Protein AF-A0A2I0MQK1-F1 (afdb_monomer_lite)

Organism: Columba livia (NCBI:txid8932)

Sequence (415 aa):
FLYTGDSRELRRANCSGRYELASLAGKSRFTSHPSLHGALDTLTHATNFLNMILQSNKSREQNLQEDLEWYRALIRSLLEGDPNISRAAITFSTEPFSSTPQVFLQASRHESQVLLQDLSSSAHRLANASVETEWFHSLKRKWRPHLHRKALNTGPKSLDNSWKRREGLSADKNHIRWSSPYLECENGNYKPGWLVTLSAAFYGLRPNLLPEFRGVVKVDINLQKVDIDQCSSEGWFSGTHRCHLNNSECMPIKGLGFVLGAYKCICKAGFYHPSIFSVNSFQRKDAESRLSGGELSEEIYSCLPCREGCSSCTDDTPCYAQEDKYLRLAIISFQTLCMLLDFISMLVVYHFRKAKSIRASGLVLLETILFGSLLLYFPVVILYFEPSVFRCVLLRWVRLLGFATVYGTVTLKLH

Radius of gyration: 43.0 Å; chains: 1; bounding box: 79×65×128 Å

Structure (mmCIF, N/CA/C/O backbone):
data_AF-A0A2I0MQK1-F1
#
_entry.id   AF-A0A2I0MQK1-F1
#
loop_
_atom_site.group_PDB
_atom_site.id
_atom_site.type_symbol
_atom_site.label_atom_id
_atom_site.label_alt_id
_atom_site.label_comp_id
_atom_site.label_asym_id
_atom_site.label_entity_id
_atom_site.label_seq_id
_atom_site.pdbx_PDB_ins_code
_atom_site.Cartn_x
_atom_site.Cartn_y
_atom_site.Cartn_z
_atom_site.occupancy
_atom_site.B_iso_or_equiv
_atom_site.auth_seq_id
_atom_site.auth_comp_id
_atom_site.auth_asym_id
_atom_site.auth_atom_id
_atom_site.pdbx_PDB_model_num
ATOM 1 N N . PHE A 1 1 ? 0.739 -17.491 3.022 1.00 86.81 1 PHE A N 1
ATOM 2 C CA . PHE A 1 1 ? -0.409 -16.565 3.181 1.00 86.81 1 PHE A CA 1
ATOM 3 C C . PHE A 1 1 ? -0.061 -15.093 2.961 1.00 86.81 1 PHE A C 1
ATOM 5 O O . PHE A 1 1 ? -0.602 -14.530 2.027 1.00 86.81 1 PHE A O 1
ATOM 12 N N . LEU A 1 2 ? 0.820 -14.446 3.742 1.00 87.12 2 LEU A N 1
ATOM 13 C CA . LEU A 1 2 ? 1.074 -12.997 3.576 1.00 87.12 2 LEU A CA 1
ATOM 14 C C . LEU A 1 2 ? 1.657 -12.613 2.200 1.00 87.12 2 LEU A C 1
ATOM 16 O O . LEU A 1 2 ? 1.341 -11.547 1.703 1.00 87.12 2 LEU A O 1
ATOM 20 N N . TYR A 1 3 ? 2.456 -13.479 1.572 1.00 85.62 3 TYR A N 1
ATOM 21 C CA . TYR A 1 3 ? 2.976 -13.275 0.207 1.00 85.62 3 TYR A CA 1
ATOM 22 C C . TYR A 1 3 ? 2.107 -13.904 -0.891 1.00 85.62 3 TYR A C 1
ATOM 24 O O . TYR A 1 3 ? 2.161 -13.489 -2.039 1.00 85.62 3 TYR A O 1
ATOM 32 N N . THR A 1 4 ? 1.334 -14.939 -0.555 1.00 84.12 4 THR A N 1
ATOM 33 C CA . THR A 1 4 ? 0.621 -15.769 -1.542 1.00 84.12 4 THR A CA 1
ATOM 34 C C . THR A 1 4 ? -0.874 -15.476 -1.621 1.00 84.12 4 THR A C 1
ATOM 36 O O . THR A 1 4 ? -1.515 -15.810 -2.609 1.00 84.12 4 THR A O 1
ATOM 39 N N . GLY A 1 5 ? -1.467 -14.920 -0.562 1.00 84.00 5 GLY A N 1
ATOM 40 C CA . GLY A 1 5 ? -2.916 -14.790 -0.402 1.00 84.00 5 GLY A CA 1
ATOM 41 C C . GLY A 1 5 ? -3.676 -16.123 -0.312 1.00 84.00 5 GLY A C 1
ATOM 42 O O . GLY A 1 5 ? -4.903 -16.112 -0.207 1.00 84.00 5 GLY A O 1
ATOM 43 N N . ASP A 1 6 ? -2.996 -17.279 -0.338 1.00 87.19 6 ASP A N 1
ATOM 44 C CA . ASP A 1 6 ? -3.674 -18.574 -0.445 1.00 87.19 6 ASP A CA 1
ATOM 45 C C . ASP A 1 6 ? -4.277 -19.039 0.890 1.00 87.19 6 ASP A C 1
ATOM 47 O O . ASP A 1 6 ? -3.593 -19.493 1.813 1.00 87.19 6 ASP A O 1
ATOM 51 N N . SER A 1 7 ? -5.604 -18.947 0.972 1.00 87.94 7 SER A N 1
ATOM 52 C CA . SER A 1 7 ? -6.392 -19.430 2.109 1.00 87.94 7 SER A CA 1
ATOM 53 C C . SER A 1 7 ? -6.284 -20.942 2.348 1.00 87.94 7 SER A C 1
ATOM 55 O O . SER A 1 7 ? -6.498 -21.385 3.477 1.00 87.94 7 SER A O 1
ATOM 57 N N . ARG A 1 8 ? -5.961 -21.748 1.325 1.00 87.44 8 ARG A N 1
ATOM 58 C CA . ARG A 1 8 ? -5.868 -23.212 1.443 1.00 87.44 8 ARG A CA 1
ATOM 59 C C . ARG A 1 8 ? -4.624 -23.631 2.208 1.00 87.44 8 ARG A C 1
ATOM 61 O O . ARG A 1 8 ? -4.723 -24.492 3.077 1.00 87.44 8 ARG A O 1
ATOM 68 N N . GLU A 1 9 ? -3.486 -23.000 1.925 1.00 86.31 9 GLU A N 1
ATOM 69 C CA . GLU A 1 9 ? -2.253 -23.206 2.691 1.00 86.31 9 GLU A CA 1
ATOM 70 C C . GLU A 1 9 ? -2.437 -22.796 4.150 1.00 86.31 9 GLU A C 1
ATOM 72 O O . GLU A 1 9 ? -2.023 -23.521 5.051 1.00 86.31 9 GLU A O 1
ATOM 77 N N . LEU A 1 10 ? -3.120 -21.670 4.391 1.00 88.06 10 LEU A N 1
ATOM 78 C CA . LEU A 1 10 ? -3.355 -21.181 5.747 1.00 88.06 10 LEU A CA 1
ATOM 79 C C . LEU A 1 10 ? -4.194 -22.162 6.580 1.00 88.06 10 LEU A C 1
ATOM 81 O O . LEU A 1 10 ? -3.873 -22.404 7.738 1.00 88.06 10 LEU A O 1
ATOM 85 N N . ARG A 1 11 ? -5.231 -22.767 5.988 1.00 84.25 11 ARG A N 1
ATOM 86 C CA . ARG A 1 11 ? -6.093 -23.746 6.674 1.00 84.25 11 ARG A CA 1
ATOM 87 C C . ARG A 1 11 ? -5.383 -25.051 7.043 1.00 84.25 11 ARG A C 1
ATOM 89 O O . ARG A 1 11 ? -5.905 -25.786 7.868 1.00 84.25 11 ARG A O 1
ATOM 96 N N . ARG A 1 12 ? -4.236 -25.361 6.426 1.00 86.31 12 ARG A N 1
ATOM 97 C CA . ARG A 1 12 ? -3.415 -26.533 6.784 1.00 86.31 12 ARG A CA 1
ATOM 98 C C . ARG A 1 12 ? -2.534 -26.279 8.009 1.00 86.31 12 ARG A C 1
ATOM 100 O O . ARG A 1 12 ? -1.976 -27.227 8.551 1.00 86.31 12 ARG A O 1
ATOM 107 N N . ALA A 1 13 ? -2.366 -25.020 8.410 1.00 86.81 13 ALA A N 1
ATOM 108 C CA . ALA A 1 13 ? -1.540 -24.651 9.546 1.00 86.81 13 ALA A CA 1
ATOM 109 C C . ALA A 1 13 ? -2.359 -24.683 10.842 1.00 86.81 13 ALA A C 1
ATOM 111 O O . ALA A 1 13 ? -3.339 -23.948 10.989 1.00 86.81 13 ALA A O 1
ATOM 112 N N . ASN A 1 14 ? -1.906 -25.495 11.796 1.00 91.25 14 ASN A N 1
ATOM 113 C CA . ASN A 1 14 ? -2.492 -25.544 13.129 1.00 91.25 14 ASN A CA 1
ATOM 114 C C . ASN A 1 14 ? -2.040 -24.335 13.962 1.00 91.25 14 ASN A C 1
ATOM 116 O O . ASN A 1 14 ? -0.910 -23.856 13.837 1.00 91.25 14 ASN A O 1
ATOM 120 N N . CYS A 1 15 ? -2.907 -23.868 14.852 1.00 88.69 15 CYS A N 1
ATOM 121 C CA . CYS A 1 15 ? -2.661 -22.738 15.736 1.00 88.69 15 CYS A CA 1
ATOM 122 C C . CYS A 1 15 ? -3.143 -23.022 17.159 1.00 88.69 15 CYS A C 1
ATOM 124 O O . CYS A 1 15 ? -4.099 -23.759 17.375 1.00 88.69 15 CYS A O 1
ATOM 126 N N . SER A 1 16 ? -2.472 -22.432 18.147 1.00 85.81 16 SER A N 1
ATOM 127 C CA . SER A 1 16 ? -2.881 -22.478 19.558 1.00 85.81 16 SER A CA 1
ATOM 128 C C . SER A 1 16 ? -3.481 -21.158 20.049 1.00 85.81 16 SER A C 1
ATOM 130 O O . SER A 1 16 ? -4.164 -21.135 21.068 1.00 85.81 16 SER A O 1
ATOM 132 N N . GLY A 1 17 ? -3.249 -20.063 19.325 1.00 84.62 17 GLY A N 1
ATOM 133 C CA . GLY A 1 17 ? -3.744 -18.729 19.640 1.00 84.62 17 GLY A CA 1
ATOM 134 C C . GLY A 1 17 ? -3.590 -17.794 18.446 1.00 84.62 17 GLY A C 1
ATOM 135 O O . GLY A 1 17 ? -3.119 -18.204 17.382 1.00 84.62 17 GLY A O 1
ATOM 136 N N . ARG A 1 18 ? -4.007 -16.535 18.608 1.00 87.00 18 ARG A N 1
ATOM 137 C CA . ARG A 1 18 ? -3.889 -15.535 17.538 1.00 87.00 18 ARG A CA 1
ATOM 138 C C . ARG A 1 18 ? -2.434 -15.291 17.121 1.00 87.00 18 ARG A C 1
ATOM 140 O O . ARG A 1 18 ? -1.535 -15.264 17.960 1.00 87.00 18 ARG A O 1
ATOM 147 N N . TYR A 1 19 ? -2.227 -15.037 15.832 1.00 88.50 19 TYR A N 1
ATOM 148 C CA . TYR A 1 19 ? -0.925 -14.643 15.290 1.00 88.50 19 TYR A CA 1
ATOM 149 C C . TYR A 1 19 ? -0.922 -13.151 14.987 1.00 88.50 19 TYR A C 1
ATOM 151 O O . TYR A 1 19 ? -1.659 -12.711 14.109 1.00 88.50 19 TYR A O 1
ATOM 159 N N . GLU A 1 20 ? -0.103 -12.377 15.694 1.00 87.12 20 GLU A N 1
ATOM 160 C CA . GLU A 1 20 ? 0.078 -10.950 15.427 1.00 87.12 20 GLU A CA 1
ATOM 161 C C . GLU A 1 20 ? 1.332 -10.722 14.591 1.00 87.12 20 GLU A C 1
ATOM 163 O O . GLU A 1 20 ? 2.393 -11.285 14.868 1.00 87.12 20 GLU A O 1
ATOM 168 N N . LEU A 1 21 ? 1.230 -9.855 13.586 1.00 83.62 21 LEU A N 1
ATOM 169 C CA . LEU A 1 21 ? 2.405 -9.392 12.866 1.00 83.62 21 LEU A CA 1
ATOM 170 C C . LEU A 1 21 ? 3.291 -8.585 13.817 1.00 83.62 21 LEU A C 1
ATOM 172 O O . LEU A 1 21 ? 2.857 -7.596 14.419 1.00 83.62 21 LEU A O 1
ATOM 176 N N . ALA A 1 22 ? 4.548 -9.013 13.944 1.00 68.31 22 ALA A N 1
ATOM 177 C CA . ALA A 1 22 ? 5.564 -8.232 14.627 1.00 68.31 22 ALA A CA 1
ATOM 178 C C . ALA A 1 22 ? 5.663 -6.874 13.923 1.00 68.31 22 ALA A C 1
ATOM 180 O O . ALA A 1 22 ? 5.900 -6.815 12.718 1.00 68.31 22 ALA A O 1
ATOM 181 N N . SER A 1 23 ? 5.427 -5.796 14.673 1.00 54.88 23 SER A N 1
ATOM 182 C CA . SER A 1 23 ? 5.478 -4.419 14.182 1.00 54.88 23 SER A CA 1
ATOM 183 C C . SER A 1 23 ? 6.883 -4.105 13.659 1.00 54.88 23 SER A C 1
ATOM 185 O O . SER A 1 23 ? 7.742 -3.642 14.411 1.00 54.88 23 SER A O 1
ATOM 187 N N . LEU A 1 24 ? 7.128 -4.344 12.373 1.00 51.66 24 LEU A N 1
ATOM 188 C CA . LEU A 1 24 ? 8.307 -3.854 11.678 1.00 51.66 24 LEU A CA 1
ATOM 189 C C . LEU A 1 24 ? 8.105 -2.350 11.456 1.00 51.66 24 LEU A C 1
ATOM 191 O O . LEU A 1 24 ? 7.364 -1.937 10.579 1.00 51.66 24 LEU A O 1
ATOM 195 N N . ALA A 1 25 ? 8.776 -1.569 12.302 1.00 36.97 25 ALA A N 1
ATOM 196 C CA . ALA A 1 25 ? 8.929 -0.116 12.257 1.00 36.97 25 ALA A CA 1
ATOM 197 C C . ALA A 1 25 ? 7.756 0.755 12.759 1.00 36.97 25 ALA A C 1
ATOM 199 O O . ALA A 1 25 ? 6.729 0.928 12.122 1.00 36.97 25 ALA A O 1
ATOM 200 N N . GLY A 1 26 ? 8.031 1.423 13.888 1.00 39.09 26 GLY A N 1
ATOM 201 C CA . GLY A 1 26 ? 7.638 2.811 14.130 1.00 39.09 26 GLY A CA 1
ATOM 202 C C . GLY A 1 26 ? 6.203 3.057 14.591 1.00 39.09 26 GLY A C 1
ATOM 203 O O . GLY A 1 26 ? 5.233 2.694 13.948 1.00 39.09 26 GLY A O 1
ATOM 204 N N . LYS A 1 27 ? 6.055 3.826 15.674 1.00 44.75 27 LYS A N 1
ATOM 205 C CA . LYS A 1 27 ? 4.822 4.564 15.995 1.00 44.75 27 LYS A CA 1
ATOM 206 C C . LYS A 1 27 ? 4.568 5.664 14.942 1.00 44.75 27 LYS A C 1
ATOM 208 O O . LYS A 1 27 ? 4.472 6.837 15.301 1.00 44.75 27 LYS A O 1
ATOM 213 N N . SER A 1 28 ? 4.543 5.336 13.652 1.00 39.38 28 SER A N 1
ATOM 214 C CA . SER A 1 28 ? 4.115 6.273 12.621 1.00 39.38 28 SER A CA 1
ATOM 215 C C . SER A 1 28 ? 2.613 6.438 12.756 1.00 39.38 28 SER A C 1
ATOM 217 O O . SER A 1 28 ? 1.880 5.463 12.930 1.00 39.38 28 SER A O 1
ATOM 219 N N . ARG A 1 29 ? 2.163 7.691 12.731 1.00 50.38 29 ARG A N 1
ATOM 220 C CA . ARG A 1 29 ? 0.746 8.039 12.692 1.00 50.38 29 ARG A CA 1
ATOM 221 C C . ARG A 1 29 ? 0.136 7.236 11.551 1.00 50.38 29 ARG A C 1
ATOM 223 O O . ARG A 1 29 ? 0.538 7.417 10.412 1.00 50.38 29 ARG A O 1
ATOM 230 N N . PHE A 1 30 ? -0.766 6.314 11.877 1.00 56.31 30 PHE A N 1
ATOM 231 C CA . PHE A 1 30 ? -1.564 5.600 10.893 1.00 56.31 30 PHE A CA 1
ATOM 232 C C . PHE A 1 30 ? -2.467 6.647 10.243 1.00 56.31 30 PHE A C 1
ATOM 234 O O . PHE A 1 30 ? -3.588 6.878 10.696 1.00 56.31 30 PHE A O 1
ATOM 241 N N . THR A 1 31 ? -1.940 7.379 9.263 1.00 47.44 31 THR A N 1
ATOM 242 C CA . THR A 1 31 ? -2.758 8.229 8.417 1.00 47.44 31 THR A CA 1
ATOM 243 C C . THR A 1 31 ? -3.660 7.258 7.672 1.00 47.44 31 THR A C 1
ATOM 245 O O . THR A 1 31 ? -3.240 6.389 6.913 1.00 47.44 31 THR A O 1
ATOM 248 N N . SER A 1 32 ? -4.915 7.280 8.106 1.00 53.53 32 SER A N 1
ATOM 249 C CA . SER A 1 32 ? -5.961 6.330 7.775 1.00 53.53 32 SER A CA 1
ATOM 250 C C . SER A 1 32 ? -5.964 6.039 6.281 1.00 53.53 32 SER A C 1
ATOM 252 O O . SER A 1 32 ? -6.313 6.925 5.497 1.00 53.53 32 SER A O 1
ATOM 254 N N . HIS A 1 33 ? -5.625 4.806 5.889 1.00 64.75 33 HIS A N 1
ATOM 255 C CA . HIS A 1 33 ? -5.944 4.333 4.546 1.00 64.75 33 HIS A CA 1
ATOM 256 C C . HIS A 1 33 ? -7.427 4.668 4.287 1.00 64.75 33 HIS A C 1
ATOM 258 O O . HIS A 1 33 ? -8.237 4.458 5.197 1.00 64.75 33 HIS A O 1
ATOM 264 N N . PRO A 1 34 ? -7.819 5.204 3.116 1.00 70.94 34 PRO A N 1
ATOM 265 C CA . PRO A 1 34 ? -9.177 5.714 2.896 1.00 70.94 34 PRO A CA 1
ATOM 266 C C . PRO A 1 34 ? -10.281 4.710 3.257 1.00 70.94 34 PRO A C 1
ATOM 268 O O . PRO A 1 34 ? -11.318 5.083 3.797 1.00 70.94 34 PRO A O 1
ATOM 271 N N . SER A 1 35 ? -10.022 3.416 3.045 1.00 72.62 35 SER A N 1
ATOM 272 C CA . SER A 1 35 ? -10.934 2.315 3.392 1.00 72.62 35 SER A CA 1
ATOM 273 C C . SER A 1 35 ? -11.169 2.117 4.895 1.00 72.62 35 SER A C 1
ATO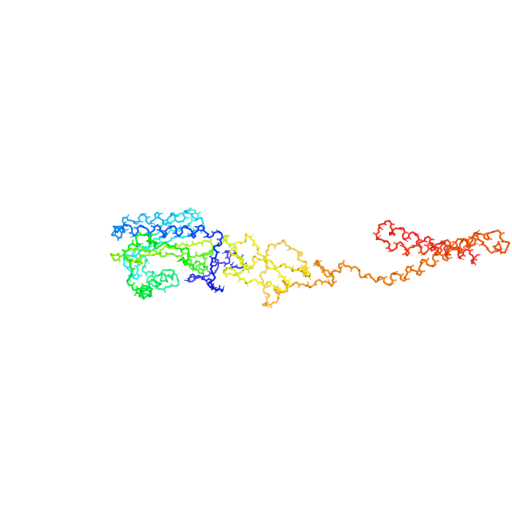M 275 O O . SER A 1 35 ? -12.123 1.448 5.274 1.00 72.62 35 SER A O 1
ATOM 277 N N . LEU A 1 36 ? -10.298 2.654 5.750 1.00 81.44 36 LEU A N 1
ATOM 278 C CA . LEU A 1 36 ? -10.373 2.542 7.208 1.00 81.44 36 LEU A CA 1
ATOM 279 C C . LEU A 1 36 ? -10.985 3.791 7.857 1.00 81.44 36 LEU A C 1
ATOM 281 O O . LEU A 1 36 ? -11.254 3.772 9.055 1.00 81.44 36 LEU A O 1
ATOM 285 N N . HIS A 1 37 ? -11.211 4.871 7.097 1.00 84.62 37 HIS A N 1
ATOM 286 C CA . HIS A 1 37 ? -11.751 6.119 7.645 1.00 84.62 37 HIS A CA 1
ATOM 287 C C . HIS A 1 37 ? -13.191 5.951 8.143 1.00 84.62 37 HIS A C 1
ATOM 289 O O . HIS A 1 37 ? -13.510 6.424 9.228 1.00 84.62 37 HIS A O 1
ATOM 295 N N . GLY A 1 38 ? -14.027 5.200 7.415 1.00 87.50 38 GLY A N 1
ATOM 296 C CA . GLY A 1 38 ? -15.402 4.904 7.838 1.00 87.50 38 GLY A CA 1
ATOM 297 C C . GLY A 1 38 ? -15.454 4.155 9.173 1.00 87.50 38 GLY A C 1
ATOM 298 O O . GLY A 1 38 ? -16.159 4.560 10.099 1.00 87.50 38 GLY A O 1
ATOM 299 N N . ALA A 1 39 ? -14.626 3.123 9.330 1.00 89.25 39 ALA A N 1
ATOM 300 C CA . ALA A 1 39 ? -14.541 2.352 10.565 1.00 89.25 39 ALA A CA 1
ATOM 301 C C . ALA A 1 39 ? -13.968 3.172 11.738 1.00 89.25 39 ALA A C 1
ATOM 303 O O . ALA A 1 39 ? -14.360 2.985 12.891 1.00 89.25 39 ALA A O 1
ATOM 304 N N . LEU A 1 40 ? -13.057 4.106 11.451 1.00 88.88 40 LEU A N 1
ATOM 305 C CA . LEU A 1 40 ? -12.534 5.039 12.444 1.00 88.88 40 LEU A CA 1
ATOM 306 C C . LEU A 1 40 ? -13.622 6.011 12.916 1.00 88.88 40 LEU A C 1
ATOM 308 O O . LEU A 1 40 ? -13.821 6.173 14.118 1.00 88.88 40 LEU A O 1
ATOM 312 N N . ASP A 1 41 ? -14.350 6.613 11.977 1.00 89.00 41 ASP A N 1
ATOM 313 C CA . ASP A 1 41 ? -15.400 7.590 12.258 1.00 89.00 41 ASP A CA 1
ATOM 314 C C . ASP A 1 41 ? -16.569 6.959 13.010 1.00 89.00 41 ASP A C 1
ATOM 316 O O . ASP A 1 41 ? -17.028 7.512 14.010 1.00 89.00 41 ASP A O 1
ATOM 320 N N . THR A 1 42 ? -17.014 5.769 12.598 1.00 91.44 42 THR A N 1
ATOM 321 C CA . THR A 1 42 ? -18.067 5.016 13.301 1.00 91.44 42 THR A CA 1
ATOM 322 C C . THR A 1 42 ? -17.677 4.729 14.751 1.00 91.44 42 THR A C 1
ATOM 324 O O . THR A 1 42 ? -18.475 4.980 15.657 1.00 91.44 42 THR A O 1
ATOM 327 N N . LEU A 1 43 ? -16.433 4.305 15.009 1.00 91.25 43 LEU A N 1
ATOM 328 C CA . LEU A 1 43 ? -15.929 4.109 16.370 1.00 91.25 43 LEU A CA 1
ATOM 329 C C . LEU A 1 43 ? -15.859 5.427 17.161 1.00 91.25 43 LEU A C 1
ATOM 331 O O . LEU A 1 43 ? -16.257 5.464 18.331 1.00 91.25 43 LEU A O 1
ATOM 335 N N . THR A 1 44 ? -15.372 6.510 16.550 1.00 89.56 44 THR A N 1
ATOM 336 C CA . THR A 1 44 ? -15.315 7.839 17.178 1.00 89.56 44 THR A CA 1
ATOM 337 C C . THR A 1 44 ? -16.710 8.321 17.570 1.00 89.56 44 THR A C 1
ATOM 339 O O . THR A 1 44 ? -16.922 8.731 18.713 1.00 89.56 44 THR A O 1
ATOM 342 N N . HIS A 1 45 ? -17.680 8.229 16.657 1.00 90.69 45 HIS A N 1
ATOM 343 C CA . HIS A 1 45 ? -19.064 8.622 16.902 1.00 90.69 45 HIS A CA 1
ATOM 344 C C . HIS A 1 45 ? -19.698 7.799 18.026 1.00 90.69 45 HIS A C 1
ATOM 346 O O . HIS A 1 45 ? -20.296 8.380 18.932 1.00 90.69 45 HIS A O 1
ATOM 352 N N . ALA A 1 46 ? -19.496 6.479 18.035 1.00 92.00 46 ALA A N 1
ATOM 353 C CA . ALA A 1 46 ? -19.980 5.598 19.098 1.00 92.00 46 ALA A CA 1
ATOM 354 C C . ALA A 1 46 ? -19.417 5.976 20.470 1.00 92.00 46 ALA A C 1
ATOM 356 O O . ALA A 1 46 ? -20.141 6.057 21.460 1.00 92.00 46 ALA A O 1
ATOM 357 N N . THR A 1 47 ? -18.112 6.239 20.520 1.00 89.81 47 THR A N 1
ATOM 358 C CA . THR A 1 47 ? -17.407 6.579 21.760 1.00 89.81 47 THR A CA 1
ATOM 359 C C . THR A 1 47 ? -17.869 7.932 22.294 1.00 89.81 47 THR A C 1
ATOM 361 O O . THR A 1 47 ? -18.153 8.066 23.482 1.00 89.81 47 THR A O 1
ATOM 364 N N . ASN A 1 48 ? -18.011 8.928 21.416 1.00 89.69 48 ASN A N 1
ATOM 365 C CA . ASN A 1 48 ? -18.520 10.248 21.783 1.00 89.69 48 ASN A CA 1
ATOM 366 C C . ASN A 1 48 ? -19.965 10.189 22.274 1.00 89.69 48 ASN A C 1
ATOM 368 O O . ASN A 1 48 ? -20.310 10.835 23.261 1.00 89.69 48 ASN A O 1
ATOM 372 N N . PHE A 1 49 ? -20.795 9.377 21.628 1.00 88.94 49 PHE A N 1
ATOM 373 C CA . PHE A 1 49 ? -22.169 9.149 22.045 1.00 88.94 49 PHE A CA 1
ATOM 374 C C . PHE A 1 49 ? -22.254 8.507 23.436 1.00 88.94 49 PHE A C 1
ATOM 376 O O . PHE A 1 49 ? -22.990 8.998 24.293 1.00 88.94 49 PHE A O 1
ATOM 383 N N . LEU A 1 50 ? -21.442 7.479 23.704 1.00 88.00 50 LEU A N 1
ATOM 384 C CA . LEU A 1 50 ? -21.343 6.855 25.028 1.00 88.00 50 LEU A CA 1
ATOM 385 C C . LEU A 1 50 ? -20.848 7.838 26.092 1.00 88.00 50 LEU A C 1
ATOM 387 O O . LEU A 1 50 ? -21.426 7.899 27.177 1.00 88.00 50 LEU A O 1
ATOM 391 N N . ASN A 1 51 ? -19.837 8.652 25.772 1.00 86.56 51 ASN A N 1
ATOM 392 C CA . ASN A 1 51 ? -19.363 9.711 26.661 1.00 86.56 51 ASN A CA 1
ATOM 393 C C . ASN A 1 51 ? -20.492 10.696 26.992 1.00 86.56 51 ASN A C 1
ATOM 395 O O . ASN A 1 51 ? -20.727 10.973 28.162 1.00 86.56 51 ASN A O 1
ATOM 399 N N . MET A 1 52 ? -21.239 11.194 26.002 1.00 85.12 52 MET A N 1
ATOM 400 C CA . MET A 1 52 ? -22.335 12.137 26.256 1.00 85.12 52 MET A CA 1
ATOM 401 C C . MET A 1 52 ? -23.456 11.531 27.104 1.00 85.12 52 MET A C 1
ATOM 403 O O . MET A 1 52 ? -23.986 12.196 27.995 1.00 85.12 52 MET A O 1
ATOM 407 N N . ILE A 1 53 ? -23.818 10.271 26.863 1.00 84.44 53 ILE A N 1
ATOM 408 C CA . ILE A 1 53 ? -24.901 9.606 27.597 1.00 84.44 53 ILE A CA 1
ATOM 409 C C . ILE A 1 53 ? -24.518 9.360 29.053 1.00 84.44 53 ILE A C 1
ATOM 411 O O . ILE A 1 53 ? -25.296 9.685 29.948 1.00 84.44 53 ILE A O 1
ATOM 415 N N . LEU A 1 54 ? -23.310 8.857 29.304 1.00 79.94 54 LEU A N 1
ATOM 416 C CA . LEU A 1 54 ? -22.840 8.578 30.663 1.00 79.94 54 LEU A CA 1
ATOM 417 C C . LEU A 1 54 ? -22.551 9.859 31.454 1.00 79.94 54 LEU A C 1
ATOM 419 O O . LEU A 1 54 ? -22.602 9.865 32.681 1.00 79.94 54 LEU A O 1
ATOM 423 N N . GLN A 1 55 ? -22.269 10.964 30.762 1.00 77.81 55 GLN A N 1
ATOM 424 C CA . GLN A 1 55 ? -22.075 12.269 31.390 1.00 77.81 55 GLN A CA 1
ATOM 425 C C . GLN A 1 55 ? -23.392 12.990 31.707 1.00 77.81 55 GLN A C 1
ATOM 427 O O . GLN A 1 55 ? -23.449 13.756 32.669 1.00 77.81 55 GLN A O 1
ATOM 432 N N . SER A 1 56 ? -24.438 12.765 30.909 1.00 74.69 56 SER A N 1
ATOM 433 C CA . SER A 1 56 ? -25.732 13.446 31.049 1.00 74.69 56 SER A CA 1
ATOM 434 C C . SER A 1 56 ? -26.720 12.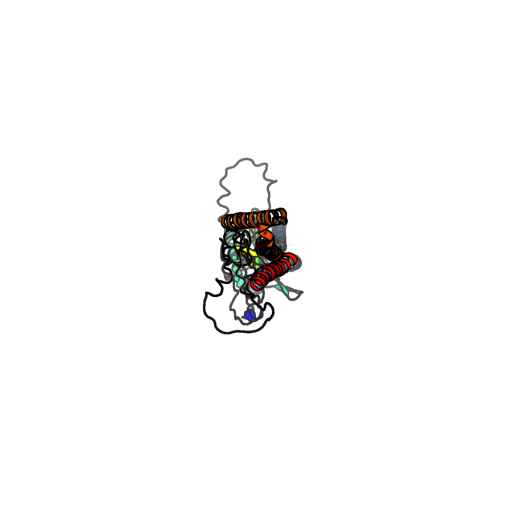704 31.949 1.00 74.69 56 SER A C 1
ATOM 436 O O . SER A 1 56 ? -27.516 13.357 32.623 1.00 74.69 56 SER A O 1
ATOM 438 N N . ASN A 1 57 ? -26.672 11.368 32.000 1.00 69.25 57 ASN A N 1
ATOM 439 C CA . ASN A 1 57 ? -27.693 10.574 32.674 1.00 69.25 57 ASN A CA 1
ATOM 440 C C . ASN A 1 57 ? -27.106 9.536 33.648 1.00 69.25 57 ASN A C 1
ATOM 442 O O . ASN A 1 57 ? -26.671 8.458 33.248 1.00 69.25 57 ASN A O 1
ATOM 446 N N . LYS A 1 58 ? -27.149 9.850 34.951 1.00 64.00 58 LYS A N 1
ATOM 447 C CA . LYS A 1 58 ? -26.651 8.966 36.020 1.00 64.00 58 LYS A CA 1
ATOM 448 C C . LYS A 1 58 ? -27.527 7.731 36.266 1.00 64.00 58 LYS A C 1
ATOM 450 O O . LYS A 1 58 ? -27.028 6.766 36.835 1.00 64.00 58 LYS A O 1
ATOM 455 N N . SER A 1 59 ? -28.805 7.729 35.866 1.00 59.69 59 SER A N 1
ATOM 456 C CA . SER A 1 59 ? -29.699 6.589 36.143 1.00 59.69 59 SER A CA 1
ATOM 457 C C . SER A 1 59 ? -29.376 5.357 35.289 1.00 59.69 59 SER A C 1
ATOM 459 O O . SER A 1 59 ? -29.561 4.232 35.744 1.00 59.69 59 SER A O 1
ATOM 461 N N . ARG A 1 60 ? -28.793 5.551 34.098 1.00 60.19 60 ARG A N 1
ATOM 462 C CA . ARG A 1 60 ? -28.363 4.461 33.197 1.00 60.19 60 ARG A CA 1
ATOM 463 C C . ARG A 1 60 ? -27.152 3.676 33.708 1.00 60.19 60 ARG A C 1
ATOM 465 O O . ARG A 1 60 ? -26.882 2.572 33.251 1.00 60.19 60 ARG A O 1
ATOM 472 N N . GLU A 1 61 ? -26.427 4.215 34.691 1.00 59.62 61 GLU A N 1
ATOM 4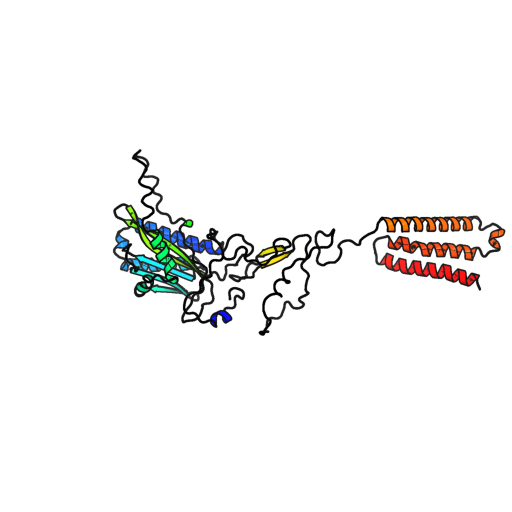73 C CA . GLU A 1 61 ? -25.383 3.459 35.395 1.00 59.62 61 GLU A CA 1
ATOM 474 C C . GLU A 1 61 ? -25.971 2.472 36.422 1.00 59.62 61 GLU A C 1
ATOM 476 O O . GLU A 1 61 ? -25.267 1.558 36.844 1.00 59.62 61 GLU A O 1
ATOM 481 N N . GLN A 1 62 ? -27.241 2.642 36.819 1.00 60.50 62 GLN A N 1
ATOM 482 C CA . GLN A 1 62 ? -27.886 1.859 37.880 1.00 60.50 62 GLN A CA 1
ATOM 483 C C . GLN A 1 62 ? -28.716 0.677 37.340 1.00 60.50 62 GLN A C 1
ATOM 485 O O . GLN A 1 62 ? -28.713 -0.379 37.968 1.00 60.50 62 GLN A O 1
ATOM 490 N N . ASN A 1 63 ? -29.333 0.796 36.153 1.00 67.81 63 ASN A N 1
ATOM 491 C CA . ASN A 1 63 ? -30.170 -0.253 35.538 1.00 67.81 63 ASN A CA 1
ATOM 492 C C . ASN A 1 63 ? -29.520 -0.894 34.296 1.00 67.81 63 ASN A C 1
ATOM 494 O O . ASN A 1 63 ? -30.043 -0.845 33.184 1.00 67.81 63 ASN A O 1
ATOM 498 N N . LEU A 1 64 ? -28.377 -1.554 34.488 1.00 67.19 64 LEU A N 1
ATOM 499 C CA . LEU A 1 64 ? -27.624 -2.182 33.390 1.00 67.19 64 LEU A CA 1
ATOM 500 C C . LEU A 1 64 ? -28.384 -3.263 32.617 1.00 67.19 64 LEU A C 1
ATOM 502 O O . LEU A 1 64 ? -28.149 -3.435 31.423 1.00 67.19 64 LEU A O 1
ATOM 506 N N . GLN A 1 65 ? -29.278 -3.989 33.290 1.00 65.81 65 GLN A N 1
ATOM 507 C CA . GLN A 1 65 ? -30.033 -5.088 32.688 1.00 65.81 65 GLN A CA 1
ATOM 508 C C . GLN A 1 65 ? -31.099 -4.581 31.703 1.00 65.81 65 GLN A C 1
ATOM 510 O O . GLN A 1 65 ? -31.326 -5.208 30.672 1.00 65.81 65 GLN A O 1
ATOM 515 N N . GLU A 1 66 ? -31.724 -3.437 31.997 1.00 69.50 66 GLU A N 1
ATOM 516 C CA . GLU A 1 66 ? -32.733 -2.808 31.131 1.00 69.50 66 GLU A CA 1
ATOM 517 C C . GLU A 1 66 ? -32.076 -2.106 29.936 1.00 69.50 66 GLU A C 1
ATOM 519 O O . GLU A 1 66 ? -32.588 -2.150 28.818 1.00 69.50 66 GLU A O 1
ATOM 524 N N . ASP A 1 67 ? -30.889 -1.528 30.144 1.00 78.25 67 ASP A N 1
ATOM 525 C CA . ASP A 1 67 ? -30.106 -0.878 29.090 1.00 78.25 67 ASP A CA 1
ATOM 526 C C . ASP A 1 67 ? -29.340 -1.866 28.187 1.00 78.25 67 ASP A C 1
ATOM 528 O O . ASP A 1 67 ? -28.756 -1.463 27.177 1.00 78.25 67 ASP A O 1
ATOM 532 N N . LEU A 1 68 ? -29.357 -3.168 28.494 1.00 81.25 68 LEU A N 1
ATOM 533 C CA . LEU A 1 68 ? -28.632 -4.190 27.735 1.00 81.25 68 LEU A CA 1
ATOM 534 C C . LEU A 1 68 ? -29.072 -4.243 26.264 1.00 81.25 68 LEU A C 1
ATOM 536 O O . LEU A 1 68 ? -28.226 -4.306 25.370 1.00 81.25 68 LEU A O 1
ATOM 540 N N . GLU A 1 69 ? -30.379 -4.158 26.000 1.00 84.81 69 GLU A N 1
ATOM 541 C CA . GLU A 1 69 ? -30.928 -4.134 24.635 1.00 84.81 69 GLU A CA 1
ATOM 542 C C . GLU A 1 69 ? -30.465 -2.906 23.849 1.00 84.81 69 GLU A C 1
ATOM 544 O O . GLU A 1 69 ? -30.188 -2.977 22.649 1.00 84.81 69 GLU A O 1
ATOM 549 N N . TRP A 1 70 ? -30.288 -1.781 24.536 1.00 86.50 70 TRP A N 1
ATOM 550 C CA . TRP A 1 70 ? -29.780 -0.566 23.922 1.00 86.50 70 TRP A CA 1
ATOM 551 C C . TRP A 1 70 ? -28.305 -0.705 23.522 1.00 86.50 70 TRP A C 1
ATOM 553 O O . TRP A 1 70 ? -27.928 -0.335 22.409 1.00 86.50 70 TRP A O 1
ATOM 563 N N . TYR A 1 71 ? -27.471 -1.306 24.377 1.00 86.81 71 TYR A N 1
ATOM 564 C CA . TYR A 1 71 ? -26.078 -1.601 24.025 1.00 86.81 71 TYR A CA 1
ATOM 565 C C . TYR A 1 71 ? -25.973 -2.641 22.898 1.00 86.81 71 TYR A C 1
ATOM 567 O O . TYR A 1 71 ? -25.105 -2.512 22.032 1.00 86.81 71 TYR A O 1
ATOM 575 N N . ARG A 1 72 ? -26.875 -3.635 22.849 1.00 89.94 72 ARG A N 1
ATOM 576 C CA . ARG A 1 72 ? -26.974 -4.589 21.726 1.00 89.94 72 ARG A CA 1
ATOM 577 C C . ARG A 1 72 ? -27.277 -3.868 20.413 1.00 89.94 72 ARG A C 1
ATOM 579 O O . ARG A 1 72 ? -26.591 -4.110 19.418 1.00 89.94 72 ARG A O 1
ATOM 586 N N . ALA A 1 73 ? -28.243 -2.949 20.421 1.00 90.75 73 ALA A N 1
ATOM 587 C CA . ALA A 1 73 ? -28.577 -2.130 19.259 1.00 90.75 73 ALA A CA 1
ATOM 588 C C . ALA A 1 73 ? -27.399 -1.242 18.822 1.00 90.75 73 ALA A C 1
ATOM 590 O O . ALA A 1 73 ? -27.100 -1.165 17.630 1.00 90.75 73 ALA A O 1
ATOM 591 N N . LEU A 1 74 ? -26.676 -0.641 19.775 1.00 91.69 74 LEU A N 1
ATOM 592 C CA . LEU A 1 74 ? -25.500 0.177 19.480 1.00 91.69 74 LEU A CA 1
ATOM 593 C C . LEU A 1 74 ? -24.423 -0.634 18.750 1.00 91.69 74 LEU A C 1
ATOM 595 O O . LEU A 1 74 ? -24.000 -0.242 17.668 1.00 91.69 74 LEU A O 1
ATOM 599 N N . ILE A 1 75 ? -23.999 -1.780 19.285 1.00 92.25 75 ILE A N 1
ATOM 600 C CA . ILE A 1 75 ? -22.935 -2.588 18.661 1.00 92.25 75 ILE A CA 1
ATOM 601 C C . ILE A 1 75 ? -23.377 -3.111 17.293 1.00 92.25 75 ILE A C 1
ATOM 603 O O . ILE A 1 75 ? -22.583 -3.119 16.352 1.00 92.25 75 ILE A O 1
ATOM 607 N N . ARG A 1 76 ? -24.649 -3.503 17.156 1.00 92.38 76 ARG A N 1
ATOM 608 C CA . ARG A 1 76 ? -25.220 -3.887 15.864 1.00 92.38 76 ARG A CA 1
ATOM 609 C C . ARG A 1 76 ? -25.109 -2.750 14.845 1.00 92.38 76 ARG A C 1
ATOM 611 O O . ARG A 1 76 ? -24.642 -2.991 13.734 1.00 92.38 76 ARG A O 1
ATOM 618 N N . SER A 1 77 ? -25.450 -1.523 15.246 1.00 92.94 77 SER A N 1
ATOM 619 C CA . SER A 1 77 ? -25.344 -0.343 14.381 1.00 92.94 77 SER A CA 1
ATOM 620 C C . SER A 1 77 ? -23.902 -0.049 13.950 1.00 92.94 77 SER A C 1
ATOM 622 O O . SER A 1 77 ? -23.687 0.400 12.829 1.00 92.94 77 SER A O 1
ATOM 624 N N . LEU A 1 78 ? -22.899 -0.371 14.782 1.00 92.25 78 LEU A N 1
ATOM 625 C CA . LEU A 1 78 ? -21.488 -0.228 14.401 1.00 92.25 78 LEU A CA 1
ATOM 626 C C . LEU A 1 78 ? -21.097 -1.186 13.282 1.00 92.25 78 LEU A C 1
ATOM 628 O O . LEU A 1 78 ? -20.406 -0.777 12.357 1.00 92.25 78 LEU A O 1
ATOM 632 N N . LEU A 1 79 ? -21.555 -2.441 13.336 1.00 91.56 79 LEU A N 1
ATOM 633 C CA . LEU A 1 79 ? -21.324 -3.380 12.236 1.00 91.56 79 LEU A CA 1
ATOM 634 C C . LEU A 1 79 ? -22.045 -2.933 10.971 1.00 91.56 79 LEU A C 1
ATOM 636 O O . LEU A 1 79 ? -21.483 -3.040 9.888 1.00 91.56 79 LEU A O 1
ATOM 640 N N . GLU A 1 80 ? -23.297 -2.495 11.088 1.00 89.75 80 GLU A N 1
ATOM 641 C CA . GLU A 1 80 ? -24.114 -2.082 9.943 1.00 89.75 80 GLU A CA 1
ATOM 642 C C . GLU A 1 80 ? -23.624 -0.765 9.316 1.00 89.75 80 GLU A C 1
ATOM 644 O O . GLU A 1 80 ? -23.788 -0.580 8.112 1.00 89.75 80 GLU A O 1
ATOM 649 N N . GLY A 1 81 ? -22.968 0.101 10.095 1.00 87.00 81 GLY A N 1
ATOM 650 C CA . GLY A 1 81 ? -22.449 1.393 9.649 1.00 87.00 81 GLY A CA 1
ATOM 651 C C . GLY A 1 81 ? -21.244 1.325 8.707 1.00 87.00 81 GLY A C 1
ATOM 652 O O . GLY A 1 81 ? -21.092 2.219 7.877 1.00 87.00 81 GLY A O 1
ATOM 653 N N . ASP A 1 82 ? -20.407 0.283 8.788 1.00 89.12 82 ASP A N 1
ATOM 654 C CA . ASP A 1 82 ? -19.283 0.088 7.861 1.00 89.12 82 ASP A CA 1
ATOM 655 C C . ASP A 1 82 ? -19.133 -1.396 7.454 1.00 89.12 82 ASP A C 1
ATOM 657 O O . ASP A 1 82 ? -18.960 -2.269 8.312 1.00 89.12 82 ASP A O 1
ATOM 661 N N . PRO A 1 83 ? -19.152 -1.722 6.145 1.00 88.69 83 PRO A N 1
ATOM 662 C CA . PRO A 1 83 ? -19.046 -3.100 5.661 1.00 88.69 83 PRO A CA 1
ATOM 663 C C . PRO A 1 83 ? -17.686 -3.764 5.931 1.00 88.69 83 PRO A C 1
ATOM 665 O O . PRO A 1 83 ? -17.592 -4.992 5.875 1.00 88.69 83 PRO A O 1
ATOM 668 N N . ASN A 1 84 ? -16.634 -2.991 6.205 1.00 88.94 84 ASN A N 1
ATOM 669 C CA . ASN A 1 84 ? -15.305 -3.502 6.532 1.00 88.94 84 ASN A CA 1
ATOM 670 C C . ASN A 1 84 ? -15.210 -3.964 7.995 1.00 88.94 84 ASN A C 1
ATOM 672 O O . ASN A 1 84 ? -14.298 -4.724 8.333 1.00 88.94 84 ASN A O 1
ATOM 676 N N . ILE A 1 85 ? -16.145 -3.557 8.862 1.00 91.88 85 ILE A N 1
ATOM 677 C CA . ILE A 1 85 ? -16.204 -4.025 10.248 1.00 91.88 85 ILE A CA 1
ATOM 678 C C . ILE A 1 85 ? -16.734 -5.464 10.270 1.00 91.88 85 ILE A C 1
ATOM 680 O O . ILE A 1 85 ? -17.878 -5.760 9.913 1.00 91.88 85 ILE A O 1
ATOM 684 N N . SER A 1 86 ? -15.871 -6.375 10.717 1.00 90.94 86 SER A N 1
ATOM 685 C CA . SER A 1 86 ? -16.172 -7.805 10.845 1.00 90.94 86 SER A CA 1
ATOM 686 C C . SER A 1 86 ? -16.752 -8.157 12.215 1.00 90.94 86 SER A C 1
ATOM 688 O O . SER A 1 86 ? -17.583 -9.060 12.335 1.00 90.94 86 SER A O 1
ATOM 690 N N . ARG A 1 87 ? -16.332 -7.430 13.254 1.00 92.44 87 ARG A N 1
ATOM 691 C CA . ARG A 1 87 ? -16.761 -7.630 14.636 1.00 92.44 87 ARG A CA 1
ATOM 692 C C . ARG A 1 87 ? -16.715 -6.312 15.389 1.00 92.44 87 ARG A C 1
ATOM 694 O O . ARG A 1 87 ? -15.845 -5.487 15.145 1.00 92.44 87 ARG A O 1
ATOM 701 N N . ALA A 1 88 ? -17.610 -6.143 16.345 1.00 94.56 88 ALA A N 1
ATOM 702 C CA . ALA A 1 88 ? -17.560 -5.070 17.319 1.00 94.56 88 ALA A CA 1
ATOM 703 C C . ALA A 1 88 ? -17.890 -5.642 18.686 1.00 94.56 88 ALA A C 1
ATOM 705 O O . ALA A 1 88 ? -18.656 -6.597 18.808 1.00 94.56 88 ALA A O 1
ATOM 706 N N . ALA A 1 89 ? -17.293 -5.071 19.718 1.00 92.56 89 ALA A N 1
ATOM 707 C CA . ALA A 1 89 ? -17.596 -5.446 21.080 1.00 92.56 89 ALA A CA 1
ATOM 708 C C . ALA A 1 89 ? -17.548 -4.231 21.996 1.00 92.56 89 ALA A C 1
ATOM 710 O O . ALA A 1 89 ? -16.766 -3.304 21.779 1.00 92.56 89 ALA A O 1
ATOM 711 N N . ILE A 1 90 ? -18.364 -4.266 23.041 1.00 91.56 90 ILE A N 1
ATOM 712 C CA . ILE A 1 90 ? -18.329 -3.288 24.121 1.00 91.56 90 ILE A CA 1
ATOM 713 C C . ILE A 1 90 ? -18.090 -4.015 25.433 1.00 91.56 90 ILE A C 1
ATOM 715 O O . ILE A 1 90 ? -18.675 -5.068 25.700 1.00 91.56 90 ILE A O 1
ATOM 719 N N . THR A 1 91 ? -17.227 -3.438 26.256 1.00 88.44 91 THR A N 1
ATOM 720 C CA . THR A 1 91 ? -17.089 -3.815 27.656 1.00 88.44 91 THR A CA 1
ATOM 721 C C . THR A 1 91 ? -17.514 -2.655 28.527 1.00 88.44 91 THR A C 1
ATOM 723 O O . THR A 1 91 ? -17.144 -1.511 28.262 1.00 88.44 91 THR A O 1
ATOM 726 N N . PHE A 1 92 ? -18.279 -2.951 29.573 1.00 84.88 92 PHE A N 1
ATOM 727 C CA . PHE A 1 92 ? -18.728 -1.964 30.546 1.00 84.88 92 PHE A CA 1
ATOM 728 C C . PHE A 1 92 ? -18.471 -2.459 31.969 1.00 84.88 92 PHE A C 1
ATOM 730 O O . PHE A 1 92 ? -18.701 -3.626 32.296 1.00 84.88 92 PHE A O 1
ATOM 737 N N . SER A 1 93 ? -17.992 -1.556 32.819 1.00 78.25 93 SER A N 1
ATOM 738 C CA . SER A 1 93 ? -17.753 -1.774 34.239 1.00 78.25 93 SER A CA 1
ATOM 739 C C . SER A 1 93 ? -18.293 -0.601 35.052 1.00 78.25 93 SER A C 1
ATOM 741 O O . SER A 1 93 ? -17.925 0.554 34.828 1.00 78.25 93 SER A O 1
ATOM 743 N N . THR A 1 94 ? -19.142 -0.905 36.031 1.00 70.62 94 THR A N 1
ATOM 744 C CA . THR A 1 94 ? -19.625 0.067 37.028 1.00 70.62 94 THR A CA 1
ATOM 745 C C . THR A 1 94 ? -18.538 0.437 38.021 1.00 70.62 94 THR A C 1
ATOM 747 O O . THR A 1 94 ? -18.456 1.583 38.452 1.00 70.62 94 THR A O 1
ATOM 750 N N . GLU A 1 95 ? -17.653 -0.502 38.347 1.00 70.00 95 GLU A N 1
ATOM 751 C CA . GLU A 1 95 ? -16.526 -0.251 39.231 1.00 70.00 95 GLU A CA 1
ATOM 752 C C . GLU A 1 95 ? -15.242 -0.009 38.422 1.00 70.00 95 GLU A C 1
ATOM 754 O O . GLU A 1 95 ? -14.854 -0.845 37.599 1.00 70.00 95 GLU A O 1
ATOM 759 N N . PRO A 1 96 ? -14.520 1.100 38.662 1.00 60.81 96 PRO A N 1
ATOM 760 C CA . PRO A 1 96 ? -13.292 1.432 37.929 1.00 60.81 96 PRO A CA 1
ATOM 761 C C . PRO A 1 96 ? -12.149 0.436 38.201 1.00 60.81 96 PRO A C 1
ATOM 763 O O . PRO A 1 96 ? -11.244 0.264 37.377 1.00 60.81 96 PRO A O 1
ATOM 766 N N . PHE A 1 97 ? -12.171 -0.219 39.368 1.00 60.00 97 PHE A N 1
ATOM 767 C CA . PHE A 1 97 ? -11.100 -1.090 39.851 1.00 60.00 97 PHE A CA 1
ATOM 768 C C . PHE A 1 97 ? -11.382 -2.583 39.674 1.00 60.00 97 PHE A C 1
ATOM 770 O O . PHE A 1 97 ? -10.438 -3.366 39.790 1.00 60.00 97 PHE A O 1
ATOM 777 N N . SER A 1 98 ? -12.610 -2.993 39.337 1.00 63.53 98 SER A N 1
ATOM 778 C CA . SER A 1 98 ? -12.913 -4.414 39.135 1.00 63.53 98 SER A CA 1
ATOM 779 C C . SER A 1 98 ? -12.097 -4.961 37.962 1.00 63.53 98 SER A C 1
ATOM 781 O O . SER A 1 98 ? -11.934 -4.306 36.931 1.00 63.53 98 SER A O 1
ATOM 783 N N . SER A 1 99 ? -11.502 -6.143 38.108 1.00 62.06 99 SER A N 1
ATOM 784 C CA . SER A 1 99 ? -10.714 -6.775 37.041 1.00 62.06 99 SER A CA 1
ATOM 785 C C . SER A 1 99 ? -11.590 -7.299 35.898 1.00 62.06 99 SER A C 1
ATOM 787 O O . SER A 1 99 ? -11.101 -7.426 34.776 1.00 62.06 99 SER A O 1
ATOM 789 N N . THR A 1 100 ? -12.875 -7.539 36.163 1.00 63.44 100 THR A N 1
ATOM 790 C CA . THR A 1 100 ? -13.848 -8.123 35.237 1.00 63.44 100 THR A CA 1
ATOM 791 C C . THR A 1 100 ? -14.933 -7.114 34.860 1.00 63.44 100 THR A C 1
ATOM 793 O O . THR A 1 100 ? -15.596 -6.591 35.761 1.00 63.44 100 THR A O 1
ATOM 796 N N . PRO A 1 101 ? -15.162 -6.850 33.560 1.00 75.00 101 PRO A N 1
ATOM 797 C CA . PRO A 1 101 ? -16.313 -6.060 33.145 1.00 75.00 101 PRO A CA 1
ATOM 798 C C . PRO A 1 101 ? -17.609 -6.818 33.455 1.00 75.00 101 PRO A C 1
ATOM 800 O O . PRO A 1 101 ? -17.653 -8.042 33.350 1.00 75.00 101 PRO A O 1
ATOM 803 N N . GLN A 1 102 ? -18.651 -6.085 33.841 1.00 77.38 102 GLN A N 1
ATOM 804 C CA . GLN A 1 102 ? -19.968 -6.655 34.148 1.00 77.38 102 GLN A CA 1
ATOM 805 C C . GLN A 1 102 ? -20.752 -6.979 32.878 1.00 77.38 102 GLN A C 1
ATOM 807 O O . GLN A 1 102 ? -21.506 -7.944 32.854 1.00 77.38 102 GLN A O 1
ATOM 812 N N . VAL A 1 103 ? -20.539 -6.194 31.820 1.00 83.44 103 VAL A N 1
ATOM 813 C CA . VAL A 1 103 ? -21.150 -6.417 30.511 1.00 83.44 103 VAL A CA 1
ATOM 814 C C . VAL A 1 103 ? -20.046 -6.613 29.486 1.00 83.44 103 VAL A C 1
ATOM 816 O O . VAL A 1 103 ? -19.131 -5.788 29.382 1.00 83.44 103 VAL A O 1
ATOM 819 N N . PHE A 1 104 ? -20.143 -7.691 28.717 1.00 88.50 104 PHE A N 1
ATOM 820 C CA . PHE A 1 104 ? -19.312 -7.938 27.550 1.00 88.50 104 PHE A CA 1
ATOM 821 C C . PHE A 1 104 ? -20.192 -8.432 26.405 1.00 88.50 104 PHE A C 1
ATOM 823 O O . PHE A 1 104 ? -20.560 -9.601 26.340 1.00 88.50 104 PHE A O 1
ATOM 830 N N . LEU A 1 105 ? -20.539 -7.520 25.502 1.00 90.31 105 LEU A N 1
ATOM 831 C CA . LEU A 1 105 ? -21.363 -7.824 24.337 1.00 90.31 105 LEU A CA 1
ATOM 832 C C . LEU A 1 105 ? -20.498 -7.803 23.085 1.00 90.31 105 LEU A C 1
ATOM 834 O O . LEU A 1 105 ? -19.632 -6.939 22.933 1.00 90.31 105 LEU A O 1
ATOM 838 N N . GLN A 1 106 ? -20.768 -8.729 22.175 1.00 91.81 106 GLN A N 1
ATOM 839 C CA . GLN A 1 106 ? -20.065 -8.861 20.910 1.00 91.81 106 GLN A CA 1
ATOM 840 C C . GLN A 1 106 ? -21.073 -9.042 19.778 1.00 91.81 106 GLN A C 1
ATOM 842 O O . GLN A 1 106 ? -21.983 -9.857 19.876 1.00 91.81 106 GLN A O 1
ATOM 847 N N . ALA A 1 107 ? -20.886 -8.318 18.681 1.00 92.69 107 ALA A N 1
ATOM 848 C CA . ALA A 1 107 ? -21.557 -8.595 17.422 1.00 92.69 107 ALA A CA 1
ATOM 849 C C . ALA A 1 107 ? -20.515 -8.994 16.377 1.00 92.69 107 ALA A C 1
ATOM 851 O O . ALA A 1 107 ? -19.471 -8.348 16.261 1.00 92.69 107 ALA A O 1
ATOM 852 N N . SER A 1 108 ? -20.782 -10.050 15.619 1.00 91.31 108 SER A N 1
ATOM 853 C CA . SER A 1 108 ? -19.935 -10.510 14.518 1.00 91.31 108 SER A CA 1
ATOM 854 C C . SER A 1 108 ? -20.744 -10.668 13.236 1.00 91.31 108 SER A C 1
ATOM 856 O O . SER A 1 108 ? -21.932 -10.989 13.254 1.00 91.31 108 SER A O 1
ATOM 858 N N . ARG A 1 109 ? -20.093 -10.424 12.100 1.00 88.44 109 ARG A N 1
ATOM 859 C CA . ARG A 1 109 ? -20.670 -10.605 10.770 1.00 88.44 109 ARG A CA 1
ATOM 860 C C . ARG A 1 109 ? -20.319 -12.000 10.255 1.00 88.44 109 ARG A C 1
ATOM 862 O O . ARG A 1 109 ? -19.143 -12.300 10.065 1.00 88.44 109 ARG A O 1
ATOM 869 N N . HIS A 1 110 ? -21.328 -12.831 10.003 1.00 82.12 110 HIS A N 1
ATOM 870 C CA . HIS A 1 110 ? -21.163 -14.170 9.431 1.00 82.12 110 HIS A CA 1
ATOM 871 C C . HIS A 1 110 ? -22.000 -14.304 8.156 1.00 82.12 110 HIS A C 1
ATOM 873 O O . HIS A 1 110 ? -23.222 -14.221 8.223 1.00 82.12 110 HIS A O 1
ATOM 879 N N . GLU A 1 111 ? -21.339 -14.466 7.003 1.00 71.88 111 GLU A N 1
ATOM 880 C CA . GLU A 1 111 ? -21.903 -14.745 5.659 1.00 71.88 111 GLU A CA 1
ATOM 881 C C . GLU A 1 111 ? -22.972 -13.777 5.095 1.00 71.88 111 GLU A C 1
ATOM 883 O O . GLU A 1 111 ? -23.273 -13.843 3.909 1.00 71.88 111 GLU A O 1
ATOM 888 N N . SER A 1 112 ? -23.528 -12.871 5.907 1.00 72.50 112 SER A N 1
ATOM 889 C CA . SER A 1 112 ? -24.440 -11.740 5.609 1.00 72.50 112 SER A CA 1
ATOM 890 C C . SER A 1 112 ? -25.286 -11.366 6.836 1.00 72.50 112 SER A C 1
ATOM 892 O O . SER A 1 112 ? -25.862 -10.282 6.875 1.00 72.50 112 SER A O 1
ATOM 894 N N . GLN A 1 113 ? -25.335 -12.225 7.857 1.00 82.94 113 GLN A N 1
ATOM 895 C CA . GLN A 1 113 ? -26.093 -12.006 9.084 1.00 82.94 113 GLN A CA 1
ATOM 896 C C . GLN A 1 113 ? -25.210 -11.418 10.191 1.00 82.94 113 GLN A C 1
ATOM 898 O O . GLN A 1 113 ? -24.006 -11.682 10.266 1.00 82.94 113 GLN A O 1
ATOM 903 N N . VAL A 1 114 ? -25.824 -10.607 11.055 1.00 86.25 114 VAL A N 1
ATOM 904 C CA . VAL A 1 114 ? -25.185 -10.083 12.267 1.00 86.25 114 VAL A CA 1
ATOM 905 C C . VAL A 1 114 ? -25.585 -10.966 13.439 1.00 86.25 114 VAL A C 1
ATOM 907 O O . VAL A 1 114 ? -26.757 -11.011 13.815 1.00 86.25 114 VAL A O 1
ATOM 910 N N . LEU A 1 115 ? -24.605 -11.659 14.008 1.00 89.50 115 LEU A N 1
ATOM 911 C CA . LEU A 1 115 ? -24.777 -12.512 15.171 1.00 89.50 115 LEU A CA 1
ATOM 912 C C . LEU A 1 115 ? -24.389 -11.733 16.430 1.00 89.50 115 LEU A C 1
ATOM 914 O O . LEU A 1 115 ? -23.259 -11.263 16.551 1.00 89.50 115 LEU A O 1
ATOM 918 N N . LEU A 1 116 ? -25.334 -11.593 17.356 1.00 89.12 116 LEU A N 1
ATOM 919 C CA . LEU A 1 116 ? -25.138 -10.950 18.654 1.00 89.12 116 LEU A CA 1
ATOM 920 C C . LEU A 1 116 ? -24.889 -12.021 19.719 1.00 89.12 116 LEU A C 1
ATOM 922 O O . LEU A 1 116 ? -25.654 -12.974 19.840 1.00 89.12 116 LEU A O 1
ATOM 926 N N . GLN A 1 117 ? -23.821 -11.853 20.492 1.00 87.00 117 GLN A N 1
ATOM 927 C CA . GLN A 1 117 ? -23.428 -12.728 21.589 1.00 87.00 117 GLN A CA 1
ATOM 928 C C . GLN A 1 117 ? -23.275 -11.917 22.870 1.00 87.00 117 GLN A C 1
ATOM 930 O O . GLN A 1 117 ? -22.626 -10.868 22.894 1.00 87.00 117 GLN A O 1
ATOM 935 N N . ASP A 1 118 ? -23.847 -12.447 23.945 1.00 85.94 118 ASP A N 1
ATOM 936 C CA . ASP A 1 118 ? -23.597 -11.974 25.296 1.00 85.94 118 ASP A CA 1
ATOM 937 C C . ASP A 1 118 ? -22.522 -12.852 25.937 1.00 85.94 118 ASP A C 1
ATOM 939 O O . ASP A 1 118 ? -22.736 -14.028 26.227 1.00 85.94 118 ASP A O 1
ATOM 943 N N . LEU A 1 119 ? -21.332 -12.281 26.095 1.00 82.69 119 LEU A N 1
ATOM 944 C CA . LEU A 1 119 ? -20.146 -12.943 26.623 1.00 82.69 119 LEU A CA 1
ATOM 945 C C . LEU A 1 119 ? -19.853 -12.511 28.064 1.00 82.69 119 LEU A C 1
ATOM 947 O O . LEU A 1 119 ? -18.781 -12.831 28.586 1.00 82.69 119 LEU A O 1
ATOM 951 N N . SER A 1 120 ? -20.796 -11.833 28.727 1.00 81.25 120 SER A N 1
ATOM 952 C CA . SER A 1 120 ? -20.644 -11.315 30.093 1.00 81.25 120 SER A CA 1
ATOM 953 C C . SER A 1 120 ? -20.312 -12.422 31.104 1.00 81.25 120 SER A C 1
ATOM 955 O O . SER A 1 120 ? -19.452 -12.237 31.960 1.00 81.25 120 SER A O 1
ATOM 957 N N . SER A 1 121 ? -20.872 -13.626 30.945 1.00 75.44 121 SER A N 1
ATOM 958 C CA . SER A 1 121 ? -20.544 -14.804 31.774 1.00 75.44 121 SER A CA 1
ATOM 959 C C . SER A 1 121 ? -19.100 -15.299 31.601 1.00 75.44 121 SER A C 1
ATOM 961 O O . SER A 1 121 ? -18.509 -15.880 32.510 1.00 75.44 121 SER A O 1
ATOM 963 N N . SER A 1 122 ? -18.498 -15.041 30.439 1.00 73.69 122 SER A N 1
ATOM 964 C CA . SER A 1 122 ? -17.108 -15.381 30.122 1.00 73.69 122 SER A CA 1
ATOM 965 C C . SER A 1 122 ? -16.134 -14.219 30.350 1.00 73.69 122 SER A C 1
ATOM 967 O O . SER A 1 122 ? -14.935 -14.364 30.097 1.00 73.69 122 SER A O 1
ATOM 969 N N . ALA A 1 123 ? -16.614 -13.086 30.879 1.00 69.00 123 ALA A N 1
ATOM 970 C CA . ALA A 1 123 ? -15.819 -11.883 31.114 1.00 69.00 123 ALA A CA 1
ATOM 971 C C . ALA A 1 123 ? -14.651 -12.103 32.091 1.00 69.00 123 ALA A C 1
ATOM 973 O O . ALA A 1 123 ? -13.673 -11.360 32.057 1.00 69.00 123 ALA A O 1
ATOM 974 N N . HIS A 1 124 ? -14.680 -13.165 32.901 1.00 66.19 124 HIS A N 1
ATOM 975 C CA . HIS A 1 124 ? -13.536 -13.593 33.713 1.00 66.19 124 HIS A CA 1
ATOM 976 C C . HIS A 1 124 ? -12.277 -13.873 32.874 1.00 66.19 124 HIS A C 1
ATOM 978 O O . HIS A 1 124 ? -11.166 -13.641 33.345 1.00 66.19 124 HIS A O 1
ATOM 984 N N . ARG A 1 125 ? -12.420 -14.280 31.602 1.00 65.69 125 ARG A N 1
ATOM 985 C CA . ARG A 1 125 ? -11.286 -14.451 30.675 1.00 65.69 125 ARG A CA 1
ATOM 986 C C . ARG A 1 125 ? -10.577 -13.131 30.357 1.00 65.69 125 ARG A C 1
ATOM 988 O O . ARG A 1 125 ? -9.394 -13.155 30.044 1.00 65.69 125 ARG A O 1
ATOM 995 N N . LEU A 1 126 ? -11.268 -11.994 30.494 1.00 62.62 126 LEU A N 1
ATOM 996 C CA . LEU A 1 126 ? -10.692 -10.652 30.344 1.00 62.62 126 LEU A CA 1
ATOM 997 C C . LEU A 1 126 ? -9.888 -10.212 31.577 1.00 62.62 126 LEU A C 1
ATOM 999 O O . LEU A 1 126 ? -9.079 -9.294 31.464 1.00 62.62 126 LEU A O 1
ATOM 1003 N N . ALA A 1 127 ? -10.071 -10.849 32.742 1.00 59.22 127 ALA A N 1
ATOM 1004 C CA . ALA A 1 127 ? -9.274 -10.550 33.936 1.00 59.22 127 ALA A CA 1
ATOM 1005 C C . ALA A 1 127 ? -7.824 -11.027 33.794 1.00 59.22 127 ALA A C 1
ATOM 1007 O O . ALA A 1 127 ? -6.908 -10.385 34.312 1.00 59.22 127 ALA A O 1
ATOM 1008 N N . ASN A 1 128 ? -7.614 -12.116 33.053 1.00 62.50 128 ASN A N 1
ATOM 1009 C CA . ASN A 1 128 ? -6.287 -12.625 32.743 1.00 62.50 128 ASN A CA 1
ATOM 1010 C C . ASN A 1 128 ? -5.680 -11.751 31.646 1.00 62.50 128 ASN A C 1
ATOM 1012 O O . ASN A 1 128 ? -6.196 -11.703 30.533 1.00 62.50 128 ASN A O 1
ATOM 1016 N N . ALA A 1 129 ? -4.588 -11.052 31.960 1.00 59.53 129 ALA A N 1
ATOM 1017 C CA . ALA A 1 129 ? -3.877 -10.211 31.005 1.00 59.53 129 ALA A CA 1
ATOM 1018 C C . ALA A 1 129 ? -3.159 -11.080 29.958 1.00 59.53 129 ALA A C 1
ATOM 1020 O O . ALA A 1 129 ? -1.968 -11.359 30.070 1.00 59.53 129 ALA A O 1
ATOM 1021 N N . SER A 1 130 ? -3.900 -11.534 28.951 1.00 63.41 130 SER A N 1
ATOM 1022 C CA . SER A 1 130 ? -3.356 -12.165 27.753 1.00 63.41 130 SER A CA 1
ATOM 1023 C C . SER A 1 130 ? -3.128 -11.127 26.658 1.00 63.41 130 SER A C 1
ATOM 1025 O O . SER A 1 130 ? -3.676 -10.020 26.704 1.00 63.41 130 SER A O 1
ATOM 1027 N N . VAL A 1 131 ? -2.372 -11.515 25.632 1.00 59.50 131 VAL A N 1
ATOM 1028 C CA . VAL A 1 131 ? -2.170 -10.706 24.425 1.00 59.50 131 VAL A CA 1
ATOM 1029 C C . VAL A 1 131 ? -3.540 -10.287 23.865 1.00 59.50 131 VAL A C 1
ATOM 1031 O O . VAL A 1 131 ? -3.783 -9.102 23.678 1.00 59.50 131 VAL A O 1
ATOM 1034 N N . GLU A 1 132 ? -4.503 -11.208 23.764 1.00 58.03 132 GLU A N 1
ATOM 1035 C CA . GLU A 1 132 ? -5.887 -10.969 23.296 1.00 58.03 132 GLU A CA 1
ATOM 1036 C C . GLU A 1 132 ? -6.694 -9.937 24.090 1.00 58.03 132 GLU A C 1
ATOM 1038 O O . GLU A 1 132 ? -7.672 -9.395 23.579 1.00 58.03 132 GLU A O 1
ATOM 1043 N N . THR A 1 133 ? -6.290 -9.637 25.321 1.00 68.62 133 THR A N 1
ATOM 1044 C CA . THR A 1 133 ? -6.979 -8.692 26.215 1.00 68.62 133 THR A CA 1
ATOM 1045 C C . THR A 1 133 ? -6.225 -7.369 26.362 1.00 68.62 133 THR A C 1
ATOM 1047 O O . THR A 1 133 ? -6.668 -6.466 27.081 1.00 68.62 133 THR A O 1
ATOM 1050 N N . GLU A 1 134 ? -5.092 -7.209 25.667 1.00 70.69 134 GLU A N 1
ATOM 1051 C CA . GLU A 1 134 ? -4.245 -6.025 25.787 1.00 70.69 134 GLU A CA 1
ATOM 1052 C C . GLU A 1 134 ? -4.983 -4.748 25.363 1.00 70.69 134 GLU A C 1
ATOM 1054 O O . GLU A 1 134 ? -4.798 -3.693 25.974 1.00 70.69 134 GLU A O 1
ATOM 1059 N N . TRP A 1 135 ? -5.882 -4.833 24.380 1.00 69.75 135 TRP A N 1
ATOM 1060 C CA . TRP A 1 135 ? -6.725 -3.710 23.955 1.00 69.75 135 TRP A CA 1
ATOM 1061 C C . TRP A 1 135 ? -7.523 -3.102 25.126 1.00 69.75 135 TRP A C 1
ATOM 1063 O O . TRP A 1 135 ? -7.628 -1.882 25.224 1.00 69.75 135 TRP A O 1
ATOM 1073 N N . PHE A 1 136 ? -7.990 -3.922 26.075 1.00 68.69 136 PHE A N 1
ATOM 1074 C CA . PHE A 1 136 ? -8.720 -3.477 27.266 1.00 68.69 136 PHE A CA 1
ATOM 1075 C C . PHE A 1 136 ? -7.773 -3.009 28.382 1.00 68.69 136 PHE A C 1
ATOM 1077 O O . PHE A 1 136 ? -7.860 -1.873 28.862 1.00 68.69 136 PHE A O 1
ATOM 1084 N N . HIS A 1 137 ? -6.814 -3.856 28.776 1.00 70.62 137 HIS A N 1
ATOM 1085 C CA . HIS A 1 137 ? -5.903 -3.562 29.894 1.00 70.62 137 HIS A CA 1
ATOM 1086 C C . HIS A 1 137 ? -5.010 -2.359 29.637 1.00 70.62 137 HIS A C 1
ATOM 1088 O O . HIS A 1 137 ? -4.611 -1.657 30.565 1.00 70.62 137 HIS A O 1
ATOM 1094 N N . SER A 1 138 ? -4.645 -2.118 28.385 1.00 66.88 138 SER A N 1
ATOM 1095 C CA . SER A 1 138 ? -3.754 -1.022 28.041 1.00 66.88 138 SER A CA 1
ATOM 1096 C C . SER A 1 138 ? -4.424 0.351 28.142 1.00 66.88 138 SER A C 1
ATOM 1098 O O . SER A 1 138 ? -3.812 1.287 28.662 1.00 66.88 138 SER A O 1
ATOM 1100 N N . LEU A 1 139 ? -5.691 0.461 27.735 1.00 70.56 139 LEU A N 1
ATOM 1101 C CA . LEU A 1 139 ? -6.496 1.672 27.896 1.00 70.56 139 LEU A CA 1
ATOM 1102 C C . LEU A 1 139 ? -6.825 1.919 29.371 1.00 70.56 139 LEU A C 1
ATOM 1104 O O . LEU A 1 139 ? -6.678 3.041 29.858 1.00 70.56 139 LEU A O 1
ATOM 1108 N N . LYS A 1 140 ? -7.136 0.853 30.116 1.00 69.19 140 LYS A N 1
ATOM 1109 C CA . LYS A 1 140 ? -7.351 0.923 31.565 1.00 69.19 140 LYS A CA 1
ATOM 1110 C C . LYS A 1 140 ? -6.093 1.350 32.335 1.00 69.19 140 LYS A C 1
ATOM 1112 O O . LYS A 1 140 ? -6.174 2.174 33.243 1.00 69.19 140 LYS A O 1
ATOM 1117 N N . ARG A 1 141 ? -4.905 0.841 31.967 1.00 65.19 141 ARG A N 1
ATOM 1118 C CA . ARG A 1 141 ? -3.616 1.245 32.571 1.00 65.19 141 ARG A CA 1
ATOM 1119 C C . ARG A 1 141 ? -3.282 2.710 32.306 1.00 65.19 141 ARG A C 1
ATOM 1121 O O . ARG A 1 141 ? -2.814 3.378 33.222 1.00 65.19 141 ARG A O 1
ATOM 1128 N N . LYS A 1 142 ? -3.543 3.216 31.093 1.00 59.03 142 LYS A N 1
ATOM 1129 C CA . LYS A 1 142 ? -3.301 4.625 30.732 1.00 59.03 142 LYS A CA 1
ATOM 1130 C C . LYS A 1 142 ? -4.126 5.599 31.587 1.00 59.03 142 LYS A C 1
ATOM 1132 O O . LYS A 1 142 ? -3.681 6.716 31.818 1.00 59.03 142 LYS A O 1
ATOM 1137 N N . TRP A 1 143 ? -5.282 5.165 32.091 1.00 55.00 143 TRP A N 1
ATOM 1138 C CA . TRP A 1 143 ? -6.124 5.949 32.999 1.00 55.00 143 TRP A CA 1
ATOM 1139 C C . TRP A 1 143 ? -5.639 5.944 34.466 1.00 55.00 143 TRP A C 1
ATOM 1141 O O . TRP A 1 143 ? -6.139 6.724 35.275 1.00 55.00 143 TRP A O 1
ATOM 1151 N N . ARG A 1 144 ? -4.634 5.132 34.846 1.00 52.22 144 ARG A N 1
ATOM 1152 C CA . ARG A 1 144 ? -4.070 5.202 36.209 1.00 52.22 144 ARG A CA 1
ATOM 1153 C C . ARG A 1 144 ? -3.465 6.602 36.469 1.00 52.22 144 ARG A C 1
ATOM 1155 O O . ARG A 1 144 ? -2.807 7.161 35.590 1.00 52.22 144 ARG A O 1
ATOM 1162 N N . PRO A 1 145 ? -3.689 7.196 37.658 1.00 43.19 145 PRO A N 1
ATOM 1163 C CA . PRO A 1 145 ? -3.724 8.646 37.880 1.00 43.19 145 PRO A CA 1
ATOM 1164 C C . PRO A 1 145 ? -2.336 9.304 37.985 1.00 43.19 145 PRO A C 1
ATOM 1166 O O . PRO A 1 145 ? -1.973 9.859 39.017 1.00 43.19 145 PRO A O 1
ATOM 1169 N N . HIS A 1 146 ? -1.552 9.306 36.906 1.00 39.53 146 HIS A N 1
ATOM 1170 C CA . HIS A 1 146 ? -0.333 10.126 36.818 1.00 39.53 146 HIS A CA 1
ATOM 1171 C C . HIS A 1 146 ? -0.540 11.457 36.076 1.00 39.53 146 HIS A C 1
ATOM 1173 O O . HIS A 1 146 ? 0.352 12.302 36.073 1.00 39.53 146 HIS A O 1
ATOM 1179 N N . LEU A 1 147 ? -1.730 11.699 35.511 1.00 43.09 147 LEU A N 1
ATOM 1180 C CA . LEU A 1 147 ? -2.047 12.926 34.765 1.00 43.09 147 LEU A CA 1
ATOM 1181 C C . LEU A 1 147 ? -2.623 14.078 35.610 1.00 43.09 147 LEU A C 1
ATOM 1183 O O . LEU A 1 147 ? -2.699 15.198 35.114 1.00 43.09 147 LEU A O 1
ATOM 1187 N N . HIS A 1 148 ? -2.956 13.868 36.889 1.00 44.25 148 HIS A N 1
ATOM 1188 C CA . HIS A 1 148 ? -3.571 14.921 37.717 1.00 44.25 148 HIS A CA 1
ATOM 1189 C C . HIS A 1 148 ? -2.619 15.728 38.610 1.00 44.25 148 HIS A C 1
ATOM 1191 O O . HIS A 1 148 ? -3.057 16.707 39.206 1.00 44.25 148 HIS A O 1
ATOM 1197 N N . ARG A 1 149 ? -1.312 15.428 38.666 1.00 32.47 149 ARG A N 1
ATOM 1198 C CA . ARG A 1 149 ? -0.378 16.237 39.481 1.00 32.47 149 ARG A CA 1
ATOM 1199 C C . ARG A 1 149 ? 0.193 17.470 38.762 1.00 32.47 149 ARG A C 1
ATOM 1201 O O . ARG A 1 149 ? 0.801 18.309 39.413 1.00 32.47 149 ARG A O 1
ATOM 1208 N N . LYS A 1 150 ? -0.006 17.621 37.445 1.00 34.31 150 LYS A N 1
ATOM 1209 C CA . LYS A 1 150 ? 0.577 18.736 36.665 1.00 34.31 150 LYS A CA 1
ATOM 1210 C C . LYS A 1 150 ? -0.376 19.897 36.349 1.00 34.31 150 LYS A C 1
ATOM 1212 O O . LYS A 1 150 ? 0.098 20.917 35.870 1.00 34.31 150 LYS A O 1
ATOM 1217 N N . ALA A 1 151 ? -1.675 19.772 36.636 1.00 34.66 151 ALA A N 1
ATOM 1218 C CA . ALA A 1 151 ? -2.676 20.804 36.323 1.00 34.66 151 ALA A CA 1
ATOM 1219 C C . ALA A 1 151 ? -3.145 21.634 37.535 1.00 34.66 151 ALA A C 1
ATOM 1221 O O . ALA A 1 151 ? -3.824 22.637 37.356 1.00 34.66 151 ALA A O 1
ATOM 1222 N N . LEU A 1 152 ? -2.765 21.256 38.761 1.00 32.88 152 LEU A N 1
ATOM 1223 C CA . LEU A 1 152 ? -3.101 21.989 39.986 1.00 32.88 152 LEU A CA 1
ATOM 1224 C C . LEU A 1 152 ? -1.834 22.611 40.592 1.00 32.88 152 LEU A C 1
ATOM 1226 O O . LEU A 1 152 ? -1.434 22.253 41.688 1.00 32.88 152 LEU A O 1
ATOM 1230 N N . ASN A 1 153 ? -1.139 23.463 39.836 1.00 31.52 153 ASN A N 1
ATOM 1231 C CA . ASN A 1 153 ? -0.050 24.300 40.364 1.00 31.52 153 ASN A CA 1
ATOM 1232 C C . ASN A 1 153 ? 0.090 25.599 39.552 1.00 31.52 153 ASN A C 1
ATOM 1234 O O . ASN A 1 153 ? 1.179 26.030 39.182 1.00 31.52 153 ASN A O 1
ATOM 1238 N N . THR A 1 154 ? -1.038 26.236 39.251 1.00 31.44 154 THR A N 1
ATOM 1239 C CA . THR A 1 154 ? -1.066 27.628 38.794 1.00 31.44 154 THR A CA 1
ATOM 1240 C C . THR A 1 154 ? -2.095 28.351 39.651 1.00 31.44 154 THR A C 1
ATOM 1242 O O . THR A 1 154 ? -3.233 27.905 39.769 1.00 31.44 154 THR A O 1
ATOM 1245 N N . GLY A 1 155 ? -1.626 29.378 40.360 1.00 29.25 155 GLY A N 1
ATOM 1246 C CA . GLY A 1 155 ? -2.344 30.054 41.437 1.00 29.25 155 GLY A CA 1
ATOM 1247 C C . GLY A 1 155 ? -3.629 30.783 41.015 1.00 29.25 155 GLY A C 1
ATOM 1248 O O . GLY A 1 155 ? -3.997 30.810 39.840 1.00 29.25 155 GLY A O 1
ATOM 1249 N N . PRO A 1 156 ? -4.324 31.392 41.987 1.00 38.03 156 PRO A N 1
ATOM 1250 C CA . PRO A 1 156 ? -5.691 31.859 41.826 1.00 38.03 156 PRO A CA 1
ATOM 1251 C C . PRO A 1 156 ? -5.722 33.220 41.128 1.00 38.03 156 PRO A C 1
ATOM 1253 O O . PRO A 1 156 ? -5.333 34.221 41.726 1.00 38.03 156 PRO A O 1
ATOM 1256 N N . LYS A 1 157 ? -6.230 33.289 39.890 1.00 28.52 157 LYS A N 1
ATOM 1257 C CA . LYS A 1 157 ? -6.747 34.542 39.313 1.00 28.52 157 LYS A CA 1
ATOM 1258 C C . LYS A 1 157 ? -7.976 34.300 38.430 1.00 28.52 157 LYS A C 1
ATOM 1260 O O . LYS A 1 157 ? -7.918 33.544 37.468 1.00 28.52 157 LYS A O 1
ATOM 1265 N N . SER A 1 158 ? -9.026 35.060 38.750 1.00 29.59 158 SER A N 1
ATOM 1266 C CA . SER A 1 158 ? -10.215 35.387 37.950 1.00 29.59 158 SER A CA 1
ATOM 1267 C C . SER A 1 158 ? -11.272 34.291 37.743 1.00 29.59 158 SER A C 1
ATOM 1269 O O . SER A 1 158 ? -11.276 33.524 36.780 1.00 29.59 158 SER A O 1
ATOM 1271 N N . LEU A 1 159 ? -12.217 34.293 38.680 1.00 38.97 159 LEU A N 1
ATOM 1272 C CA . LEU A 1 159 ? -13.498 33.603 38.675 1.00 38.97 159 LEU A CA 1
ATOM 1273 C C . LEU A 1 159 ? -14.510 34.422 37.847 1.00 38.97 159 LEU A C 1
ATOM 1275 O O . LEU A 1 159 ? -15.294 35.143 38.442 1.00 38.97 159 LEU A O 1
ATOM 1279 N N . ASP A 1 160 ? -14.479 34.369 36.507 1.00 32.38 160 ASP A N 1
ATOM 1280 C CA . ASP A 1 160 ? -15.661 34.826 35.730 1.00 32.38 160 ASP A CA 1
ATOM 1281 C C . ASP A 1 160 ? -15.800 34.322 34.278 1.00 32.38 160 ASP A C 1
ATOM 1283 O O . ASP A 1 160 ? -16.867 34.416 33.686 1.00 32.38 160 ASP A O 1
ATOM 1287 N N . ASN A 1 161 ? -14.783 33.680 33.687 1.00 26.89 161 ASN A N 1
ATOM 1288 C CA . ASN A 1 161 ? -14.861 33.206 32.287 1.00 26.89 161 ASN A CA 1
ATOM 1289 C C . ASN A 1 161 ? -14.913 31.670 32.124 1.00 26.89 161 ASN A C 1
ATOM 1291 O O . ASN A 1 161 ? -14.709 31.142 31.031 1.00 26.89 161 ASN A O 1
ATOM 1295 N N . SER A 1 162 ? -15.203 30.930 33.199 1.00 28.25 162 SER A N 1
ATOM 1296 C CA . SER A 1 162 ? -15.073 29.458 33.257 1.00 28.25 162 SER A CA 1
ATOM 1297 C C . SER A 1 162 ? -16.194 28.669 32.548 1.00 28.25 162 SER A C 1
ATOM 1299 O O . SER A 1 162 ? -16.026 27.499 32.211 1.00 28.25 162 SER A O 1
ATOM 1301 N N . TRP A 1 163 ? -17.342 29.286 32.255 1.00 31.06 163 TRP A N 1
ATOM 1302 C CA . TRP A 1 163 ? -18.525 28.542 31.791 1.00 31.06 163 TRP A CA 1
ATOM 1303 C C . TRP A 1 163 ? -18.585 28.278 30.276 1.00 31.06 163 TRP A C 1
ATOM 1305 O O . TRP A 1 163 ? -19.416 27.487 29.840 1.00 31.06 163 TRP A O 1
ATOM 1315 N N . LYS A 1 164 ? -17.691 28.870 29.464 1.00 27.72 164 LYS A N 1
ATOM 1316 C CA . LYS A 1 164 ? -17.676 28.700 27.991 1.00 27.72 164 LYS A CA 1
ATOM 1317 C C . LYS A 1 164 ? -16.580 27.778 27.438 1.00 27.72 164 LYS A C 1
ATOM 1319 O O . LYS A 1 164 ? -16.553 27.543 26.236 1.00 27.72 164 LYS A O 1
ATOM 1324 N N . ARG A 1 165 ? -15.712 27.210 28.283 1.00 29.02 165 ARG A N 1
ATOM 1325 C CA . ARG A 1 165 ? -14.670 26.246 27.874 1.00 29.02 165 ARG A CA 1
ATOM 1326 C C . ARG A 1 165 ? -14.844 24.921 28.614 1.00 29.02 165 ARG A C 1
ATOM 1328 O O . ARG A 1 165 ? -13.962 24.464 29.329 1.00 29.02 165 ARG A O 1
ATOM 1335 N N . ARG A 1 166 ? -16.025 24.317 28.480 1.00 32.53 166 ARG A N 1
ATOM 1336 C CA . ARG A 1 166 ? -16.263 22.924 28.869 1.00 32.53 166 ARG A CA 1
ATOM 1337 C C . ARG A 1 166 ? -16.239 22.088 27.594 1.00 32.53 166 ARG A C 1
ATOM 1339 O O . ARG A 1 166 ? -17.269 21.621 27.125 1.00 32.53 166 ARG A O 1
ATOM 1346 N N . GLU A 1 167 ? -15.054 21.975 26.996 1.00 33.88 167 GLU A N 1
ATOM 1347 C CA . GLU A 1 167 ? -14.784 20.918 26.024 1.00 33.88 167 GLU A CA 1
ATOM 1348 C C . GLU A 1 167 ? -14.964 19.608 26.789 1.00 33.88 167 GLU A C 1
ATOM 1350 O O . GLU A 1 167 ? -14.120 19.210 27.593 1.00 33.88 167 GLU A O 1
ATOM 1355 N N . GLY A 1 168 ? -16.134 18.984 26.615 1.00 36.91 168 GLY A N 1
ATOM 1356 C CA . GLY A 1 168 ? -16.325 17.593 26.990 1.00 36.91 168 GLY A CA 1
ATOM 1357 C C . GLY A 1 168 ? -15.162 16.794 26.420 1.00 36.91 168 GLY A C 1
ATOM 1358 O O . GLY A 1 168 ? -14.614 17.160 25.380 1.00 36.91 168 GLY A O 1
ATOM 1359 N N . LEU A 1 169 ? -14.756 15.742 27.127 1.00 49.41 169 LEU A N 1
ATOM 1360 C CA . LEU A 1 169 ? -13.702 14.824 26.713 1.00 49.41 169 LEU A CA 1
ATOM 1361 C C . LEU A 1 169 ? -14.141 14.104 25.420 1.00 49.41 169 LEU A C 1
ATOM 1363 O O . LEU A 1 169 ? -14.566 12.951 25.435 1.00 49.41 169 LEU A O 1
ATOM 1367 N N . SER A 1 170 ? -14.133 14.840 24.314 1.00 45.69 170 SER A N 1
ATOM 1368 C CA . SER A 1 170 ? -14.429 14.377 22.975 1.00 45.69 170 SER A CA 1
ATOM 1369 C C . SER A 1 170 ? -13.288 13.446 22.621 1.00 45.69 170 SER A C 1
ATOM 1371 O O . SER A 1 170 ? -12.115 13.815 22.743 1.00 45.69 170 SER A O 1
ATOM 1373 N N . ALA A 1 171 ? -13.622 12.209 22.278 1.00 53.41 171 ALA A N 1
ATOM 1374 C CA . ALA A 1 171 ? -12.665 11.229 21.817 1.00 53.41 171 ALA A CA 1
ATOM 1375 C C . ALA A 1 171 ? -12.095 11.733 20.487 1.00 53.41 171 ALA A C 1
ATOM 1377 O O . ALA A 1 171 ? -12.633 11.469 19.415 1.00 53.41 171 ALA A O 1
ATOM 1378 N N . ASP A 1 172 ? -11.023 12.518 20.568 1.00 58.91 172 ASP A N 1
ATOM 1379 C CA . ASP A 1 172 ? -10.262 12.922 19.396 1.00 58.91 172 ASP A CA 1
ATOM 1380 C C . ASP A 1 172 ? -9.698 11.661 18.721 1.00 58.91 172 ASP A C 1
ATOM 1382 O O . ASP A 1 172 ? -9.322 10.707 19.415 1.00 58.91 172 ASP A O 1
ATOM 1386 N N . LYS A 1 173 ? -9.615 11.646 17.383 1.00 60.44 173 LYS A N 1
ATOM 1387 C CA . LYS A 1 173 ? -9.163 10.481 16.591 1.00 60.44 173 LYS A CA 1
ATOM 1388 C C . LYS A 1 173 ? -7.784 9.971 17.055 1.00 60.44 173 LYS A C 1
ATOM 1390 O O . LYS A 1 173 ? -7.481 8.787 16.941 1.00 60.44 173 LYS A O 1
ATOM 1395 N N . ASN A 1 174 ? -6.992 10.842 17.685 1.00 60.22 174 ASN A N 1
ATOM 1396 C CA . ASN A 1 174 ? -5.691 10.555 18.297 1.00 60.22 174 ASN A CA 1
ATOM 1397 C C . ASN A 1 174 ? -5.726 9.668 19.561 1.00 60.22 174 ASN A C 1
ATOM 1399 O O . ASN A 1 174 ? -4.688 9.149 19.975 1.00 60.22 174 ASN A O 1
ATOM 1403 N N . HIS A 1 175 ? -6.884 9.495 20.203 1.00 70.69 175 HIS A N 1
ATOM 1404 C CA . HIS A 1 175 ? -7.039 8.652 21.396 1.00 70.69 175 HIS A CA 1
ATOM 1405 C C . HIS A 1 175 ? -7.389 7.195 21.069 1.00 70.69 175 HIS A C 1
ATOM 1407 O O . HIS A 1 175 ? -7.411 6.361 21.978 1.00 70.69 175 HIS A O 1
ATOM 1413 N N . ILE A 1 176 ? -7.625 6.882 19.792 1.00 80.88 176 ILE A N 1
ATOM 1414 C CA . ILE A 1 176 ? -7.940 5.534 19.318 1.00 80.88 176 ILE A CA 1
ATOM 1415 C C . ILE A 1 176 ? -6.658 4.711 19.249 1.00 80.88 176 ILE A C 1
ATOM 1417 O O . ILE A 1 176 ? -5.646 5.129 18.682 1.00 80.88 176 ILE A O 1
ATOM 1421 N N . ARG A 1 177 ? -6.696 3.520 19.845 1.00 82.62 177 ARG A N 1
ATOM 1422 C CA . ARG A 1 177 ? -5.572 2.588 19.847 1.00 82.62 177 ARG A CA 1
ATOM 1423 C C . ARG A 1 177 ? -5.754 1.539 18.758 1.00 82.62 177 ARG A C 1
ATOM 1425 O O . ARG A 1 177 ? -6.774 0.854 18.721 1.00 82.62 177 ARG A O 1
ATOM 1432 N N . TRP A 1 178 ? -4.711 1.389 17.953 1.00 83.19 178 TRP A N 1
ATOM 1433 C CA . TRP A 1 178 ? -4.579 0.395 16.894 1.00 83.19 178 TRP A CA 1
ATOM 1434 C C . TRP A 1 178 ? -3.824 -0.830 17.419 1.00 83.19 178 TRP A C 1
ATOM 1436 O O . TRP A 1 178 ? -2.854 -0.679 18.169 1.00 83.19 178 TRP A O 1
ATOM 1446 N N . SER A 1 179 ? -4.258 -2.031 17.039 1.00 84.25 179 SER A N 1
ATOM 1447 C CA . SER A 1 179 ? -3.457 -3.250 17.186 1.00 84.25 179 SER A CA 1
ATOM 1448 C C . SER A 1 179 ? -2.537 -3.451 15.979 1.00 84.25 179 SER A C 1
ATOM 1450 O O . SER A 1 179 ? -2.728 -2.841 14.925 1.00 84.25 179 SER A O 1
ATOM 1452 N N . SER A 1 180 ? -1.571 -4.361 16.100 1.00 85.25 180 SER A N 1
ATOM 1453 C CA . SER A 1 180 ? -0.945 -4.947 14.912 1.00 85.25 180 SER A CA 1
ATOM 1454 C C . SER A 1 180 ? -1.980 -5.753 14.116 1.00 85.25 180 SER A C 1
ATOM 1456 O O . SER A 1 180 ? -2.930 -6.264 14.722 1.00 85.25 180 SER A O 1
ATOM 1458 N N . PRO A 1 181 ? -1.823 -5.900 12.789 1.00 89.94 181 PRO A N 1
ATOM 1459 C CA . PRO A 1 181 ? -2.644 -6.811 12.009 1.00 89.94 181 PRO A CA 1
ATOM 1460 C C . PRO A 1 181 ? -2.424 -8.256 12.468 1.00 89.94 181 PRO A C 1
ATOM 1462 O O . PRO A 1 181 ? -1.289 -8.662 12.735 1.00 89.94 181 PRO A O 1
ATOM 1465 N N . TYR A 1 182 ? -3.496 -9.032 12.579 1.00 90.19 182 TYR A N 1
ATOM 1466 C CA . TYR A 1 182 ? -3.447 -10.383 13.130 1.00 90.19 182 TYR A CA 1
ATOM 1467 C C . TYR A 1 182 ? -4.356 -11.364 12.391 1.00 90.19 182 TYR A C 1
ATOM 1469 O O . TYR A 1 182 ? -5.279 -10.970 11.676 1.00 90.19 182 TYR A O 1
ATOM 1477 N N . LEU A 1 183 ? -4.085 -12.654 12.590 1.00 91.12 183 LEU A N 1
ATOM 1478 C CA . LEU A 1 183 ? -4.934 -13.764 12.168 1.00 91.12 183 LEU A CA 1
ATOM 1479 C C . LEU A 1 183 ? -5.613 -14.386 13.381 1.00 91.12 183 LEU A C 1
ATOM 1481 O O . LEU A 1 183 ? -4.979 -14.648 14.408 1.00 91.12 183 LEU A O 1
ATOM 1485 N N . GLU A 1 184 ? -6.910 -14.634 13.244 1.00 89.81 184 GLU A N 1
ATOM 1486 C CA . GLU A 1 184 ? -7.698 -15.302 14.270 1.00 89.81 184 GLU A CA 1
ATOM 1487 C C . GLU A 1 184 ? -7.506 -16.819 14.195 1.00 89.81 184 GLU A C 1
ATOM 1489 O O . GLU A 1 184 ? -7.549 -17.412 13.114 1.00 89.81 184 GLU A O 1
ATOM 1494 N N . CYS A 1 185 ? -7.302 -17.434 15.358 1.00 89.62 185 CYS A N 1
ATOM 1495 C CA . CYS A 1 185 ? -7.246 -18.878 15.520 1.00 89.62 185 CYS A CA 1
ATOM 1496 C C . CYS A 1 185 ? -8.585 -19.361 16.082 1.00 89.62 185 CYS A C 1
ATOM 1498 O O . CYS A 1 185 ? -8.975 -18.955 17.175 1.00 89.62 185 CYS A O 1
ATOM 1500 N N . GLU A 1 186 ? -9.288 -20.224 15.352 1.00 86.31 186 GLU A N 1
ATOM 1501 C CA . GLU A 1 186 ? -10.538 -20.830 15.809 1.00 86.31 186 GLU A CA 1
ATOM 1502 C C . GLU A 1 186 ? -10.435 -22.350 15.696 1.00 86.31 186 GLU A C 1
ATOM 1504 O O . GLU A 1 186 ? -10.060 -22.883 14.653 1.00 86.31 186 GLU A O 1
ATOM 1509 N N . ASN A 1 187 ? -10.761 -23.057 16.782 1.00 85.06 187 ASN A N 1
ATOM 1510 C CA . ASN A 1 187 ? -10.737 -24.523 16.844 1.00 85.06 187 ASN A CA 1
ATOM 1511 C C . ASN A 1 187 ? -9.409 -25.143 16.366 1.00 85.06 187 ASN A C 1
ATOM 1513 O O . ASN A 1 187 ? -9.396 -26.205 15.749 1.00 85.06 187 ASN A O 1
ATOM 1517 N N . GLY A 1 188 ? -8.292 -24.463 16.633 1.00 85.56 188 GLY A N 1
ATOM 1518 C CA . GLY A 1 188 ? -6.960 -24.929 16.264 1.00 85.56 188 GLY A CA 1
ATOM 1519 C C . GLY A 1 188 ? -6.523 -24.617 14.830 1.00 85.56 188 GLY A C 1
ATOM 1520 O O . GLY A 1 188 ? -5.427 -25.023 14.464 1.00 85.56 188 GLY A O 1
ATOM 1521 N N . ASN A 1 189 ? -7.320 -23.889 14.035 1.00 90.19 189 ASN A N 1
ATOM 1522 C CA . ASN A 1 189 ? -6.984 -23.500 12.660 1.00 90.19 189 ASN A CA 1
ATOM 1523 C C . ASN A 1 189 ? -7.088 -21.983 12.445 1.00 90.19 189 ASN A C 1
ATOM 1525 O O . ASN A 1 189 ? -7.970 -21.318 12.995 1.00 90.19 189 ASN A O 1
ATOM 1529 N N . TYR A 1 190 ? -6.214 -21.423 11.605 1.00 90.56 190 TYR A N 1
ATOM 1530 C CA . TYR A 1 190 ? -6.280 -20.000 11.266 1.00 90.56 190 TYR A CA 1
ATOM 1531 C C . TYR A 1 190 ? -7.419 -19.697 10.287 1.00 90.56 190 TYR A C 1
ATOM 1533 O O . TYR A 1 190 ? -7.558 -20.334 9.236 1.00 90.56 190 TYR A O 1
ATOM 1541 N N . LYS A 1 191 ? -8.202 -18.658 10.591 1.00 88.88 191 LYS A N 1
ATOM 1542 C CA . LYS A 1 191 ? -9.193 -18.116 9.659 1.00 88.88 191 LYS A CA 1
ATOM 1543 C C . LYS A 1 191 ? -8.521 -17.286 8.561 1.00 88.88 191 LYS A C 1
ATOM 1545 O O . LYS A 1 191 ? -7.643 -16.475 8.854 1.00 88.88 191 LYS A O 1
ATOM 1550 N N . PRO A 1 192 ? -8.945 -17.436 7.293 1.00 87.50 192 PRO A N 1
ATOM 1551 C CA . PRO A 1 192 ? -8.436 -16.613 6.207 1.00 87.50 192 PRO A CA 1
ATOM 1552 C C . PRO A 1 192 ? -9.010 -15.199 6.300 1.00 87.50 192 PRO A C 1
ATOM 1554 O O . PRO A 1 192 ? -10.185 -14.978 6.021 1.00 87.50 192 PRO A O 1
ATOM 1557 N N . GLY A 1 193 ? -8.166 -14.246 6.680 1.00 88.62 193 GLY A N 1
ATOM 1558 C CA . GLY A 1 193 ? -8.523 -12.833 6.744 1.00 88.62 193 GLY A CA 1
ATOM 1559 C C . GLY A 1 193 ? -7.673 -12.110 7.774 1.00 88.62 193 GLY A C 1
ATOM 1560 O O . GLY A 1 193 ? -7.723 -12.432 8.957 1.00 88.62 193 GLY A O 1
ATOM 1561 N N . TRP A 1 194 ? -6.887 -11.138 7.320 1.00 90.94 194 TRP A N 1
ATOM 1562 C CA . TRP A 1 194 ? -6.143 -10.264 8.219 1.00 90.94 194 TRP A CA 1
ATOM 1563 C C . TRP A 1 194 ? -7.098 -9.280 8.879 1.00 90.94 194 TRP A C 1
ATOM 1565 O O . TRP A 1 194 ? -7.889 -8.632 8.194 1.00 90.94 194 TRP A O 1
ATOM 1575 N N . LEU A 1 195 ? -7.016 -9.166 10.200 1.00 91.44 195 LEU A N 1
ATOM 1576 C CA . LEU A 1 195 ? -7.832 -8.255 10.989 1.00 91.44 195 LEU A CA 1
ATOM 1577 C C . LEU A 1 195 ? -6.958 -7.209 11.671 1.00 91.44 195 LEU A C 1
ATOM 1579 O O . LEU A 1 195 ? -5.822 -7.490 12.046 1.00 91.44 195 LEU A O 1
ATOM 1583 N N . VAL A 1 196 ? -7.504 -6.015 11.883 1.00 90.62 196 VAL A N 1
ATOM 1584 C CA . VAL A 1 196 ? -6.943 -5.033 12.819 1.00 90.62 196 VAL A CA 1
ATOM 1585 C C . VAL A 1 196 ? -8.008 -4.612 13.819 1.00 90.62 196 VAL A C 1
ATOM 1587 O O . VAL A 1 196 ? -9.162 -4.411 13.451 1.00 90.62 196 VAL A O 1
ATOM 1590 N N . THR A 1 197 ? -7.629 -4.467 15.084 1.00 89.75 197 THR A N 1
ATOM 1591 C CA . THR A 1 197 ? -8.524 -4.001 16.143 1.00 89.75 197 THR A CA 1
ATOM 1592 C C . THR A 1 197 ? -8.296 -2.519 16.395 1.00 89.75 197 THR A C 1
ATOM 1594 O O . THR A 1 197 ? -7.183 -2.096 16.722 1.00 89.75 197 THR A O 1
ATOM 1597 N N . LEU A 1 198 ? -9.372 -1.739 16.315 1.00 89.94 198 LEU A N 1
ATOM 1598 C CA . LEU A 1 198 ? -9.438 -0.387 16.855 1.00 89.94 198 LEU A CA 1
ATOM 1599 C C . LEU A 1 198 ? -10.143 -0.425 18.199 1.00 89.94 198 LEU A C 1
ATOM 1601 O O . LEU A 1 198 ? -11.176 -1.073 18.345 1.00 89.94 198 LEU A O 1
ATOM 1605 N N . SER A 1 199 ? -9.596 0.279 19.183 1.00 90.06 199 SER A N 1
ATOM 1606 C CA . SER A 1 199 ? -10.175 0.353 20.523 1.00 90.06 199 SER A CA 1
ATOM 1607 C C . SER A 1 199 ? -10.186 1.783 21.045 1.00 90.06 199 SER A C 1
ATOM 1609 O O . SER A 1 199 ? -9.209 2.523 20.899 1.00 90.06 199 SER A O 1
ATOM 1611 N N . ALA A 1 200 ? -11.300 2.162 21.663 1.00 90.06 200 ALA A N 1
ATOM 1612 C CA . ALA A 1 200 ? -11.517 3.477 22.241 1.00 90.06 200 ALA A CA 1
ATOM 1613 C C . ALA A 1 200 ? -12.176 3.340 23.618 1.00 90.06 200 ALA A C 1
ATOM 1615 O O . ALA A 1 200 ? -13.139 2.592 23.797 1.00 90.06 200 ALA A O 1
ATOM 1616 N N . ALA A 1 201 ? -11.630 4.046 24.606 1.00 88.00 201 ALA A N 1
ATOM 1617 C CA . ALA A 1 201 ? -12.190 4.086 25.950 1.00 88.00 201 ALA A CA 1
ATOM 1618 C C . ALA A 1 201 ? -13.264 5.171 26.051 1.00 88.00 201 ALA A C 1
ATOM 1620 O O . ALA A 1 201 ? -13.108 6.253 25.483 1.00 88.00 201 ALA A O 1
ATOM 1621 N N . PHE A 1 202 ? -14.306 4.892 26.826 1.00 86.75 202 PHE A N 1
ATOM 1622 C CA . PHE A 1 202 ? -15.330 5.867 27.179 1.00 86.75 202 PHE A CA 1
ATOM 1623 C C . PHE A 1 202 ? -15.416 6.044 28.698 1.00 86.75 202 PHE A C 1
ATOM 1625 O O . PHE A 1 202 ? -15.040 5.166 29.489 1.00 86.75 202 PHE A O 1
ATOM 1632 N N . TYR A 1 203 ? -15.886 7.219 29.099 1.00 83.62 203 TYR A N 1
ATOM 1633 C CA . TYR A 1 203 ? -15.779 7.725 30.458 1.00 83.62 203 TYR A CA 1
ATOM 1634 C C . TYR A 1 203 ? -17.121 8.268 30.956 1.00 83.62 203 TYR A C 1
ATOM 1636 O O . TYR A 1 203 ? -17.801 9.016 30.252 1.00 83.62 203 TYR A O 1
ATOM 1644 N N . GLY A 1 204 ? -17.466 7.915 32.193 1.00 81.31 204 GLY A N 1
ATOM 1645 C CA . GLY A 1 204 ? -18.559 8.513 32.961 1.00 81.31 204 GLY A CA 1
ATOM 1646 C C . GLY A 1 204 ? -18.066 9.675 33.826 1.00 81.31 204 GLY A C 1
ATOM 1647 O O . GLY A 1 204 ? -16.880 10.010 33.812 1.00 81.31 204 GLY A O 1
ATOM 1648 N N . LEU A 1 205 ? -18.964 10.292 34.598 1.00 75.88 205 LEU A N 1
ATOM 1649 C CA . LEU A 1 205 ? -18.632 11.383 35.525 1.00 75.88 205 LEU A CA 1
ATOM 1650 C C . LEU A 1 205 ? -18.865 10.977 36.977 1.00 75.88 205 LEU A C 1
ATOM 1652 O O . LEU A 1 205 ? -19.976 10.625 37.375 1.00 75.88 205 LEU A O 1
ATOM 1656 N N . ARG A 1 206 ? -17.833 11.146 37.807 1.00 73.12 206 ARG A N 1
ATOM 1657 C CA . ARG A 1 206 ? -17.969 11.048 39.263 1.00 73.12 206 ARG A CA 1
ATOM 1658 C C . ARG A 1 206 ? -18.783 12.212 39.843 1.00 73.12 206 ARG A C 1
ATOM 1660 O O . ARG A 1 206 ? -18.918 13.259 39.205 1.00 73.12 206 ARG A O 1
ATOM 1667 N N . PRO A 1 207 ? -19.265 12.101 41.099 1.00 71.31 207 PRO A N 1
ATOM 1668 C CA . PRO A 1 207 ? -19.929 13.204 41.801 1.00 71.31 207 PRO A CA 1
ATOM 1669 C C . PRO A 1 207 ? -19.102 14.498 41.855 1.00 71.31 207 PRO A C 1
ATOM 1671 O O . PRO A 1 207 ? -19.669 15.583 41.841 1.00 71.31 207 PRO A O 1
ATOM 1674 N N . ASN A 1 208 ? -17.771 14.387 41.854 1.00 72.19 208 ASN A N 1
ATOM 1675 C CA . ASN A 1 208 ? -16.828 15.508 41.827 1.00 72.19 208 ASN A CA 1
ATOM 1676 C C . ASN A 1 208 ? -16.475 16.000 40.407 1.00 72.19 208 ASN A C 1
ATOM 1678 O O . ASN A 1 208 ? -15.480 16.700 40.242 1.00 72.19 208 ASN A O 1
ATOM 1682 N N . LEU A 1 209 ? -17.263 15.625 39.391 1.00 71.50 209 LEU A N 1
ATOM 1683 C CA . LEU A 1 209 ? -17.093 15.998 37.981 1.00 71.50 209 LEU A CA 1
ATOM 1684 C C . LEU A 1 209 ? -15.785 15.513 37.329 1.00 71.50 209 LEU A C 1
ATOM 1686 O O . LEU A 1 209 ? -15.422 15.989 36.254 1.00 71.50 209 LEU A O 1
ATOM 1690 N N . LEU A 1 210 ? -15.079 14.557 37.938 1.00 73.75 210 LEU A N 1
ATOM 1691 C CA . LEU A 1 210 ? -13.907 13.941 37.318 1.00 73.75 210 LEU A CA 1
ATOM 1692 C C . LEU A 1 210 ? -14.323 12.800 36.373 1.00 73.75 210 LEU A C 1
ATOM 1694 O O . LEU A 1 210 ? -15.192 12.002 36.745 1.00 73.75 210 LEU A O 1
ATOM 1698 N N . PRO A 1 211 ? -13.697 12.689 35.183 1.00 75.44 211 PRO A N 1
ATOM 1699 C CA . PRO A 1 211 ? -13.966 11.601 34.254 1.00 75.44 211 PRO A CA 1
ATOM 1700 C C . PRO A 1 211 ? -13.463 10.270 34.820 1.00 75.44 211 PRO A C 1
ATOM 1702 O O . PRO A 1 211 ? -12.299 10.130 35.203 1.00 75.44 211 PRO A O 1
ATOM 1705 N N . GLU A 1 212 ? -14.343 9.278 34.838 1.00 79.25 212 GLU A N 1
ATOM 1706 C CA . GLU A 1 212 ? -14.086 7.933 35.336 1.00 79.25 212 GLU A CA 1
ATOM 1707 C C . GLU A 1 212 ? -14.174 6.905 34.219 1.00 79.25 212 GLU A C 1
ATOM 1709 O O . GLU A 1 212 ? -15.119 6.904 33.438 1.00 79.25 212 GLU A O 1
ATOM 1714 N N . PHE A 1 213 ? -13.174 6.027 34.129 1.00 81.38 213 PHE A N 1
ATOM 1715 C CA . PHE A 1 213 ? -13.173 4.955 33.141 1.00 81.38 213 PHE A CA 1
ATOM 1716 C C . PHE A 1 213 ? -14.354 4.009 33.380 1.00 81.38 213 PHE A C 1
ATOM 1718 O O . PHE A 1 213 ? -14.456 3.408 34.449 1.00 81.38 213 PHE A O 1
ATOM 1725 N N . ARG A 1 214 ? -15.218 3.868 32.368 1.00 84.25 214 ARG A N 1
ATOM 1726 C CA . ARG A 1 214 ? -16.386 2.976 32.406 1.00 84.25 214 ARG A CA 1
ATOM 1727 C C . ARG A 1 214 ? -16.227 1.764 31.509 1.00 84.25 214 ARG A C 1
ATOM 1729 O O . ARG A 1 214 ? -16.742 0.700 31.833 1.00 84.25 214 ARG A O 1
ATOM 1736 N N . GLY A 1 215 ? -15.501 1.881 30.405 1.00 86.06 215 GLY A N 1
ATOM 1737 C CA . GLY A 1 215 ? -15.391 0.763 29.485 1.00 86.06 215 GLY A CA 1
ATOM 1738 C C . GLY A 1 215 ? -14.648 1.072 28.202 1.00 86.06 215 GLY A C 1
ATOM 1739 O O . GLY A 1 215 ? -14.049 2.139 28.038 1.00 86.06 215 GLY A O 1
ATOM 1740 N N . VAL A 1 216 ? -14.670 0.096 27.297 1.00 89.19 216 VAL A N 1
ATOM 1741 C CA . VAL A 1 216 ? -14.003 0.174 25.998 1.00 89.19 216 VAL A CA 1
ATOM 1742 C C . VAL A 1 216 ? -14.939 -0.344 24.918 1.00 89.19 216 VAL A C 1
ATOM 1744 O O . VAL A 1 216 ? -15.526 -1.416 25.055 1.00 89.19 216 VAL A O 1
ATOM 1747 N N . VAL A 1 217 ? -15.039 0.401 23.822 1.00 91.88 217 VAL A N 1
ATOM 1748 C CA . VAL A 1 217 ? -15.594 -0.095 22.563 1.00 91.88 217 VAL A CA 1
ATOM 1749 C C . VAL A 1 217 ? -14.430 -0.526 21.686 1.00 91.88 217 VAL A C 1
ATOM 1751 O O . VAL A 1 217 ? -13.437 0.197 21.560 1.00 91.88 217 VAL A O 1
ATOM 1754 N N . LYS A 1 218 ? -14.547 -1.701 21.073 1.00 91.69 218 LYS A N 1
ATOM 1755 C CA . LYS A 1 218 ? -13.613 -2.164 20.054 1.00 91.69 218 LYS A CA 1
ATOM 1756 C C . LYS A 1 218 ? -14.329 -2.567 18.772 1.00 91.69 218 LYS A C 1
ATOM 1758 O O . LYS A 1 218 ? -15.447 -3.076 18.820 1.00 91.69 218 LYS A O 1
ATOM 1763 N N . VAL A 1 219 ? -13.654 -2.389 17.643 1.00 93.06 219 VAL A N 1
ATOM 1764 C CA . VAL A 1 219 ? -14.075 -2.888 16.330 1.00 93.06 219 VAL A CA 1
ATOM 1765 C C . VAL A 1 219 ? -12.906 -3.609 15.667 1.00 93.06 219 VAL A C 1
ATOM 1767 O O . VAL A 1 219 ? -11.781 -3.115 15.687 1.00 93.06 219 VAL A O 1
ATOM 1770 N N . ASP A 1 220 ? -13.169 -4.783 15.102 1.00 92.56 220 ASP A N 1
ATOM 1771 C CA . ASP A 1 220 ? -12.201 -5.585 14.360 1.00 92.56 220 ASP A CA 1
ATOM 1772 C C . ASP A 1 220 ? -12.525 -5.467 12.862 1.00 92.56 220 ASP A C 1
ATOM 1774 O O . ASP A 1 220 ? -13.608 -5.849 12.400 1.00 92.56 220 ASP A O 1
ATOM 1778 N N . ILE A 1 221 ? -11.592 -4.904 12.100 1.00 91.69 221 ILE A N 1
ATOM 1779 C CA . ILE A 1 221 ? -11.766 -4.528 10.695 1.00 91.69 221 ILE A CA 1
ATOM 1780 C C . ILE A 1 221 ? -11.070 -5.551 9.805 1.00 91.69 221 ILE A C 1
ATOM 1782 O O . ILE A 1 221 ? -9.919 -5.903 10.059 1.00 91.69 221 ILE A O 1
ATOM 1786 N N . ASN A 1 222 ? -11.748 -5.993 8.745 1.00 91.00 222 ASN A N 1
ATOM 1787 C CA . ASN A 1 222 ? -11.170 -6.882 7.746 1.00 91.00 222 ASN A CA 1
ATOM 1788 C C . ASN A 1 222 ? -10.262 -6.113 6.779 1.00 91.00 222 ASN A C 1
ATOM 1790 O O . ASN A 1 222 ? -10.714 -5.242 6.036 1.00 91.00 222 ASN A O 1
ATOM 1794 N N . LEU A 1 223 ? -8.981 -6.475 6.763 1.00 89.75 223 LEU A N 1
ATOM 1795 C CA . LEU A 1 223 ? -7.969 -5.865 5.912 1.00 89.75 223 LEU A CA 1
ATOM 1796 C C . LEU A 1 223 ? -7.863 -6.510 4.535 1.00 89.75 223 LEU A C 1
ATOM 1798 O O . LEU A 1 223 ? -7.138 -5.989 3.709 1.00 89.75 223 LEU A O 1
ATOM 1802 N N . GLN A 1 224 ? -8.560 -7.607 4.233 1.00 86.81 224 GLN A N 1
ATOM 1803 C CA . GLN A 1 224 ? -8.333 -8.378 3.002 1.00 86.81 224 GLN A CA 1
ATOM 1804 C C . GLN A 1 224 ? -8.460 -7.550 1.705 1.00 86.81 224 GLN A C 1
ATOM 1806 O O . GLN A 1 224 ? -7.790 -7.859 0.726 1.00 86.81 224 GLN A O 1
ATOM 1811 N N . LYS A 1 225 ? -9.283 -6.491 1.709 1.00 84.75 225 LYS A N 1
ATOM 1812 C CA . LYS A 1 225 ? -9.463 -5.546 0.587 1.00 84.75 225 LYS A CA 1
ATOM 1813 C C . LYS A 1 225 ? -8.522 -4.331 0.629 1.00 84.75 225 LYS A C 1
ATOM 1815 O O . LYS A 1 225 ? -8.615 -3.465 -0.233 1.00 84.75 225 LYS A O 1
ATOM 1820 N N . VAL A 1 226 ? -7.689 -4.222 1.657 1.00 87.31 226 VAL A N 1
ATOM 1821 C CA . VAL A 1 226 ? -6.740 -3.126 1.858 1.00 87.31 226 VAL A CA 1
ATOM 1822 C C . VAL A 1 226 ? -5.423 -3.520 1.214 1.00 87.31 226 VAL A C 1
ATOM 1824 O O . VAL A 1 226 ? -4.821 -4.515 1.608 1.00 87.31 226 VAL A O 1
ATOM 1827 N N . ASP A 1 227 ? -4.993 -2.742 0.227 1.00 88.19 227 ASP A N 1
ATOM 1828 C CA . ASP A 1 227 ? -3.711 -2.955 -0.434 1.00 88.19 227 ASP A CA 1
ATOM 1829 C C . ASP A 1 227 ? -2.551 -2.565 0.490 1.00 88.19 227 ASP A C 1
ATOM 1831 O O . ASP A 1 227 ? -2.635 -1.602 1.259 1.00 88.19 227 ASP A O 1
ATOM 1835 N N . ILE A 1 228 ? -1.448 -3.308 0.400 1.00 86.38 228 ILE A N 1
ATOM 1836 C CA . ILE A 1 228 ? -0.208 -2.971 1.097 1.00 86.38 228 ILE A CA 1
ATOM 1837 C C . ILE A 1 228 ? 0.665 -2.112 0.180 1.00 86.38 228 ILE A C 1
ATOM 1839 O O . ILE A 1 228 ? 1.122 -2.576 -0.862 1.00 86.38 228 ILE A O 1
ATOM 1843 N N . ASP A 1 229 ? 0.960 -0.885 0.606 1.00 87.06 229 ASP A N 1
ATOM 1844 C CA . ASP A 1 229 ? 1.929 -0.023 -0.069 1.00 87.06 229 ASP A CA 1
ATOM 1845 C C . ASP A 1 229 ? 3.312 -0.139 0.591 1.00 87.06 229 ASP A C 1
ATOM 1847 O O . ASP A 1 229 ? 3.576 0.451 1.640 1.00 87.06 229 ASP A O 1
ATOM 1851 N N . GLN A 1 230 ? 4.198 -0.924 -0.027 1.00 87.12 230 GLN A N 1
ATOM 1852 C CA . GLN A 1 230 ? 5.586 -1.087 0.427 1.00 87.12 230 GLN A CA 1
ATOM 1853 C C . GLN A 1 230 ? 6.517 0.038 -0.049 1.00 87.12 230 GLN A C 1
ATOM 1855 O O . GLN A 1 230 ? 7.642 0.138 0.444 1.00 87.12 230 GLN A O 1
ATOM 1860 N N . CYS A 1 231 ? 6.070 0.860 -1.002 1.00 88.25 231 CYS A N 1
ATOM 1861 C CA . CYS A 1 231 ? 6.821 1.987 -1.554 1.00 88.25 231 CYS A CA 1
ATOM 1862 C C . CYS A 1 231 ? 6.599 3.280 -0.746 1.00 88.25 231 CYS A C 1
ATOM 1864 O O . CYS A 1 231 ? 7.406 4.204 -0.825 1.00 88.25 231 CYS A O 1
ATOM 1866 N N . SER A 1 232 ? 5.513 3.347 0.029 1.00 86.81 232 SER A N 1
ATOM 1867 C CA . SER A 1 232 ? 5.196 4.447 0.946 1.00 86.81 232 SER A CA 1
ATOM 1868 C C . SER A 1 232 ? 6.214 4.581 2.089 1.00 86.81 232 SER A C 1
ATOM 1870 O O . SER A 1 232 ? 6.882 3.618 2.472 1.00 86.81 232 SER A O 1
ATOM 1872 N N . SER A 1 233 ? 6.291 5.781 2.674 1.00 80.75 233 SER A N 1
ATOM 1873 C CA . SER A 1 233 ? 7.017 6.076 3.918 1.00 80.75 233 SER A CA 1
ATOM 1874 C C . SER A 1 233 ? 6.203 5.776 5.186 1.00 80.75 233 SER A C 1
ATOM 1876 O O . SER A 1 233 ? 6.777 5.604 6.262 1.00 80.75 233 SER A O 1
ATOM 1878 N N . GLU A 1 234 ? 4.878 5.668 5.071 1.00 77.44 234 GLU A N 1
ATOM 1879 C CA . GLU A 1 234 ? 3.950 5.389 6.172 1.00 77.44 234 GLU A CA 1
ATOM 1880 C C . GLU A 1 234 ? 3.188 4.073 5.937 1.00 77.44 234 GLU A C 1
ATOM 1882 O O . GLU A 1 234 ? 2.798 3.773 4.807 1.00 77.44 234 GLU A O 1
ATOM 1887 N N . GLY A 1 235 ? 2.958 3.293 7.000 1.00 75.50 235 GLY A N 1
ATOM 1888 C CA . GLY A 1 235 ? 2.213 2.026 6.959 1.00 75.50 235 GLY A CA 1
ATOM 1889 C C . GLY A 1 235 ? 2.933 0.870 7.666 1.00 75.50 235 GLY A C 1
ATOM 1890 O O . GLY A 1 235 ? 4.069 1.013 8.096 1.00 75.50 235 GLY A O 1
ATOM 1891 N N . TRP A 1 236 ? 2.282 -0.296 7.784 1.00 76.38 236 TRP A N 1
ATOM 1892 C CA . TRP A 1 236 ? 2.865 -1.482 8.451 1.00 76.38 236 TRP A CA 1
ATOM 1893 C C . TRP A 1 236 ? 4.073 -2.084 7.725 1.00 76.38 236 TRP A C 1
ATOM 1895 O O . TRP A 1 236 ? 4.845 -2.825 8.326 1.00 76.38 236 TRP A O 1
ATOM 1905 N N . PHE A 1 237 ? 4.192 -1.818 6.425 1.00 82.25 237 PHE A N 1
ATOM 1906 C CA . PHE A 1 237 ? 5.195 -2.418 5.547 1.00 82.25 237 PHE A CA 1
ATOM 1907 C C . PHE A 1 237 ? 5.927 -1.361 4.711 1.00 82.25 237 PHE A C 1
ATOM 1909 O O . PHE A 1 237 ? 6.500 -1.691 3.669 1.00 82.25 237 PHE A O 1
ATOM 1916 N N . SER A 1 238 ? 5.909 -0.100 5.150 1.00 83.31 238 SER A N 1
ATOM 1917 C CA . SER A 1 238 ? 6.611 0.987 4.470 1.00 83.31 238 SER A CA 1
ATOM 1918 C C . SER A 1 238 ? 8.110 0.699 4.374 1.00 83.31 238 SER A C 1
ATOM 1920 O O . SER A 1 238 ? 8.730 0.202 5.315 1.00 83.31 238 SER A O 1
ATOM 1922 N N . GLY A 1 239 ? 8.698 0.957 3.206 1.00 80.19 239 GLY A N 1
ATOM 1923 C CA . GLY A 1 239 ? 10.130 0.753 2.966 1.00 80.19 239 GLY A CA 1
ATOM 1924 C C . GLY A 1 239 ? 10.600 -0.708 2.987 1.00 80.19 239 GLY A C 1
ATOM 1925 O O . GLY A 1 239 ? 11.799 -0.957 3.041 1.00 80.19 239 GLY A O 1
ATOM 1926 N N . THR A 1 240 ? 9.690 -1.687 2.935 1.00 84.75 240 THR A N 1
ATOM 1927 C CA . THR A 1 240 ? 10.050 -3.121 2.871 1.00 84.75 240 THR A CA 1
ATOM 1928 C C . THR A 1 240 ? 10.234 -3.640 1.438 1.00 84.75 240 THR A C 1
ATOM 1930 O O . THR A 1 240 ? 10.373 -4.847 1.222 1.00 84.75 240 THR A O 1
ATOM 1933 N N . HIS A 1 241 ? 10.203 -2.751 0.440 1.00 86.50 241 HIS A N 1
ATOM 1934 C CA . HIS A 1 241 ? 10.441 -3.107 -0.956 1.00 86.50 241 HIS A CA 1
ATOM 1935 C C . HIS A 1 241 ? 11.895 -3.539 -1.192 1.00 86.50 241 HIS A C 1
ATOM 1937 O O . HIS A 1 241 ? 12.818 -3.092 -0.517 1.00 86.50 241 HIS A O 1
ATOM 1943 N N . ARG A 1 242 ? 12.117 -4.368 -2.215 1.00 86.44 242 ARG A N 1
ATOM 1944 C CA . ARG A 1 242 ? 13.452 -4.836 -2.625 1.00 86.44 242 ARG A CA 1
ATOM 1945 C C . ARG A 1 242 ? 14.042 -4.058 -3.804 1.00 86.44 242 ARG A C 1
ATOM 1947 O O . ARG A 1 242 ? 15.101 -4.415 -4.298 1.00 86.44 242 ARG A O 1
ATOM 1954 N N . CYS A 1 243 ? 13.370 -2.998 -4.260 1.00 85.56 243 CYS A N 1
ATOM 1955 C CA . CYS A 1 243 ? 13.890 -2.140 -5.325 1.00 85.56 243 CYS A CA 1
ATOM 1956 C C . CYS A 1 243 ? 15.191 -1.444 -4.906 1.00 85.56 243 CYS A C 1
ATOM 1958 O O . CYS A 1 243 ? 15.281 -0.882 -3.812 1.00 85.56 243 CYS A O 1
ATOM 1960 N N . HIS A 1 244 ? 16.175 -1.429 -5.801 1.00 86.12 244 HIS A N 1
ATOM 1961 C CA . HIS A 1 244 ? 17.425 -0.704 -5.612 1.00 86.12 244 HIS A CA 1
ATOM 1962 C C . HIS A 1 244 ? 17.200 0.813 -5.695 1.00 86.12 244 HIS A C 1
ATOM 1964 O O . HIS A 1 244 ? 16.785 1.342 -6.726 1.00 86.12 244 HIS A O 1
ATOM 1970 N N . LEU A 1 245 ? 17.548 1.534 -4.629 1.00 85.50 245 LEU A N 1
ATOM 1971 C CA . LEU A 1 245 ? 17.281 2.973 -4.491 1.00 85.50 245 LEU A CA 1
ATOM 1972 C C . LEU A 1 245 ? 18.004 3.854 -5.527 1.00 85.50 245 LEU A C 1
ATOM 1974 O O . LEU A 1 245 ? 17.542 4.954 -5.839 1.00 85.50 245 LEU A O 1
ATOM 1978 N N . ASN A 1 246 ? 19.132 3.387 -6.071 1.00 87.00 246 ASN A N 1
ATOM 1979 C CA . ASN A 1 246 ? 19.962 4.178 -6.981 1.00 87.00 246 ASN A CA 1
ATOM 1980 C C . ASN A 1 246 ? 19.436 4.149 -8.421 1.00 87.00 246 ASN A C 1
ATOM 1982 O O . ASN A 1 246 ? 19.226 5.212 -9.003 1.00 87.00 246 ASN A O 1
ATOM 1986 N N . ASN A 1 247 ? 19.177 2.961 -8.965 1.00 88.00 247 ASN A N 1
ATOM 1987 C CA . ASN A 1 247 ? 18.846 2.725 -10.377 1.00 88.00 247 ASN A CA 1
ATOM 1988 C C . ASN A 1 247 ? 17.354 2.444 -10.634 1.00 88.00 247 ASN A C 1
ATOM 1990 O O . ASN A 1 247 ? 16.944 2.423 -11.792 1.00 88.00 247 ASN A O 1
ATOM 1994 N N . SER A 1 248 ? 16.535 2.249 -9.596 1.00 88.88 248 SER A N 1
ATOM 1995 C CA . SER A 1 248 ? 15.114 1.922 -9.742 1.00 88.88 248 SER A CA 1
ATOM 1996 C C . SER A 1 248 ? 14.209 2.762 -8.840 1.00 88.88 248 SER A C 1
ATOM 1998 O O . SER A 1 248 ? 14.649 3.379 -7.869 1.00 88.88 248 SER A O 1
ATOM 2000 N N . GLU A 1 249 ? 12.933 2.802 -9.198 1.00 90.12 249 GLU A N 1
ATOM 2001 C CA . GLU A 1 249 ? 11.842 3.464 -8.500 1.00 90.12 249 GLU A CA 1
ATOM 2002 C C . GLU A 1 249 ? 10.745 2.440 -8.177 1.00 90.12 249 GLU A C 1
ATOM 2004 O O . GLU A 1 249 ? 10.398 1.590 -9.000 1.00 90.12 249 GLU A O 1
ATOM 2009 N N . CYS A 1 250 ? 10.216 2.498 -6.955 1.00 90.00 250 CYS A N 1
ATOM 2010 C CA . CYS A 1 250 ? 9.196 1.574 -6.466 1.00 90.00 250 CYS A CA 1
ATOM 2011 C C . CYS A 1 250 ? 7.801 2.088 -6.826 1.00 90.00 250 CYS A C 1
ATOM 2013 O O . CYS A 1 250 ? 7.434 3.203 -6.461 1.00 90.00 250 CYS A O 1
ATOM 2015 N N . MET A 1 251 ? 7.001 1.257 -7.494 1.00 90.31 251 MET A N 1
ATOM 2016 C CA . MET A 1 251 ? 5.605 1.557 -7.803 1.00 90.31 251 MET A CA 1
ATOM 2017 C C . MET A 1 251 ? 4.653 0.510 -7.206 1.00 90.31 251 MET A C 1
ATOM 2019 O O . MET A 1 251 ? 4.757 -0.665 -7.575 1.00 90.31 251 MET A O 1
ATOM 2023 N N . PRO A 1 252 ? 3.687 0.904 -6.352 1.00 90.31 252 PRO A N 1
ATOM 2024 C CA . PRO A 1 252 ? 2.724 -0.026 -5.770 1.00 90.31 252 PRO A CA 1
ATOM 2025 C C . PRO A 1 252 ? 1.674 -0.475 -6.798 1.00 90.31 252 PRO A C 1
ATOM 2027 O O . PRO A 1 252 ? 1.243 0.295 -7.662 1.00 90.31 252 PRO A O 1
ATOM 2030 N N . ILE A 1 253 ? 1.236 -1.729 -6.687 1.00 89.44 253 ILE A N 1
ATOM 2031 C CA . ILE A 1 253 ? 0.175 -2.332 -7.500 1.00 89.44 253 ILE A CA 1
ATOM 2032 C C . ILE A 1 253 ? -1.099 -2.383 -6.654 1.00 89.44 253 ILE A C 1
ATOM 2034 O O . ILE A 1 253 ? -1.130 -3.008 -5.599 1.00 89.44 253 ILE A O 1
ATOM 2038 N N . LYS A 1 254 ? -2.158 -1.724 -7.128 1.00 88.56 254 LYS A N 1
ATOM 2039 C CA . LYS A 1 254 ? -3.448 -1.639 -6.429 1.00 88.56 254 LYS A CA 1
ATOM 2040 C C . LYS A 1 254 ? -4.377 -2.793 -6.821 1.00 88.56 254 LYS A C 1
ATOM 2042 O O . LYS A 1 254 ? -4.318 -3.271 -7.952 1.00 88.56 254 LYS A O 1
ATOM 2047 N N . GLY A 1 255 ? -5.274 -3.183 -5.919 1.00 85.50 255 GLY A N 1
ATOM 2048 C CA . GLY A 1 255 ? -6.321 -4.183 -6.138 1.00 85.50 255 GLY A CA 1
ATOM 2049 C C . GLY A 1 255 ? -5.915 -5.635 -5.871 1.00 85.50 255 GLY A C 1
ATOM 2050 O O . GLY A 1 255 ? -6.653 -6.539 -6.259 1.00 85.50 255 GLY A O 1
ATOM 2051 N N . LEU A 1 256 ? -4.768 -5.874 -5.228 1.00 85.31 256 LEU A N 1
ATOM 2052 C CA . LEU A 1 256 ? -4.299 -7.219 -4.858 1.00 85.31 256 LEU A CA 1
ATOM 2053 C C . LEU A 1 256 ? -4.668 -7.601 -3.414 1.00 85.31 256 LEU A C 1
ATOM 2055 O O . LEU A 1 256 ? -4.569 -8.772 -3.043 1.00 85.31 256 LEU A O 1
ATOM 2059 N N . GLY A 1 257 ? -5.148 -6.641 -2.619 1.00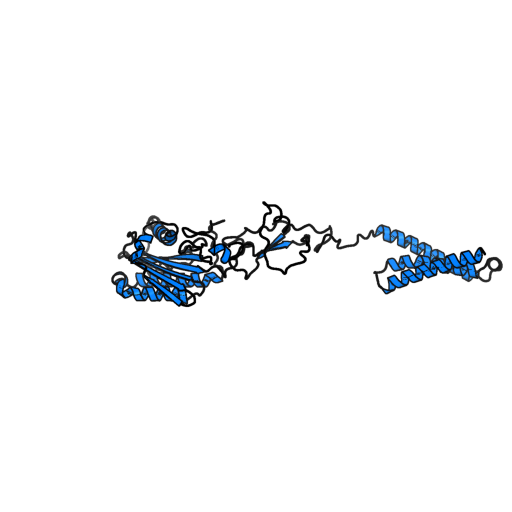 86.94 257 GLY A N 1
ATOM 2060 C CA . GLY A 1 257 ? -5.528 -6.840 -1.228 1.00 86.94 257 GLY A CA 1
ATOM 2061 C C . GLY A 1 257 ? -4.325 -6.901 -0.290 1.00 86.94 257 GLY A C 1
ATOM 2062 O O . GLY A 1 257 ? -3.229 -6.436 -0.608 1.00 86.94 257 GLY A O 1
ATOM 2063 N N . PHE A 1 258 ? -4.529 -7.489 0.891 1.00 88.81 258 PHE A N 1
ATOM 2064 C CA . PHE A 1 258 ? -3.525 -7.505 1.964 1.00 88.81 258 PHE A CA 1
ATOM 2065 C C . PHE A 1 258 ? -2.446 -8.576 1.748 1.00 88.81 258 PHE A C 1
ATOM 2067 O O . PHE A 1 258 ? -2.330 -9.537 2.517 1.00 88.81 258 PHE A O 1
ATOM 2074 N N . VAL A 1 259 ? -1.693 -8.436 0.658 1.00 88.56 259 VAL A N 1
ATOM 2075 C CA . VAL A 1 259 ? -0.644 -9.361 0.220 1.00 88.56 259 VAL A CA 1
ATOM 2076 C C . VAL A 1 259 ? 0.646 -8.583 -0.060 1.00 88.56 259 VAL A C 1
ATOM 2078 O O . VAL A 1 259 ? 0.629 -7.538 -0.705 1.00 88.56 259 VAL A O 1
ATOM 2081 N N . LEU A 1 260 ? 1.773 -9.082 0.448 1.00 87.00 260 LEU A N 1
ATOM 2082 C CA . LEU A 1 260 ? 3.106 -8.531 0.199 1.00 87.00 260 LEU A CA 1
ATOM 2083 C C . LEU A 1 260 ? 3.612 -8.888 -1.199 1.00 87.00 260 LEU A C 1
ATOM 2085 O O . LEU A 1 260 ? 3.262 -9.920 -1.761 1.00 87.00 260 LEU A O 1
ATOM 2089 N N . GLY A 1 261 ? 4.509 -8.060 -1.727 1.00 84.81 261 GLY A N 1
ATOM 2090 C CA . GLY A 1 261 ? 5.063 -8.209 -3.071 1.00 84.81 261 GLY A CA 1
ATOM 2091 C C . GLY A 1 261 ? 4.222 -7.534 -4.154 1.00 84.81 261 GLY A C 1
ATOM 2092 O O . GLY A 1 261 ? 4.543 -7.654 -5.331 1.00 84.81 261 GLY A O 1
ATOM 2093 N N . ALA A 1 262 ? 3.175 -6.798 -3.775 1.00 87.94 262 ALA A N 1
ATOM 2094 C CA . ALA A 1 262 ? 2.324 -6.026 -4.676 1.00 87.94 262 ALA A CA 1
ATOM 2095 C C . ALA A 1 262 ? 2.995 -4.710 -5.126 1.00 87.94 262 ALA A C 1
ATOM 2097 O O . ALA A 1 262 ? 2.432 -3.627 -4.992 1.00 87.94 262 ALA A O 1
ATOM 2098 N N . TYR A 1 263 ? 4.218 -4.780 -5.650 1.00 89.06 263 TYR A N 1
ATOM 2099 C CA . TYR A 1 263 ? 4.935 -3.634 -6.209 1.00 89.06 263 TYR A CA 1
ATOM 2100 C C . TYR A 1 263 ? 5.781 -4.056 -7.410 1.00 89.06 263 TYR A C 1
ATOM 2102 O O . TYR A 1 263 ? 6.145 -5.221 -7.563 1.00 89.06 263 TYR A O 1
ATOM 2110 N N . LYS A 1 264 ? 6.113 -3.089 -8.264 1.00 88.06 264 LYS A N 1
ATOM 2111 C CA . LYS A 1 264 ? 7.077 -3.246 -9.355 1.00 88.06 264 LYS A CA 1
ATOM 2112 C C . LYS A 1 264 ? 8.219 -2.252 -9.184 1.00 88.06 264 LYS A C 1
ATOM 2114 O O . LYS A 1 264 ? 7.989 -1.107 -8.800 1.00 88.06 264 LYS A O 1
ATOM 2119 N N . CYS A 1 265 ? 9.433 -2.691 -9.490 1.00 87.31 265 CYS A N 1
ATOM 2120 C CA . CYS A 1 265 ? 10.593 -1.814 -9.579 1.00 87.31 265 CYS A CA 1
ATOM 2121 C C . CYS A 1 265 ? 10.735 -1.367 -11.032 1.00 87.31 265 CYS A C 1
ATOM 2123 O O . CYS A 1 265 ? 10.901 -2.202 -11.918 1.00 87.31 265 CYS A O 1
ATOM 2125 N N . ILE A 1 266 ? 10.621 -0.068 -11.285 1.00 87.44 266 ILE A N 1
ATOM 2126 C CA . ILE A 1 266 ? 10.818 0.518 -12.612 1.00 87.44 266 ILE A CA 1
ATOM 2127 C C . ILE A 1 266 ? 12.203 1.144 -12.657 1.00 87.44 266 ILE A C 1
ATOM 2129 O O . ILE A 1 266 ? 12.579 1.871 -11.745 1.00 87.44 266 ILE A O 1
ATOM 2133 N N . CYS A 1 267 ? 12.969 0.872 -13.706 1.00 88.81 267 CYS A N 1
ATOM 2134 C CA . CYS A 1 267 ? 14.282 1.480 -13.871 1.00 88.81 267 CYS A CA 1
ATOM 2135 C C . CYS A 1 267 ? 14.164 2.989 -14.118 1.00 88.81 267 CYS A C 1
ATOM 2137 O O . CYS A 1 267 ? 13.292 3.445 -14.860 1.00 88.81 267 CYS A O 1
ATOM 2139 N N . LYS A 1 268 ? 15.044 3.768 -13.484 1.00 88.88 268 LYS A N 1
ATOM 2140 C CA . LYS A 1 268 ? 15.139 5.214 -13.711 1.00 88.88 268 LYS A CA 1
ATOM 2141 C C . LYS A 1 268 ? 15.672 5.500 -15.118 1.00 88.88 268 LYS A C 1
ATOM 2143 O O . LYS A 1 268 ? 16.252 4.630 -15.764 1.00 88.88 268 LYS A O 1
ATOM 2148 N N . ALA A 1 269 ? 15.521 6.743 -15.575 1.00 86.38 269 ALA A N 1
ATOM 2149 C CA . ALA A 1 269 ? 16.122 7.196 -16.829 1.00 86.38 269 ALA A CA 1
ATOM 2150 C C . ALA A 1 269 ? 17.633 6.890 -16.866 1.00 86.38 269 ALA A C 1
ATOM 2152 O O . ALA A 1 269 ? 18.328 7.056 -15.862 1.00 86.38 269 ALA A O 1
ATOM 2153 N N . GLY A 1 270 ? 18.125 6.430 -18.017 1.00 85.25 270 GLY A N 1
ATOM 2154 C CA . GLY A 1 270 ? 19.497 5.940 -18.173 1.00 85.25 270 GLY A CA 1
ATOM 2155 C C . GLY A 1 270 ? 19.744 4.522 -17.649 1.00 85.25 270 GLY A C 1
ATOM 2156 O O . GLY A 1 270 ? 20.888 4.086 -17.675 1.00 85.25 270 GLY A O 1
ATOM 2157 N N . PHE A 1 271 ? 18.714 3.794 -17.207 1.00 87.81 271 PHE A N 1
ATOM 2158 C CA . PHE A 1 271 ? 18.804 2.377 -16.868 1.00 87.81 271 PHE A CA 1
ATOM 2159 C C . PHE A 1 271 ? 17.700 1.572 -17.561 1.00 87.81 271 PHE A C 1
ATOM 2161 O O . PHE A 1 271 ? 16.598 2.075 -17.779 1.00 87.81 271 PHE A O 1
ATOM 2168 N N . TYR A 1 272 ? 17.974 0.304 -17.853 1.00 85.31 272 TYR A N 1
ATOM 2169 C CA . TYR A 1 272 ? 17.010 -0.638 -18.412 1.00 85.31 272 TYR A CA 1
ATOM 2170 C C . TYR A 1 272 ? 16.958 -1.921 -17.590 1.00 85.31 272 TYR A C 1
ATOM 2172 O O . TYR A 1 272 ? 17.899 -2.277 -16.877 1.00 85.31 272 TYR A O 1
ATOM 2180 N N . HIS A 1 273 ? 15.821 -2.605 -17.669 1.00 84.31 273 HIS A N 1
ATOM 2181 C CA . HIS A 1 273 ? 15.671 -3.931 -17.091 1.00 84.31 273 HIS A CA 1
ATOM 2182 C C . HIS A 1 273 ? 16.076 -4.946 -18.162 1.00 84.31 273 HIS A C 1
ATOM 2184 O O . HIS A 1 273 ? 15.466 -4.921 -19.234 1.00 84.31 273 HIS A O 1
ATOM 2190 N N . PRO A 1 274 ? 17.094 -5.798 -17.935 1.00 77.69 274 PRO A N 1
ATOM 2191 C CA . PRO A 1 274 ? 17.430 -6.839 -18.889 1.00 77.69 274 PRO A CA 1
ATOM 2192 C C . PRO A 1 274 ? 16.235 -7.780 -18.981 1.00 77.69 274 PRO A C 1
ATOM 2194 O O . PRO A 1 274 ? 15.939 -8.534 -18.051 1.00 77.69 274 PRO A O 1
ATOM 2197 N N . SER A 1 275 ? 15.517 -7.707 -20.100 1.00 64.06 275 SER A N 1
ATOM 2198 C CA . SER A 1 275 ? 14.399 -8.596 -20.347 1.00 64.06 275 SER A CA 1
ATOM 2199 C C . SER A 1 275 ? 14.941 -10.017 -20.514 1.00 64.06 275 SER A C 1
ATOM 2201 O O . SER A 1 275 ? 15.305 -10.466 -21.598 1.00 64.06 275 SER A O 1
ATOM 2203 N N . ILE A 1 276 ? 15.005 -10.774 -19.417 1.00 57.28 276 ILE A N 1
ATOM 2204 C CA . ILE A 1 276 ? 15.004 -12.227 -19.526 1.00 57.28 276 ILE A CA 1
ATOM 2205 C C . ILE A 1 276 ? 13.619 -12.528 -20.079 1.00 57.28 276 ILE A C 1
ATOM 2207 O O . ILE A 1 276 ? 12.632 -12.454 -19.347 1.00 57.28 276 ILE A O 1
ATOM 2211 N N . PHE A 1 277 ? 13.530 -12.749 -21.391 1.00 41.53 277 PHE A N 1
ATOM 2212 C CA . PHE A 1 277 ? 12.312 -13.172 -22.066 1.00 41.53 277 PHE A CA 1
ATOM 2213 C C . PHE A 1 277 ? 11.707 -14.358 -21.305 1.00 41.53 277 PHE A C 1
ATOM 2215 O O . PHE A 1 277 ? 12.054 -15.515 -21.530 1.00 41.53 277 PHE A O 1
ATOM 2222 N N . SER A 1 278 ? 10.764 -14.074 -20.409 1.00 34.03 278 SER A N 1
ATOM 2223 C CA . SER A 1 278 ? 9.824 -15.056 -19.898 1.00 34.03 278 SER A CA 1
ATOM 2224 C C . SER A 1 278 ? 8.778 -15.242 -20.987 1.00 34.03 278 SER A C 1
ATOM 2226 O O . SER A 1 278 ? 7.668 -14.713 -20.947 1.00 34.03 278 SER A O 1
ATOM 2228 N N . VAL A 1 279 ? 9.155 -15.996 -22.018 1.00 30.58 279 VAL A N 1
ATOM 2229 C CA . VAL A 1 279 ? 8.172 -16.660 -22.868 1.00 30.58 279 VAL A CA 1
ATOM 2230 C C . VAL A 1 279 ? 7.439 -17.644 -21.956 1.00 30.58 279 VAL A C 1
ATOM 2232 O O . VAL A 1 279 ? 7.934 -18.738 -21.712 1.00 30.58 279 VAL A O 1
ATOM 2235 N N . ASN A 1 280 ? 6.336 -17.170 -21.365 1.00 28.56 280 ASN A N 1
ATOM 2236 C CA . ASN A 1 280 ? 5.178 -17.886 -20.807 1.00 28.56 280 ASN A CA 1
ATOM 2237 C C . ASN A 1 280 ? 4.642 -17.205 -19.540 1.00 28.56 280 ASN A C 1
ATOM 2239 O O . ASN A 1 280 ? 4.712 -17.731 -18.433 1.00 28.56 280 ASN A O 1
ATOM 2243 N N . SER A 1 281 ? 3.982 -16.064 -19.724 1.00 33.72 281 SER A N 1
ATOM 2244 C CA . SER A 1 281 ? 3.071 -15.477 -18.739 1.00 33.72 281 SER A CA 1
ATOM 2245 C C . SER A 1 281 ? 1.651 -16.063 -18.805 1.00 33.72 281 SER A C 1
ATOM 2247 O O . SER A 1 281 ? 0.698 -15.373 -18.473 1.00 33.72 281 SER A O 1
ATOM 2249 N N . PHE A 1 282 ? 1.485 -17.338 -19.179 1.00 34.03 282 PHE A N 1
ATOM 2250 C CA . PHE A 1 282 ? 0.234 -18.083 -18.989 1.00 34.03 282 PHE A CA 1
ATOM 2251 C C . PHE A 1 282 ? 0.498 -19.591 -18.893 1.00 34.03 282 PHE A C 1
ATOM 2253 O O . PHE A 1 282 ? 0.345 -20.309 -19.873 1.00 34.03 282 PHE A O 1
ATOM 2260 N N . GLN A 1 283 ? 0.826 -20.094 -17.700 1.00 29.31 283 GLN A N 1
ATOM 2261 C CA . GLN A 1 283 ? 0.200 -21.320 -17.195 1.00 29.31 283 GLN A CA 1
ATOM 2262 C C . GLN A 1 283 ? 0.424 -21.491 -15.692 1.00 29.31 283 GLN A C 1
ATOM 2264 O O . GLN A 1 283 ? 1.523 -21.651 -15.176 1.00 29.31 283 GLN A O 1
ATOM 2269 N N . ARG A 1 284 ? -0.702 -21.464 -14.993 1.00 41.22 284 ARG A N 1
ATOM 2270 C CA . ARG A 1 284 ? -0.887 -21.892 -13.617 1.00 41.22 284 ARG A CA 1
ATOM 2271 C C . ARG A 1 284 ? -0.857 -23.426 -13.604 1.00 41.22 284 ARG A C 1
ATOM 2273 O O . ARG A 1 284 ? -1.810 -24.005 -14.119 1.00 41.22 284 ARG A O 1
ATOM 2280 N N . LYS A 1 285 ? 0.182 -24.052 -13.034 1.00 31.23 285 LYS A N 1
ATOM 2281 C CA . LYS A 1 285 ? 0.117 -25.265 -12.181 1.00 31.23 285 LYS A CA 1
ATOM 2282 C C . LYS A 1 285 ? 1.504 -25.850 -11.873 1.00 31.23 285 LYS A C 1
ATOM 2284 O O . LYS A 1 285 ? 2.282 -26.106 -12.779 1.00 31.23 285 LYS A O 1
ATOM 2289 N N . ASP A 1 286 ? 1.703 -26.098 -10.580 1.00 40.66 286 ASP A N 1
ATOM 2290 C CA . ASP A 1 286 ? 2.405 -27.231 -9.968 1.00 40.66 286 ASP A CA 1
ATOM 2291 C C . ASP A 1 286 ? 3.845 -27.544 -10.422 1.00 40.66 286 ASP A C 1
ATOM 2293 O O . ASP A 1 286 ? 4.072 -28.323 -11.341 1.00 40.66 286 ASP A O 1
ATOM 2297 N N . ALA A 1 287 ? 4.826 -27.041 -9.665 1.00 28.97 287 ALA A N 1
ATOM 2298 C CA . ALA A 1 287 ? 6.138 -27.678 -9.532 1.00 28.97 287 ALA A CA 1
ATOM 2299 C C . ALA A 1 287 ? 6.733 -27.375 -8.147 1.00 28.97 287 ALA A C 1
ATOM 2301 O O . ALA A 1 287 ? 7.557 -26.484 -7.950 1.00 28.97 287 ALA A O 1
ATOM 2302 N N . GLU A 1 288 ? 6.263 -28.131 -7.163 1.00 39.56 288 GLU A N 1
ATOM 2303 C CA . GLU A 1 288 ? 6.917 -28.299 -5.875 1.00 39.56 288 GLU A CA 1
ATOM 2304 C C . GLU A 1 288 ? 8.109 -29.249 -6.076 1.00 39.56 288 GLU A C 1
ATOM 2306 O O . GLU A 1 288 ? 7.901 -30.433 -6.307 1.00 39.56 288 GLU A O 1
ATOM 2311 N N . SER A 1 289 ? 9.350 -28.750 -6.026 1.00 33.03 289 SER A N 1
ATOM 2312 C CA . SER A 1 289 ? 10.463 -29.414 -5.323 1.00 33.03 289 SER A CA 1
ATOM 2313 C C . SER A 1 289 ? 11.798 -28.689 -5.527 1.00 33.03 289 SER A C 1
ATOM 2315 O O . SER A 1 289 ? 12.364 -28.695 -6.615 1.00 33.03 289 SER A O 1
ATOM 2317 N N . ARG A 1 290 ? 12.343 -28.212 -4.402 1.00 31.88 290 ARG A N 1
ATOM 2318 C CA . ARG A 1 290 ? 13.779 -28.185 -4.074 1.00 31.88 290 ARG A CA 1
ATOM 2319 C C . ARG A 1 290 ? 14.695 -27.376 -4.993 1.00 31.88 290 ARG A C 1
ATOM 2321 O O . ARG A 1 290 ? 15.455 -27.960 -5.752 1.00 31.88 290 ARG A O 1
ATOM 2328 N N . LEU A 1 291 ? 14.782 -26.070 -4.754 1.00 30.58 291 LEU A N 1
ATOM 2329 C CA . LEU A 1 291 ? 16.055 -25.361 -4.896 1.00 30.58 291 LEU A CA 1
ATOM 2330 C C . LEU A 1 291 ? 16.276 -24.456 -3.681 1.00 30.58 291 LEU A C 1
ATOM 2332 O O . LEU A 1 291 ? 15.401 -23.701 -3.259 1.00 30.58 291 LEU A O 1
ATOM 2336 N N . SER A 1 292 ? 17.440 -24.665 -3.081 1.00 29.78 292 SER A N 1
ATOM 2337 C CA . SER A 1 292 ? 17.956 -24.026 -1.883 1.00 29.78 292 SER A CA 1
ATOM 2338 C C . SER A 1 292 ? 18.066 -22.508 -2.016 1.00 29.78 292 SER A C 1
ATOM 2340 O O . SER A 1 292 ? 18.294 -21.983 -3.097 1.00 29.78 292 SER A O 1
ATOM 2342 N N . GLY A 1 293 ? 17.937 -21.854 -0.859 1.00 31.72 293 GLY A N 1
ATOM 2343 C CA . GLY A 1 293 ? 18.572 -20.598 -0.454 1.00 31.72 293 GLY A CA 1
ATOM 2344 C C . GLY A 1 293 ? 19.108 -19.653 -1.530 1.00 31.72 293 GLY A C 1
ATOM 2345 O O . GLY A 1 293 ? 20.162 -19.900 -2.092 1.00 31.72 293 GLY A O 1
ATOM 2346 N N . GLY A 1 294 ? 18.415 -18.518 -1.665 1.00 33.56 294 GLY A N 1
ATOM 2347 C CA . GLY A 1 294 ? 19.006 -17.180 -1.767 1.00 33.56 294 GLY A CA 1
ATOM 2348 C C . GLY A 1 294 ? 20.074 -16.954 -2.831 1.00 33.56 294 GLY A C 1
ATOM 2349 O O . GLY A 1 294 ? 21.241 -16.976 -2.492 1.00 33.56 294 GLY A O 1
ATOM 2350 N N . GLU A 1 295 ? 19.653 -16.644 -4.059 1.00 34.59 295 GLU A N 1
ATOM 2351 C CA . GLU A 1 295 ? 20.429 -15.819 -5.013 1.00 34.59 295 GLU A CA 1
ATOM 2352 C C . GLU A 1 295 ? 19.553 -15.410 -6.217 1.00 34.59 295 GLU A C 1
ATOM 2354 O O . GLU A 1 295 ? 19.544 -14.254 -6.626 1.00 34.59 295 GLU A O 1
ATOM 2359 N N . LEU A 1 296 ? 18.656 -16.292 -6.682 1.00 38.47 296 LEU A N 1
ATOM 2360 C CA . LEU A 1 296 ? 17.819 -16.050 -7.876 1.00 38.47 296 LEU A CA 1
ATOM 2361 C C . LEU A 1 296 ? 16.854 -14.847 -7.768 1.00 38.47 296 LEU A C 1
ATOM 2363 O O . LEU A 1 296 ? 16.415 -14.302 -8.774 1.00 38.47 296 LEU A O 1
ATOM 2367 N N . SER A 1 297 ? 16.474 -14.426 -6.557 1.00 46.41 297 SER A N 1
ATOM 2368 C CA . SER A 1 297 ? 15.508 -13.330 -6.385 1.00 46.41 297 SER A CA 1
ATOM 2369 C C . SER A 1 297 ? 16.141 -11.938 -6.452 1.00 46.41 297 SER A C 1
ATOM 2371 O O . SER A 1 297 ? 15.389 -10.967 -6.531 1.00 46.41 297 SER A O 1
ATOM 2373 N N . GLU A 1 298 ? 17.467 -11.824 -6.366 1.00 47.25 298 GLU A N 1
ATOM 2374 C CA . GLU A 1 298 ? 18.170 -10.534 -6.342 1.00 47.25 298 GLU A CA 1
ATOM 2375 C C . GLU A 1 298 ? 18.447 -10.029 -7.766 1.00 47.25 298 GLU A C 1
ATOM 2377 O O . GLU A 1 298 ? 18.223 -8.855 -8.055 1.00 47.25 298 GLU A O 1
ATOM 2382 N N . GLU A 1 299 ? 18.763 -10.941 -8.690 1.00 49.50 299 GLU A N 1
ATOM 2383 C CA . GLU A 1 299 ? 19.002 -10.633 -10.109 1.00 49.50 299 GLU A CA 1
ATOM 2384 C C . GLU A 1 299 ? 17.739 -10.174 -10.862 1.00 49.50 299 GLU A C 1
ATOM 2386 O O . GLU A 1 299 ? 17.826 -9.471 -11.867 1.00 49.50 299 GLU A O 1
ATOM 2391 N N . ILE A 1 300 ? 16.542 -10.513 -10.365 1.00 56.19 300 ILE A N 1
ATOM 2392 C CA . ILE A 1 300 ? 15.261 -10.178 -11.018 1.00 56.19 300 ILE A CA 1
ATOM 2393 C C . ILE A 1 300 ? 14.952 -8.671 -10.954 1.00 56.19 300 ILE A C 1
ATOM 2395 O O . ILE A 1 300 ? 14.182 -8.168 -11.775 1.00 56.19 300 ILE A O 1
ATOM 2399 N N . TYR A 1 301 ? 15.559 -7.924 -10.027 1.00 60.41 301 TYR A N 1
ATOM 2400 C CA . TYR A 1 301 ? 15.250 -6.505 -9.795 1.00 60.41 301 TYR A CA 1
ATOM 2401 C C . TYR A 1 301 ? 16.408 -5.549 -10.119 1.00 60.41 301 TYR A C 1
ATOM 2403 O O . TYR A 1 301 ? 16.321 -4.355 -9.819 1.00 60.41 301 TYR A O 1
ATOM 2411 N N . SER A 1 302 ? 17.491 -6.038 -10.727 1.00 71.00 302 SER A N 1
ATOM 2412 C CA . SER A 1 302 ? 18.668 -5.223 -11.033 1.00 71.00 302 SER A CA 1
ATOM 2413 C C . SER A 1 302 ? 18.531 -4.517 -12.386 1.00 71.00 302 SER A C 1
ATOM 2415 O O . SER A 1 302 ? 18.463 -5.149 -13.436 1.00 71.00 302 SER A O 1
ATOM 2417 N N . CYS A 1 303 ? 18.512 -3.183 -12.363 1.00 85.25 303 CYS A N 1
ATOM 2418 C CA . CYS A 1 303 ? 18.558 -2.360 -13.570 1.00 85.25 303 CYS A CA 1
ATOM 2419 C C . CYS A 1 303 ? 20.007 -2.111 -14.010 1.00 85.25 303 CYS A C 1
ATOM 2421 O O . CYS A 1 303 ? 20.847 -1.719 -13.190 1.00 85.25 303 CYS A O 1
ATOM 2423 N N . LEU A 1 304 ? 20.280 -2.276 -15.302 1.00 86.12 304 LEU A N 1
ATOM 2424 C CA . LEU A 1 304 ? 21.585 -2.042 -15.918 1.00 86.12 304 LEU A CA 1
ATOM 2425 C C . LEU A 1 304 ? 21.654 -0.638 -16.528 1.00 86.12 304 LEU A C 1
ATOM 2427 O O . LEU A 1 304 ? 20.633 -0.140 -17.000 1.00 86.12 304 LEU A O 1
ATOM 2431 N N . PRO A 1 305 ? 22.821 0.030 -16.508 1.00 87.38 305 PRO A N 1
ATOM 2432 C CA . PRO A 1 305 ? 22.969 1.341 -17.124 1.00 87.38 305 PRO A CA 1
ATOM 2433 C C . PRO A 1 305 ? 22.845 1.240 -18.648 1.00 87.38 305 PRO A C 1
ATOM 2435 O O . PRO A 1 305 ? 23.343 0.303 -19.267 1.00 87.38 305 PRO A O 1
ATOM 2438 N N . CYS A 1 306 ? 22.200 2.232 -19.251 1.00 87.38 306 CYS A N 1
ATOM 2439 C CA . CYS A 1 306 ? 22.207 2.430 -20.690 1.00 87.38 306 CYS A CA 1
ATOM 2440 C C . CYS A 1 306 ? 23.611 2.790 -21.175 1.00 87.38 306 CYS A C 1
ATOM 2442 O O . CYS A 1 306 ? 24.427 3.360 -20.444 1.00 87.38 306 CYS A O 1
ATOM 2444 N N . ARG A 1 307 ? 23.860 2.524 -22.455 1.00 82.44 307 ARG A N 1
ATOM 2445 C CA . ARG A 1 307 ? 25.087 2.949 -23.122 1.00 82.44 307 ARG A CA 1
ATOM 2446 C C . ARG A 1 307 ? 25.224 4.475 -23.120 1.00 82.44 307 ARG A C 1
ATOM 2448 O O . ARG A 1 307 ? 24.227 5.200 -23.186 1.00 82.44 307 ARG A O 1
ATOM 2455 N N . GLU A 1 308 ? 26.466 4.953 -23.044 1.00 80.00 308 GLU A N 1
ATOM 2456 C CA . GLU A 1 308 ? 26.784 6.383 -22.981 1.00 80.00 308 GLU A CA 1
ATOM 2457 C C . GLU A 1 308 ? 26.099 7.167 -24.114 1.00 80.00 308 GLU A C 1
ATOM 2459 O O . GLU A 1 308 ? 26.172 6.792 -25.284 1.00 80.00 308 GLU A O 1
ATOM 2464 N N . GLY A 1 309 ? 25.411 8.256 -23.756 1.00 75.31 30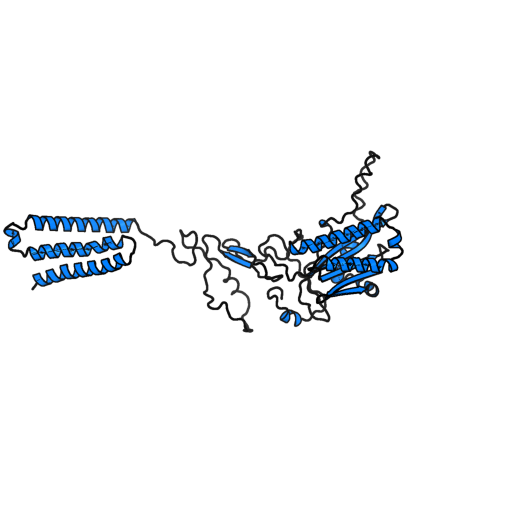9 GLY A N 1
ATOM 2465 C CA . GLY A 1 309 ? 24.683 9.110 -24.702 1.00 75.31 309 GLY A CA 1
ATOM 2466 C C . GLY A 1 309 ? 23.201 8.766 -24.904 1.00 75.31 309 GLY A C 1
ATOM 2467 O O . GLY A 1 309 ? 22.508 9.518 -25.590 1.00 75.31 309 GLY A O 1
ATOM 2468 N N . CYS A 1 310 ? 22.683 7.699 -24.287 1.00 79.81 310 CYS A N 1
ATOM 2469 C CA . CYS A 1 310 ? 21.263 7.341 -24.356 1.00 79.81 310 CYS A CA 1
ATOM 2470 C C . CYS A 1 310 ? 20.503 7.771 -23.089 1.00 79.81 310 CYS A C 1
ATOM 2472 O O . CYS A 1 310 ? 20.884 7.420 -21.975 1.00 79.81 310 CYS A O 1
ATOM 2474 N N . SER A 1 311 ? 19.398 8.509 -23.246 1.00 79.25 311 SER A N 1
ATOM 2475 C CA . SER A 1 311 ? 18.532 8.927 -22.127 1.00 79.25 311 SER A CA 1
ATOM 2476 C C . SER A 1 311 ? 17.541 7.840 -21.687 1.00 79.25 311 SER A C 1
ATOM 2478 O O . SER A 1 311 ? 17.182 7.757 -20.512 1.00 79.25 311 SER A O 1
ATOM 2480 N N . SER A 1 312 ? 17.109 6.987 -22.616 1.00 79.94 312 SER A N 1
ATOM 2481 C CA . SER A 1 312 ? 16.258 5.822 -22.373 1.00 79.94 312 SER A CA 1
ATOM 2482 C C . SER A 1 312 ? 16.660 4.713 -23.341 1.00 79.94 312 SER A C 1
ATOM 2484 O O . SER A 1 312 ? 16.911 4.982 -24.516 1.00 79.94 312 SER A O 1
ATOM 2486 N N . CYS A 1 313 ? 16.759 3.485 -22.842 1.00 79.81 313 CYS A N 1
ATOM 2487 C CA . CYS A 1 313 ? 17.086 2.303 -23.627 1.00 79.81 313 CYS A CA 1
ATOM 2488 C C . CYS A 1 313 ? 16.208 1.131 -23.172 1.00 79.81 313 CYS A C 1
ATOM 2490 O O . CYS A 1 313 ? 15.792 1.075 -22.014 1.00 79.81 313 CYS A O 1
ATOM 2492 N N . THR A 1 314 ? 15.887 0.226 -24.096 1.00 78.44 314 THR A N 1
ATOM 2493 C CA . THR A 1 314 ? 15.198 -1.037 -23.785 1.00 78.44 314 THR A CA 1
ATOM 2494 C C . THR A 1 314 ? 16.187 -2.164 -23.528 1.00 78.44 314 THR A C 1
ATOM 2496 O O . THR A 1 314 ? 15.923 -3.015 -22.690 1.00 78.44 314 THR A O 1
ATOM 2499 N N . ASP A 1 315 ? 17.329 -2.119 -24.215 1.00 77.50 315 ASP A N 1
ATOM 2500 C CA . ASP A 1 315 ? 18.394 -3.116 -24.197 1.00 77.50 315 ASP A CA 1
ATOM 2501 C C . ASP A 1 315 ? 19.760 -2.416 -24.325 1.00 77.50 315 ASP A C 1
ATOM 2503 O O . ASP A 1 315 ? 19.829 -1.203 -24.543 1.00 77.50 315 ASP A O 1
ATOM 2507 N N . ASP A 1 316 ? 20.854 -3.184 -24.290 1.00 76.88 316 ASP A N 1
ATOM 2508 C CA . ASP A 1 316 ? 22.233 -2.687 -24.486 1.00 76.88 316 ASP A CA 1
ATOM 2509 C C . ASP A 1 316 ? 22.536 -2.191 -25.923 1.00 76.88 316 ASP A C 1
ATOM 2511 O O . ASP A 1 316 ? 23.679 -1.931 -26.319 1.00 76.88 316 ASP A O 1
ATOM 2515 N N . THR A 1 317 ? 21.509 -2.074 -26.764 1.00 76.19 317 THR A N 1
ATOM 2516 C CA . THR A 1 317 ? 21.651 -1.592 -28.135 1.00 76.19 317 THR A CA 1
ATOM 2517 C C . THR A 1 317 ? 21.998 -0.100 -28.146 1.00 76.19 317 THR A C 1
ATOM 2519 O O . THR A 1 317 ? 21.313 0.691 -27.491 1.00 76.19 317 THR A O 1
ATOM 2522 N N . PRO A 1 318 ? 23.025 0.328 -28.905 1.00 71.81 318 PRO A N 1
ATOM 2523 C CA . PRO A 1 318 ? 23.388 1.737 -28.993 1.00 71.81 318 PRO A CA 1
ATOM 2524 C C . PRO A 1 318 ? 22.252 2.553 -29.630 1.00 71.81 318 PRO A C 1
ATOM 2526 O O . PRO A 1 318 ? 21.742 2.190 -30.688 1.00 71.81 318 PRO A O 1
ATOM 2529 N N . CYS A 1 319 ? 21.886 3.680 -29.014 1.00 71.00 319 CYS A N 1
ATOM 2530 C CA . CYS A 1 319 ? 20.875 4.598 -29.556 1.00 71.00 319 CYS A CA 1
ATOM 2531 C C . CYS A 1 319 ? 21.380 5.411 -30.762 1.00 71.00 319 CYS A C 1
ATOM 2533 O O . CYS A 1 319 ? 20.572 5.891 -31.553 1.00 71.00 319 CYS A O 1
ATOM 2535 N N . TYR A 1 320 ? 22.702 5.551 -30.916 1.00 66.38 320 TYR A N 1
ATOM 2536 C CA . TYR A 1 320 ? 23.349 6.213 -32.048 1.00 66.38 320 TYR A CA 1
ATOM 2537 C C . TYR A 1 320 ? 24.393 5.290 -32.683 1.00 66.38 320 TYR A C 1
ATOM 2539 O O . TYR A 1 320 ? 25.222 4.705 -31.986 1.00 66.38 320 TYR A O 1
ATOM 2547 N N . ALA A 1 321 ? 24.390 5.191 -34.016 1.00 62.09 321 ALA A N 1
ATOM 2548 C CA . ALA A 1 321 ? 25.539 4.664 -34.744 1.00 62.09 321 ALA A CA 1
ATOM 2549 C C . ALA A 1 321 ? 26.706 5.644 -34.544 1.00 62.09 321 ALA A C 1
ATOM 2551 O O . ALA A 1 321 ? 26.555 6.838 -34.799 1.00 62.09 321 ALA A O 1
ATOM 2552 N N . GLN A 1 322 ? 27.847 5.168 -34.047 1.00 58.38 322 GLN A N 1
ATOM 2553 C CA . GLN A 1 322 ? 29.023 6.010 -33.832 1.00 58.38 322 GLN A CA 1
ATOM 2554 C C . GLN A 1 322 ? 29.554 6.499 -35.190 1.00 58.38 322 GLN A C 1
ATOM 2556 O O . GLN A 1 322 ? 30.243 5.772 -35.901 1.00 58.38 322 GLN A O 1
ATOM 2561 N N . GLU A 1 323 ? 29.175 7.714 -35.589 1.00 63.06 323 GLU A N 1
ATOM 2562 C CA . GLU A 1 323 ? 29.621 8.324 -36.841 1.00 63.06 323 GLU A CA 1
ATOM 2563 C C . GLU A 1 323 ? 30.946 9.072 -36.645 1.00 63.06 323 GLU A C 1
ATOM 2565 O O . GLU A 1 323 ? 30.976 10.186 -36.113 1.00 63.06 323 GLU A O 1
ATOM 2570 N N . ASP A 1 324 ? 32.045 8.515 -37.158 1.00 71.06 324 ASP A N 1
ATOM 2571 C CA . ASP A 1 324 ? 33.309 9.245 -37.282 1.00 71.06 324 ASP A CA 1
ATOM 2572 C C . ASP A 1 324 ? 33.219 10.290 -38.404 1.00 71.06 324 ASP A C 1
ATOM 2574 O O . ASP A 1 324 ? 33.559 10.053 -39.569 1.00 71.06 324 ASP A O 1
ATOM 2578 N N . LYS A 1 325 ? 32.763 11.494 -38.040 1.00 75.25 325 LYS A N 1
ATOM 2579 C CA . LYS A 1 325 ? 32.584 12.635 -38.957 1.00 75.25 325 LYS A CA 1
ATOM 2580 C C . LYS A 1 325 ? 33.851 12.964 -39.753 1.00 75.25 325 LYS A C 1
ATOM 2582 O O . LYS A 1 325 ? 33.758 13.298 -40.932 1.00 75.25 325 LYS A O 1
ATOM 2587 N N . TYR A 1 326 ? 35.024 12.837 -39.132 1.00 83.56 326 TYR A N 1
ATOM 2588 C CA . TYR A 1 326 ? 36.313 13.133 -39.764 1.00 83.56 326 TYR A CA 1
ATOM 2589 C C . TYR A 1 326 ? 36.683 12.121 -40.853 1.00 83.56 326 TYR A C 1
ATOM 2591 O O . TYR A 1 326 ? 37.055 12.522 -41.955 1.00 83.56 326 TYR A O 1
ATOM 2599 N N . LEU A 1 327 ? 36.522 10.821 -40.579 1.00 81.38 327 LEU A N 1
ATOM 2600 C CA . LEU A 1 327 ? 36.789 9.763 -41.556 1.00 81.38 327 LEU A CA 1
ATOM 2601 C C . LEU A 1 327 ? 35.838 9.885 -42.753 1.00 81.38 327 LEU A C 1
ATOM 2603 O O . LEU A 1 327 ? 36.259 9.817 -43.907 1.00 81.38 327 LEU A O 1
ATOM 2607 N N . ARG A 1 328 ? 34.556 10.145 -42.479 1.00 82.31 328 ARG A N 1
ATOM 2608 C CA . ARG A 1 328 ? 33.524 10.320 -43.504 1.00 82.31 328 ARG A CA 1
ATOM 2609 C C . ARG A 1 328 ? 33.808 11.536 -44.396 1.00 82.31 328 ARG A C 1
ATOM 2611 O O . ARG A 1 328 ? 33.705 11.426 -45.614 1.00 82.31 328 ARG A O 1
ATOM 2618 N N . LEU A 1 329 ? 34.220 12.666 -43.812 1.00 84.62 329 LEU A N 1
ATOM 2619 C CA . LEU A 1 329 ? 34.585 13.875 -44.559 1.00 84.62 329 LEU A CA 1
ATOM 2620 C C . LEU A 1 329 ? 35.817 13.655 -45.451 1.00 84.62 329 LEU A C 1
ATOM 2622 O O . LEU A 1 329 ? 35.806 14.081 -46.605 1.00 84.62 329 LEU A O 1
ATOM 2626 N N . ALA A 1 330 ? 36.845 12.969 -44.944 1.00 88.56 330 ALA A N 1
ATOM 2627 C CA . ALA A 1 330 ? 38.062 12.668 -45.700 1.00 88.56 330 ALA A CA 1
ATOM 2628 C C . ALA A 1 330 ? 37.795 11.741 -46.898 1.00 88.56 330 ALA A C 1
ATOM 2630 O O . ALA A 1 330 ? 38.299 11.977 -47.994 1.00 88.56 330 ALA A O 1
ATOM 2631 N N . ILE A 1 331 ? 36.961 10.710 -46.716 1.00 87.69 331 ILE A N 1
ATOM 2632 C CA . ILE A 1 331 ? 36.586 9.796 -47.804 1.00 87.69 331 ILE A CA 1
ATOM 2633 C C . ILE A 1 331 ? 35.790 10.543 -48.883 1.00 87.69 331 ILE A C 1
ATOM 2635 O O . ILE A 1 331 ? 36.041 10.351 -50.070 1.00 87.69 331 ILE A O 1
ATOM 2639 N N . ILE A 1 332 ? 34.865 11.429 -48.498 1.00 86.25 332 ILE A N 1
ATOM 2640 C CA . ILE A 1 332 ? 34.049 12.192 -49.456 1.00 86.25 332 ILE A CA 1
ATOM 2641 C C . ILE A 1 332 ? 34.886 13.194 -50.235 1.00 86.25 332 ILE A C 1
ATOM 2643 O O . ILE A 1 332 ? 34.712 13.288 -51.444 1.00 86.25 332 ILE A O 1
ATOM 2647 N N . SER A 1 333 ? 35.769 13.943 -49.572 1.00 88.88 333 SER A N 1
ATOM 2648 C CA . SER A 1 333 ? 36.585 14.954 -50.250 1.00 88.88 333 SER A CA 1
ATOM 2649 C C . SER A 1 333 ? 37.502 14.325 -51.297 1.00 88.88 333 SER A C 1
ATOM 2651 O O . SER A 1 333 ? 37.608 14.833 -52.412 1.00 88.88 333 SER A O 1
ATOM 2653 N N . PHE A 1 334 ? 38.105 13.180 -50.972 1.00 90.25 334 PHE A N 1
ATOM 2654 C CA . PHE A 1 334 ? 38.908 12.416 -51.919 1.00 90.25 334 PHE A CA 1
ATOM 2655 C C . PHE A 1 334 ? 38.053 11.877 -53.075 1.00 90.25 334 PHE A C 1
ATOM 2657 O O . PHE A 1 334 ? 38.405 12.026 -54.244 1.00 90.25 334 PHE A O 1
ATOM 2664 N N . GLN A 1 335 ? 36.886 11.317 -52.760 1.00 88.75 335 GLN A N 1
ATOM 2665 C CA . GLN A 1 335 ? 35.986 10.731 -53.747 1.00 88.75 335 GLN A CA 1
ATOM 2666 C C . GLN A 1 335 ? 35.414 11.764 -54.734 1.00 88.75 335 GLN A C 1
ATOM 2668 O O . GLN A 1 335 ? 35.326 11.496 -55.934 1.00 88.75 335 GLN A O 1
ATOM 2673 N N . THR A 1 336 ? 35.021 12.948 -54.257 1.00 87.94 336 THR A N 1
ATOM 2674 C CA . THR A 1 336 ? 34.497 14.023 -55.114 1.00 87.94 336 THR A CA 1
ATOM 2675 C C . THR A 1 336 ? 35.585 14.629 -55.992 1.00 87.94 336 THR A C 1
ATOM 2677 O O . THR A 1 336 ? 35.310 14.956 -57.146 1.00 87.94 336 THR A O 1
ATOM 2680 N N . LEU A 1 337 ? 36.824 14.714 -55.494 1.00 91.50 337 LEU A N 1
ATOM 2681 C CA . LEU A 1 337 ? 37.979 15.127 -56.287 1.00 91.50 337 LEU A CA 1
ATOM 2682 C C . LEU A 1 337 ? 38.231 14.158 -57.453 1.00 91.50 337 LEU A C 1
ATOM 2684 O O . LEU A 1 337 ? 38.375 14.608 -58.588 1.00 91.50 337 LEU A O 1
ATOM 2688 N N . CYS A 1 338 ? 38.226 12.844 -57.201 1.00 90.19 338 CYS A N 1
ATOM 2689 C CA . CYS A 1 338 ? 38.370 11.833 -58.255 1.00 90.19 338 CYS A CA 1
ATOM 2690 C C . CYS A 1 338 ? 37.257 11.942 -59.310 1.00 90.19 338 CYS A C 1
ATOM 2692 O O . CYS A 1 338 ? 37.547 11.989 -60.503 1.00 90.19 338 CYS A O 1
ATOM 2694 N N . MET A 1 339 ? 35.998 12.085 -58.881 1.00 90.25 339 MET A N 1
ATOM 2695 C CA . MET A 1 339 ? 34.858 12.283 -59.789 1.00 90.25 339 MET A CA 1
ATOM 2696 C C . MET A 1 339 ? 34.995 13.536 -60.662 1.00 90.25 339 MET A C 1
ATOM 2698 O O . MET A 1 339 ? 34.661 13.509 -61.846 1.00 90.25 339 MET A O 1
ATOM 2702 N N . LEU A 1 340 ? 35.489 14.640 -60.091 1.00 90.75 340 LEU A N 1
ATOM 2703 C CA . LEU A 1 340 ? 35.708 15.885 -60.825 1.00 90.75 340 LEU A CA 1
ATOM 2704 C C . LEU A 1 340 ? 36.810 15.726 -61.882 1.00 90.75 340 LEU A C 1
ATOM 2706 O O . LEU A 1 340 ? 36.639 16.181 -63.013 1.00 90.75 340 LEU A O 1
ATOM 2710 N N . LEU A 1 341 ? 37.920 15.069 -61.534 1.00 91.94 341 LEU A N 1
ATOM 2711 C CA . LEU A 1 341 ? 39.026 14.811 -62.460 1.00 91.94 341 LEU A CA 1
ATOM 2712 C C . LEU A 1 341 ? 38.607 13.896 -63.619 1.00 91.94 341 LEU A C 1
ATOM 2714 O O . LEU A 1 341 ? 38.955 14.179 -64.769 1.00 91.94 341 LEU A O 1
ATOM 2718 N N . ASP A 1 342 ? 37.817 12.857 -63.346 1.00 89.88 342 ASP A N 1
ATOM 2719 C CA . ASP A 1 342 ? 37.257 11.978 -64.378 1.00 89.88 342 ASP A CA 1
ATOM 2720 C C . ASP A 1 342 ? 36.319 12.741 -65.318 1.00 89.88 342 ASP A C 1
ATOM 2722 O O . ASP A 1 342 ? 36.413 12.609 -66.541 1.00 89.88 342 ASP A O 1
ATOM 2726 N N . PHE A 1 343 ? 35.456 13.598 -64.769 1.00 88.69 343 PHE A N 1
ATOM 2727 C CA . PHE A 1 343 ? 34.543 14.419 -65.561 1.00 88.69 343 PHE A CA 1
ATOM 2728 C C . PHE A 1 343 ? 35.288 15.430 -66.448 1.00 88.69 343 PHE A C 1
ATOM 2730 O O . PHE A 1 343 ? 34.973 15.569 -67.631 1.00 88.69 343 PHE A O 1
ATOM 2737 N N . ILE A 1 344 ? 36.320 16.098 -65.920 1.00 91.38 344 ILE A N 1
ATOM 2738 C CA . ILE A 1 344 ? 37.180 16.994 -66.709 1.00 91.38 344 ILE A CA 1
ATOM 2739 C C . ILE A 1 344 ? 37.884 16.207 -67.817 1.00 91.38 344 ILE A C 1
ATOM 2741 O O . ILE A 1 344 ? 37.892 16.642 -68.968 1.00 91.38 344 ILE A O 1
ATOM 2745 N N . SER A 1 345 ? 38.427 15.030 -67.501 1.00 87.56 345 SER A N 1
ATOM 2746 C CA . SER A 1 345 ? 39.085 14.164 -68.485 1.00 87.56 345 SER A CA 1
ATOM 2747 C C . SER A 1 345 ? 38.117 13.746 -69.596 1.00 87.56 345 SER A C 1
ATOM 2749 O O . SER A 1 345 ? 38.474 13.789 -70.774 1.00 87.56 345 SER A O 1
ATOM 2751 N N . MET A 1 346 ? 36.863 13.439 -69.248 1.00 87.56 346 MET A N 1
ATOM 2752 C CA . MET A 1 346 ? 35.801 13.129 -70.206 1.00 87.56 346 MET A CA 1
ATOM 2753 C C . MET A 1 346 ? 35.503 14.322 -71.126 1.00 87.56 346 MET A C 1
ATOM 2755 O O . MET A 1 346 ? 35.440 14.153 -72.345 1.00 87.56 346 MET A O 1
ATOM 2759 N N . LEU A 1 347 ? 35.392 15.538 -70.578 1.00 87.69 347 LEU A N 1
ATOM 2760 C CA . LEU A 1 347 ? 35.183 16.760 -71.365 1.00 87.69 347 LEU A CA 1
ATOM 2761 C C . LEU A 1 347 ? 36.359 17.070 -72.297 1.00 87.69 347 LEU A C 1
ATOM 2763 O O . LEU A 1 347 ? 36.147 17.456 -73.446 1.00 87.69 347 LEU A O 1
ATOM 2767 N N . VAL A 1 348 ? 37.594 16.877 -71.832 1.00 86.94 348 VAL A N 1
ATOM 2768 C CA . VAL A 1 348 ? 38.807 17.072 -72.639 1.00 86.94 348 VAL A CA 1
ATOM 2769 C C . VAL A 1 348 ? 38.830 16.088 -73.810 1.00 86.94 348 VAL A C 1
ATOM 2771 O O . VAL A 1 348 ? 39.008 16.504 -74.957 1.00 86.94 348 VAL A O 1
ATOM 2774 N N . VAL A 1 349 ? 38.577 14.799 -73.558 1.00 84.44 349 VAL A N 1
ATOM 2775 C CA . VAL A 1 349 ? 38.489 13.769 -74.609 1.00 84.44 349 VAL A CA 1
ATOM 2776 C C . VAL A 1 349 ? 37.376 14.098 -75.610 1.00 84.44 349 VAL A C 1
ATOM 2778 O O . VAL A 1 349 ? 37.579 13.981 -76.822 1.00 84.44 349 VAL A O 1
ATOM 2781 N N . TYR A 1 350 ? 36.229 14.584 -75.130 1.00 82.25 350 TYR A N 1
ATOM 2782 C CA . TYR A 1 350 ? 35.117 15.005 -75.979 1.00 82.25 350 TYR A CA 1
ATOM 2783 C C . TYR A 1 350 ? 35.450 16.244 -76.832 1.00 82.25 350 TYR A C 1
ATOM 2785 O O . TYR A 1 350 ? 35.123 16.288 -78.018 1.00 82.25 350 TYR A O 1
ATOM 2793 N N . HIS A 1 351 ? 36.144 17.240 -76.275 1.00 83.06 351 HIS A N 1
ATOM 2794 C CA . HIS A 1 351 ? 36.526 18.455 -77.002 1.00 83.06 351 HIS A CA 1
ATOM 2795 C C . HIS A 1 351 ? 37.569 18.166 -78.094 1.00 83.06 351 HIS A C 1
ATOM 2797 O O . HIS A 1 351 ? 37.448 18.631 -79.229 1.00 83.06 351 HIS A O 1
ATOM 2803 N N . PHE A 1 352 ? 38.571 17.335 -77.794 1.00 78.31 352 PHE A N 1
ATOM 2804 C CA . PHE A 1 352 ? 39.625 16.969 -78.745 1.00 78.31 352 PHE A CA 1
ATOM 2805 C C . PHE A 1 352 ? 39.249 15.812 -79.690 1.00 78.31 352 PHE A C 1
ATOM 2807 O O . PHE A 1 352 ? 40.095 15.332 -80.448 1.00 78.31 352 PHE A O 1
ATOM 2814 N N . ARG A 1 353 ? 37.968 15.418 -79.747 1.00 73.56 353 ARG A N 1
ATOM 2815 C CA . ARG A 1 353 ? 37.437 14.320 -80.583 1.00 73.56 353 ARG A CA 1
ATOM 2816 C C . ARG A 1 353 ? 37.757 14.449 -82.083 1.00 73.56 353 ARG A C 1
ATOM 2818 O O . ARG A 1 353 ? 37.773 13.452 -82.801 1.00 73.56 353 ARG A O 1
ATOM 2825 N N . LYS A 1 354 ? 38.013 15.670 -82.572 1.00 67.44 354 LYS A N 1
ATOM 2826 C CA . LYS A 1 354 ? 38.347 15.969 -83.982 1.00 67.44 354 LYS A CA 1
ATOM 2827 C C . LYS A 1 354 ? 39.854 15.967 -84.289 1.00 67.44 354 LYS A C 1
ATOM 2829 O O . LYS A 1 354 ? 40.227 16.092 -85.454 1.00 67.44 354 LYS A O 1
ATOM 2834 N N . ALA A 1 355 ? 40.726 15.827 -83.288 1.00 72.56 355 ALA A N 1
ATOM 2835 C CA . ALA A 1 355 ? 42.174 15.848 -83.485 1.00 72.56 355 ALA A CA 1
ATOM 2836 C C . ALA A 1 355 ? 42.689 14.523 -84.082 1.00 72.56 355 ALA A C 1
ATOM 2838 O O . ALA A 1 355 ? 42.389 13.432 -83.595 1.00 72.56 355 ALA A O 1
ATOM 2839 N N . LYS A 1 356 ? 43.520 14.615 -85.130 1.00 59.78 356 LYS A N 1
ATOM 2840 C CA . LYS A 1 356 ? 44.032 13.469 -85.910 1.00 59.78 356 LYS A CA 1
ATOM 2841 C C . LYS A 1 356 ? 44.826 12.450 -85.069 1.00 59.78 356 LYS A C 1
ATOM 2843 O O . LYS A 1 356 ? 44.769 11.263 -85.368 1.00 59.78 356 LYS A O 1
ATOM 2848 N N . SER A 1 357 ? 45.502 12.906 -84.008 1.00 62.09 357 SER A N 1
ATOM 2849 C CA . SER A 1 357 ? 46.289 12.082 -83.068 1.00 62.09 357 SER A CA 1
ATOM 2850 C C . SER A 1 357 ? 45.429 11.099 -82.255 1.00 62.09 357 SER A C 1
ATOM 2852 O O . SER A 1 357 ? 45.806 9.949 -82.052 1.00 62.09 357 SER A O 1
ATOM 2854 N N . ILE A 1 358 ? 44.220 11.508 -81.862 1.00 58.38 358 ILE A N 1
ATOM 2855 C CA . ILE A 1 358 ? 43.355 10.727 -80.961 1.00 58.38 358 ILE A CA 1
ATOM 2856 C C . ILE A 1 358 ? 42.513 9.699 -81.738 1.00 58.38 358 ILE A C 1
ATOM 2858 O O . ILE A 1 358 ? 42.084 8.687 -81.194 1.00 58.38 358 ILE A O 1
ATOM 2862 N N . ARG A 1 359 ? 42.333 9.890 -83.051 1.00 56.88 359 ARG A N 1
ATOM 2863 C CA . ARG A 1 359 ? 41.559 8.980 -83.911 1.00 56.88 359 ARG A CA 1
ATOM 2864 C C . ARG A 1 359 ? 42.231 7.619 -84.137 1.00 56.88 359 ARG A C 1
ATOM 2866 O O . ARG A 1 359 ? 41.534 6.658 -84.441 1.00 56.88 359 ARG A O 1
ATOM 2873 N N . ALA A 1 360 ? 43.554 7.537 -83.987 1.00 57.53 360 ALA A N 1
ATOM 2874 C CA . ALA A 1 360 ? 44.312 6.292 -84.136 1.00 57.53 360 ALA A CA 1
ATOM 2875 C C . ALA A 1 360 ? 44.178 5.355 -82.918 1.00 57.53 360 ALA A C 1
ATOM 2877 O O . ALA A 1 360 ? 44.386 4.153 -83.042 1.00 57.53 360 ALA A O 1
ATOM 2878 N N . SER A 1 361 ? 43.801 5.895 -81.754 1.00 61.22 361 SER A N 1
ATOM 2879 C CA . SER A 1 361 ? 43.673 5.161 -80.493 1.00 61.22 361 SER A CA 1
ATOM 2880 C C . SER A 1 361 ? 42.205 5.147 -80.072 1.00 61.22 361 SER A C 1
ATOM 2882 O O . SER A 1 361 ? 41.746 6.073 -79.417 1.00 61.22 361 SER A O 1
ATOM 2884 N N . GLY A 1 362 ? 41.456 4.136 -80.530 1.00 70.44 362 GLY A N 1
ATOM 2885 C CA . GLY A 1 362 ? 40.058 3.810 -80.187 1.00 70.44 362 GLY A CA 1
ATOM 2886 C C . GLY A 1 362 ? 39.305 4.783 -79.267 1.00 70.44 362 GLY A C 1
ATOM 2887 O O . GLY A 1 362 ? 39.014 4.456 -78.120 1.00 70.44 362 GLY A O 1
ATOM 2888 N N . LEU A 1 363 ? 38.949 5.961 -79.784 1.00 76.94 363 LEU A N 1
ATOM 2889 C CA . LEU A 1 363 ? 38.317 7.056 -79.036 1.00 76.94 363 LEU A CA 1
ATOM 2890 C C . LEU A 1 363 ? 37.015 6.641 -78.337 1.00 76.94 363 LEU A C 1
ATOM 2892 O O . LEU A 1 363 ? 36.767 7.041 -77.205 1.00 76.94 363 LEU A O 1
ATOM 2896 N N . VAL A 1 364 ? 36.213 5.804 -79.000 1.00 77.50 364 VAL A N 1
ATOM 2897 C CA . VAL A 1 364 ? 34.961 5.277 -78.440 1.00 77.50 364 VAL A CA 1
ATOM 2898 C C . VAL A 1 364 ? 35.239 4.396 -77.218 1.00 77.50 364 VAL A C 1
ATOM 2900 O O . VAL A 1 364 ? 34.526 4.504 -76.230 1.00 77.50 364 VAL A O 1
ATOM 2903 N N . LEU A 1 365 ? 36.311 3.592 -77.239 1.00 81.75 365 LEU A N 1
ATOM 2904 C CA . LEU A 1 365 ? 36.695 2.737 -76.109 1.00 81.75 365 LEU A CA 1
ATOM 2905 C C . LEU A 1 365 ? 37.155 3.575 -74.909 1.00 81.75 365 LEU A C 1
ATOM 2907 O O . LEU A 1 365 ? 36.771 3.293 -73.775 1.00 81.75 365 LEU A O 1
ATOM 2911 N N . LEU A 1 366 ? 37.936 4.632 -75.151 1.00 83.25 366 LEU A N 1
ATOM 2912 C CA . LEU A 1 366 ? 38.377 5.547 -74.095 1.00 83.25 366 LEU A CA 1
ATOM 2913 C C . LEU A 1 366 ? 37.186 6.283 -73.458 1.00 83.25 366 LEU A C 1
ATOM 2915 O O . LEU A 1 366 ? 37.074 6.313 -72.236 1.00 83.25 366 LEU A O 1
ATOM 2919 N N . GLU A 1 367 ? 36.271 6.813 -74.274 1.00 84.50 367 GLU A N 1
ATOM 2920 C CA . GLU A 1 367 ? 35.043 7.484 -73.820 1.00 84.50 367 GLU A CA 1
ATOM 2921 C C . GLU A 1 367 ? 34.181 6.550 -72.947 1.00 84.50 367 GLU A C 1
ATOM 2923 O O . GLU A 1 367 ? 33.710 6.953 -71.883 1.00 84.50 367 GLU A O 1
ATOM 2928 N N . THR A 1 368 ? 34.050 5.272 -73.329 1.00 86.4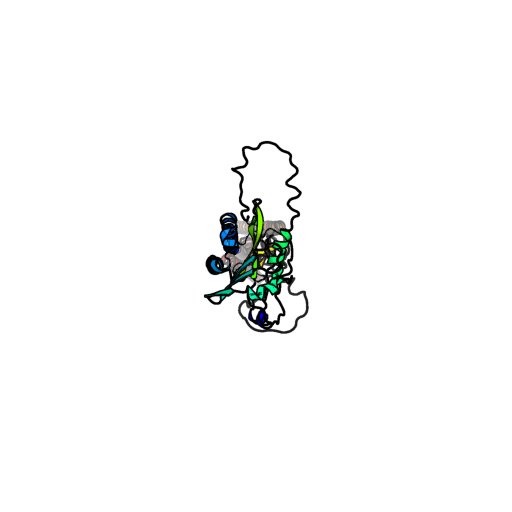4 368 THR A N 1
ATOM 2929 C CA . THR A 1 368 ? 33.298 4.279 -72.544 1.00 86.44 368 THR A CA 1
ATOM 2930 C C . THR A 1 368 ? 33.972 3.878 -71.229 1.00 86.44 368 THR A C 1
ATOM 2932 O O . THR A 1 368 ? 33.267 3.652 -70.246 1.00 86.44 368 THR A O 1
ATOM 2935 N N . ILE A 1 369 ? 35.310 3.826 -71.173 1.00 89.75 369 ILE A N 1
ATOM 2936 C CA . ILE A 1 369 ? 36.049 3.522 -69.934 1.00 89.75 369 ILE A CA 1
ATOM 2937 C C . ILE A 1 369 ? 35.880 4.661 -68.926 1.00 89.75 369 ILE A C 1
ATOM 2939 O O . ILE A 1 369 ? 35.560 4.396 -67.771 1.00 89.75 369 ILE A O 1
ATOM 2943 N N . LEU A 1 370 ? 36.033 5.921 -69.355 1.00 88.75 370 LEU A N 1
ATOM 2944 C CA . LEU A 1 370 ? 35.854 7.079 -68.468 1.00 88.75 370 LEU A CA 1
ATOM 2945 C C . LEU A 1 370 ? 34.421 7.161 -67.925 1.00 88.75 370 LEU A C 1
ATOM 2947 O O . LEU A 1 370 ? 34.221 7.427 -66.741 1.00 88.75 370 LEU A O 1
ATOM 2951 N N . PHE A 1 371 ? 33.421 6.877 -68.765 1.00 89.06 371 PHE A N 1
ATOM 2952 C CA . PHE A 1 371 ? 32.030 6.808 -68.321 1.00 89.06 371 PHE A CA 1
ATOM 2953 C C . PHE A 1 371 ? 31.798 5.677 -67.303 1.00 89.06 371 PHE A C 1
ATOM 2955 O O . PHE A 1 371 ? 31.117 5.876 -66.296 1.00 89.06 371 PHE A O 1
ATOM 2962 N N . GLY A 1 372 ? 32.399 4.505 -67.522 1.00 90.75 372 GLY A N 1
ATOM 2963 C CA . GLY A 1 372 ? 32.340 3.387 -66.581 1.00 90.75 372 GLY A CA 1
ATOM 2964 C C . GLY A 1 372 ? 33.003 3.690 -65.231 1.00 90.75 372 GLY A C 1
ATOM 2965 O O . GLY A 1 372 ? 32.444 3.345 -64.187 1.00 90.75 372 GLY A O 1
ATOM 2966 N N . SER A 1 373 ? 34.143 4.390 -65.226 1.00 89.62 373 SER A N 1
ATOM 2967 C CA . SER A 1 373 ? 34.822 4.842 -64.001 1.00 89.62 373 SER A CA 1
ATOM 2968 C C . SER A 1 373 ? 33.953 5.803 -63.187 1.00 89.62 373 SER A C 1
ATOM 2970 O O . SER A 1 373 ? 33.778 5.611 -61.983 1.00 89.62 373 SER A O 1
ATOM 2972 N N . LEU A 1 374 ? 33.297 6.760 -63.852 1.00 90.19 374 LEU A N 1
ATOM 2973 C CA . LEU A 1 374 ? 32.357 7.682 -63.211 1.00 90.19 374 LEU A CA 1
ATOM 2974 C C . LEU A 1 374 ? 31.171 6.938 -62.561 1.00 90.19 374 LEU A C 1
ATOM 2976 O O . LEU A 1 374 ? 30.762 7.259 -61.442 1.00 90.19 374 LEU A O 1
ATOM 2980 N N . LEU A 1 375 ? 30.656 5.887 -63.213 1.00 89.69 375 LEU A N 1
ATOM 2981 C CA . LEU A 1 375 ? 29.627 5.016 -62.634 1.00 89.69 375 LEU A CA 1
ATOM 2982 C C . LEU A 1 375 ? 30.133 4.194 -61.442 1.00 89.69 375 LEU A C 1
ATOM 2984 O O . LEU A 1 375 ? 29.359 3.949 -60.525 1.00 89.69 375 LEU A O 1
ATOM 2988 N N . LEU A 1 376 ? 31.399 3.774 -61.402 1.00 89.31 376 LEU A N 1
ATOM 2989 C CA . LEU A 1 376 ? 31.959 3.051 -60.250 1.00 89.31 376 LEU A CA 1
ATOM 2990 C C . LEU A 1 376 ? 32.150 3.940 -59.018 1.00 89.31 376 LEU A C 1
ATOM 2992 O O . LEU A 1 376 ? 32.085 3.450 -57.888 1.00 89.31 376 LEU A O 1
ATOM 2996 N N . TYR A 1 377 ? 32.343 5.237 -59.228 1.00 89.44 377 TYR A N 1
ATOM 2997 C CA . TYR A 1 377 ? 32.540 6.220 -58.171 1.00 89.44 377 TYR A CA 1
ATOM 2998 C C . TYR A 1 377 ? 31.231 6.817 -57.615 1.00 89.44 377 TYR A C 1
ATOM 3000 O O . TYR A 1 377 ? 31.194 7.269 -56.467 1.00 89.44 377 TYR A O 1
ATOM 3008 N N . PHE A 1 378 ? 30.130 6.763 -58.369 1.00 86.44 378 PHE A N 1
ATOM 3009 C CA . PHE A 1 378 ? 28.805 7.242 -57.947 1.00 86.44 378 PHE A CA 1
ATOM 3010 C C . PHE A 1 378 ? 28.169 6.491 -56.738 1.00 86.44 378 PHE A C 1
ATOM 3012 O O . PHE A 1 378 ? 27.559 7.147 -55.890 1.00 86.44 378 PHE A O 1
ATOM 3019 N N . PRO A 1 379 ? 28.318 5.159 -56.556 1.00 87.00 379 PRO A N 1
ATOM 3020 C CA . PRO A 1 379 ? 27.768 4.411 -55.419 1.00 87.00 379 PRO A CA 1
ATOM 3021 C C . PRO A 1 379 ? 28.219 4.894 -54.038 1.00 87.00 379 PRO A C 1
ATOM 3023 O O . PRO A 1 379 ? 27.440 4.827 -53.089 1.00 87.00 379 PRO A O 1
ATOM 3026 N N . VAL A 1 380 ? 29.448 5.404 -53.919 1.00 84.25 380 VAL A N 1
ATOM 3027 C CA . VAL A 1 380 ? 29.981 5.954 -52.659 1.00 84.25 380 VAL A CA 1
ATOM 3028 C C . VAL A 1 380 ? 29.177 7.183 -52.220 1.00 84.25 380 VAL A C 1
ATOM 3030 O O . VAL A 1 380 ? 28.934 7.376 -51.032 1.00 84.25 380 VAL A O 1
ATOM 3033 N N . VAL A 1 381 ? 28.681 7.970 -53.180 1.00 81.88 381 VAL A N 1
ATOM 3034 C CA . VAL A 1 381 ? 27.798 9.117 -52.926 1.00 81.88 381 VAL A CA 1
ATOM 3035 C C . VAL A 1 381 ? 26.403 8.651 -52.493 1.00 81.88 381 VAL A C 1
ATOM 3037 O O . VAL A 1 381 ? 25.824 9.223 -51.573 1.00 81.88 381 VAL A O 1
ATOM 3040 N N . ILE A 1 382 ? 25.874 7.574 -53.091 1.00 83.38 382 ILE A N 1
ATOM 3041 C CA . ILE A 1 382 ? 24.563 7.001 -52.726 1.00 83.38 382 ILE A CA 1
ATOM 3042 C C . ILE A 1 382 ? 24.552 6.504 -51.272 1.00 83.38 382 ILE A C 1
ATOM 3044 O O . ILE A 1 382 ? 23.564 6.721 -50.575 1.00 83.38 382 ILE A O 1
ATOM 3048 N N . LEU A 1 383 ? 25.644 5.880 -50.812 1.00 80.06 383 LEU A N 1
ATOM 3049 C CA . LEU A 1 383 ? 25.794 5.373 -49.438 1.00 80.06 383 LEU A CA 1
ATOM 3050 C C . LEU A 1 383 ? 25.759 6.467 -48.365 1.00 80.06 383 LEU A C 1
ATOM 3052 O O . LEU A 1 383 ? 25.515 6.165 -47.200 1.00 80.06 383 LEU A O 1
ATOM 3056 N N . TYR A 1 384 ? 26.034 7.721 -48.731 1.00 74.31 384 TYR A N 1
ATOM 3057 C CA . TYR A 1 384 ? 26.035 8.825 -47.777 1.00 74.31 384 TYR A CA 1
ATOM 3058 C C . TYR A 1 384 ? 24.625 9.331 -47.463 1.00 74.31 384 TYR A C 1
ATOM 3060 O O . TYR A 1 384 ? 24.382 9.845 -46.371 1.00 74.31 384 TYR A O 1
ATOM 3068 N N . PHE A 1 385 ? 23.702 9.212 -48.413 1.00 77.81 385 PHE A N 1
ATOM 3069 C CA . PHE A 1 385 ? 22.324 9.602 -48.179 1.00 77.81 385 PHE A CA 1
ATOM 3070 C C . PHE A 1 385 ? 21.592 8.545 -47.346 1.00 77.81 385 PHE A C 1
ATOM 3072 O O . PHE A 1 385 ? 21.922 7.364 -47.409 1.00 77.81 385 PHE A O 1
ATOM 3079 N N . GLU A 1 386 ? 20.567 8.964 -46.598 1.00 75.44 386 GLU A N 1
ATOM 3080 C CA . GLU A 1 386 ? 19.790 8.065 -45.736 1.00 75.44 386 GLU A CA 1
ATOM 3081 C C . GLU A 1 386 ? 19.342 6.787 -46.468 1.00 75.44 386 GLU A C 1
ATOM 3083 O O . GLU A 1 386 ? 18.926 6.858 -47.638 1.00 75.44 386 GLU A O 1
ATOM 3088 N N . PRO A 1 387 ? 19.422 5.618 -45.810 1.00 77.88 387 PRO A N 1
ATOM 3089 C CA . PRO A 1 387 ? 19.087 4.353 -46.440 1.00 77.88 387 PRO A CA 1
ATOM 3090 C C . PRO A 1 387 ? 17.626 4.364 -46.899 1.00 77.88 387 PRO A C 1
ATOM 3092 O O . PRO A 1 387 ? 16.707 4.600 -46.121 1.00 77.88 387 PRO A O 1
ATOM 3095 N N . SER A 1 388 ? 17.404 4.094 -48.186 1.00 84.38 388 SER A N 1
ATOM 3096 C CA . SER A 1 388 ? 16.070 3.923 -48.760 1.00 84.38 388 SER A CA 1
ATOM 3097 C C . SER A 1 388 ? 16.055 2.720 -49.695 1.00 84.38 388 SER A C 1
ATOM 3099 O O . SER A 1 388 ? 17.070 2.399 -50.318 1.00 84.38 388 SER A O 1
ATOM 3101 N N . VAL A 1 389 ? 14.900 2.060 -49.831 1.00 86.31 389 VAL A N 1
ATOM 3102 C CA . VAL A 1 389 ? 14.747 0.870 -50.693 1.00 86.31 389 VAL A CA 1
ATOM 3103 C C . VAL A 1 389 ? 15.209 1.170 -52.124 1.00 86.31 389 VAL A C 1
ATOM 3105 O O . VAL A 1 389 ? 15.947 0.389 -52.723 1.00 86.31 389 VAL A O 1
ATOM 3108 N N . PHE A 1 390 ? 14.858 2.351 -52.639 1.00 85.31 390 PHE A N 1
ATOM 3109 C CA . PHE A 1 390 ? 15.295 2.815 -53.954 1.00 85.31 390 PHE A CA 1
ATOM 3110 C C . PHE A 1 390 ? 16.818 2.978 -54.042 1.00 85.31 390 PHE A C 1
ATOM 3112 O O . PHE A 1 390 ? 17.429 2.502 -54.996 1.00 85.31 390 PHE A O 1
ATOM 3119 N N . ARG A 1 391 ? 17.450 3.606 -53.040 1.00 84.12 391 ARG A N 1
ATOM 3120 C CA . ARG A 1 391 ? 18.908 3.818 -53.007 1.00 84.12 391 ARG A CA 1
ATOM 3121 C C . ARG A 1 391 ? 19.674 2.498 -52.902 1.00 84.12 391 ARG A C 1
ATOM 3123 O O . ARG A 1 391 ? 20.684 2.347 -53.581 1.00 84.12 391 ARG A O 1
ATOM 3130 N N . CYS A 1 392 ? 19.173 1.522 -52.143 1.00 86.44 392 CYS A N 1
ATOM 3131 C CA . CYS A 1 392 ? 19.763 0.182 -52.060 1.00 86.44 392 CYS A CA 1
ATOM 3132 C C . CYS A 1 392 ? 19.722 -0.559 -53.406 1.00 86.44 392 CYS A C 1
ATOM 3134 O O . CYS A 1 392 ? 20.715 -1.166 -53.811 1.00 86.44 392 CYS A O 1
ATOM 3136 N N . VAL A 1 393 ? 18.596 -0.485 -54.126 1.00 89.12 393 VAL A N 1
ATOM 3137 C CA . VAL A 1 393 ? 18.464 -1.073 -55.468 1.00 89.12 393 VAL A CA 1
ATOM 3138 C C . VAL A 1 393 ? 19.378 -0.350 -56.460 1.00 89.12 393 VAL A C 1
ATOM 3140 O O . VAL A 1 393 ? 20.155 -0.999 -57.162 1.00 89.12 393 VAL A O 1
ATOM 3143 N N . LEU A 1 394 ? 19.344 0.985 -56.476 1.00 87.38 394 LEU A N 1
ATOM 3144 C CA . LEU A 1 394 ? 20.166 1.818 -57.354 1.00 87.38 394 LEU A CA 1
ATOM 3145 C C . LEU A 1 394 ? 21.663 1.549 -57.157 1.00 87.38 394 LEU A C 1
ATOM 3147 O O . LEU A 1 394 ? 22.385 1.381 -58.135 1.00 87.38 394 LEU A O 1
ATOM 3151 N N . LEU A 1 395 ? 22.121 1.436 -55.909 1.00 88.56 395 LEU A N 1
ATOM 3152 C CA . LEU A 1 395 ? 23.512 1.134 -55.576 1.00 88.56 395 LEU A CA 1
ATOM 3153 C C . LEU A 1 395 ? 23.992 -0.164 -56.231 1.00 88.56 395 LEU A C 1
ATOM 3155 O O . LEU A 1 395 ? 25.078 -0.204 -56.812 1.00 88.56 395 LEU A O 1
ATOM 3159 N N . ARG A 1 396 ? 23.176 -1.221 -56.161 1.00 89.06 396 ARG A N 1
ATOM 3160 C CA . ARG A 1 396 ? 23.503 -2.523 -56.753 1.00 89.06 396 ARG A CA 1
ATOM 3161 C C . ARG A 1 396 ? 23.587 -2.441 -58.278 1.00 89.06 396 ARG A C 1
ATOM 3163 O O . ARG A 1 396 ? 24.519 -2.993 -58.859 1.00 89.06 396 ARG A O 1
ATOM 3170 N N . TRP A 1 397 ? 22.650 -1.742 -58.917 1.00 91.38 397 TRP A N 1
ATOM 3171 C CA . TRP A 1 397 ? 22.627 -1.580 -60.373 1.00 91.38 397 TRP A CA 1
ATOM 3172 C C . TRP A 1 397 ? 23.786 -0.737 -60.893 1.00 91.38 397 TRP A C 1
ATOM 3174 O O . TRP A 1 397 ? 24.486 -1.166 -61.806 1.00 91.38 397 TRP A O 1
ATOM 3184 N N . VAL A 1 398 ? 24.029 0.427 -60.289 1.00 91.25 398 VAL A N 1
ATOM 3185 C CA . VAL A 1 398 ? 25.107 1.334 -60.701 1.00 91.25 398 VAL A CA 1
ATOM 3186 C C . VAL A 1 398 ? 26.468 0.648 -60.573 1.00 91.25 398 VAL A C 1
ATOM 3188 O O . VAL A 1 398 ? 27.270 0.709 -61.502 1.00 91.25 398 VAL A O 1
ATOM 3191 N N . ARG A 1 399 ? 26.718 -0.068 -59.467 1.00 90.06 399 ARG A N 1
ATOM 3192 C CA . ARG A 1 399 ? 27.979 -0.798 -59.267 1.00 90.06 399 ARG A CA 1
ATOM 3193 C C . ARG A 1 399 ? 28.187 -1.890 -60.317 1.00 90.06 399 ARG A C 1
ATOM 3195 O O . ARG A 1 399 ? 29.295 -2.035 -60.828 1.00 90.06 399 ARG A O 1
ATOM 3202 N N . LEU A 1 400 ? 27.137 -2.646 -60.642 1.00 91.62 400 LEU A N 1
ATOM 3203 C CA . LEU A 1 400 ? 27.209 -3.705 -61.649 1.00 91.62 400 LEU A CA 1
ATOM 3204 C C . LEU A 1 400 ? 27.449 -3.132 -63.053 1.00 91.62 400 LEU A C 1
ATOM 3206 O O . LEU A 1 400 ? 28.297 -3.642 -63.780 1.00 91.62 400 LEU A O 1
ATOM 3210 N N . LEU A 1 401 ? 26.744 -2.055 -63.412 1.00 91.56 401 LEU A N 1
ATOM 3211 C CA . LEU A 1 401 ? 26.899 -1.378 -64.702 1.00 91.56 401 LEU A CA 1
ATOM 3212 C C . LEU A 1 401 ? 28.289 -0.752 -64.854 1.00 91.56 401 LEU A C 1
ATOM 3214 O O . LEU A 1 401 ? 28.922 -0.929 -65.892 1.00 91.56 401 LEU A O 1
ATOM 3218 N N . GLY A 1 402 ? 28.799 -0.080 -63.819 1.00 92.38 402 GLY A N 1
ATOM 3219 C CA . GLY A 1 402 ? 30.160 0.461 -63.815 1.00 92.38 402 GLY A CA 1
ATOM 3220 C C . GLY A 1 402 ? 31.217 -0.635 -63.978 1.00 92.38 402 GLY A C 1
ATOM 3221 O O . GLY A 1 402 ? 32.133 -0.510 -64.786 1.00 92.38 402 GLY A O 1
ATOM 3222 N N . PHE A 1 403 ? 31.055 -1.766 -63.285 1.00 91.38 403 PHE A N 1
ATOM 3223 C CA . PHE A 1 403 ? 31.985 -2.890 -63.407 1.00 91.38 403 PHE A CA 1
ATOM 3224 C C . PHE A 1 403 ? 31.946 -3.508 -64.812 1.00 91.38 403 PHE A C 1
ATOM 3226 O O . PHE A 1 403 ? 32.985 -3.679 -65.445 1.00 91.38 403 PHE A O 1
ATOM 3233 N N . ALA A 1 404 ? 30.751 -3.798 -65.331 1.00 92.81 404 ALA A N 1
ATOM 3234 C CA . ALA A 1 404 ? 30.588 -4.385 -66.658 1.00 92.81 404 ALA A CA 1
ATOM 3235 C C . ALA A 1 404 ? 31.125 -3.473 -67.774 1.00 92.81 404 ALA A C 1
ATOM 3237 O O . ALA A 1 404 ? 31.745 -3.960 -68.716 1.00 92.81 404 ALA A O 1
ATOM 3238 N N . THR A 1 405 ? 30.928 -2.156 -67.660 1.00 90.56 405 THR A N 1
ATOM 3239 C CA . THR A 1 405 ? 31.401 -1.185 -68.659 1.00 90.56 405 THR A CA 1
ATOM 3240 C C . THR A 1 405 ? 32.920 -1.049 -68.659 1.00 90.56 405 THR A C 1
ATOM 3242 O O . THR A 1 405 ? 33.521 -1.159 -69.725 1.00 90.56 405 THR A O 1
ATOM 3245 N N . VAL A 1 406 ? 33.568 -0.887 -67.500 1.00 91.56 406 VAL A N 1
ATOM 3246 C CA . VAL A 1 406 ? 35.037 -0.758 -67.429 1.00 91.56 406 VAL A CA 1
ATOM 3247 C C . VAL A 1 406 ? 35.729 -2.054 -67.841 1.00 91.56 406 VAL A C 1
ATOM 3249 O O . VAL A 1 406 ? 36.552 -2.055 -68.752 1.00 91.56 406 VAL A O 1
ATOM 3252 N N . TYR A 1 407 ? 35.388 -3.180 -67.212 1.00 90.62 407 TYR A N 1
ATOM 3253 C CA . TYR A 1 407 ? 36.091 -4.433 -67.488 1.00 90.62 407 TYR A CA 1
ATOM 3254 C C . TYR A 1 407 ? 35.743 -4.993 -68.869 1.00 90.62 407 TYR A C 1
ATOM 3256 O O . TYR A 1 407 ? 36.636 -5.464 -69.567 1.00 90.62 407 TYR A O 1
ATOM 3264 N N . GLY A 1 408 ? 34.489 -4.863 -69.320 1.00 90.19 408 GLY A N 1
ATOM 3265 C CA . GLY A 1 408 ? 34.090 -5.297 -70.660 1.00 90.19 408 GLY A CA 1
ATOM 3266 C C . GLY A 1 408 ? 34.818 -4.539 -71.773 1.00 90.19 408 GLY A C 1
ATOM 3267 O O . GLY A 1 408 ? 35.267 -5.147 -72.743 1.00 90.19 408 GLY A O 1
ATOM 3268 N N . THR A 1 409 ? 35.003 -3.225 -71.621 1.00 88.25 409 THR A N 1
ATOM 3269 C CA . THR A 1 409 ? 35.719 -2.401 -72.614 1.00 88.25 409 THR A CA 1
ATOM 3270 C C . THR A 1 409 ? 37.229 -2.625 -72.591 1.00 88.25 409 THR A C 1
ATOM 3272 O O . THR A 1 409 ? 37.858 -2.610 -73.648 1.00 88.25 409 THR A O 1
ATOM 3275 N N . VAL A 1 410 ? 37.819 -2.897 -71.423 1.00 87.50 410 VAL A N 1
ATOM 3276 C CA . VAL A 1 410 ? 39.233 -3.292 -71.308 1.00 87.50 410 VAL A CA 1
ATOM 3277 C C . VAL A 1 410 ? 39.484 -4.638 -71.989 1.00 87.50 410 VAL A C 1
ATOM 3279 O O . VAL A 1 410 ? 40.425 -4.749 -72.772 1.00 87.50 410 VAL A O 1
ATOM 3282 N N . THR A 1 411 ? 38.626 -5.638 -71.768 1.00 87.31 411 THR A N 1
ATOM 3283 C CA . THR A 1 411 ? 38.735 -6.945 -72.435 1.00 87.31 411 THR A CA 1
ATOM 3284 C C . THR A 1 411 ? 38.596 -6.825 -73.955 1.00 87.31 411 THR A C 1
ATOM 3286 O O . THR A 1 411 ? 39.394 -7.418 -74.673 1.00 87.31 411 THR A O 1
ATOM 3289 N N . LEU A 1 412 ? 37.663 -6.001 -74.449 1.00 85.00 412 LEU A N 1
ATOM 3290 C CA . LEU A 1 412 ? 37.495 -5.700 -75.883 1.00 85.00 412 LEU A CA 1
ATOM 3291 C C . LEU A 1 412 ? 38.665 -4.932 -76.513 1.00 85.00 412 LEU A C 1
ATOM 3293 O O . LEU A 1 412 ? 38.739 -4.831 -77.730 1.00 85.00 412 LEU A O 1
ATOM 3297 N N . LYS A 1 413 ? 39.526 -4.312 -75.703 1.00 82.56 413 LYS A N 1
ATOM 3298 C CA . LYS A 1 413 ? 40.729 -3.623 -76.182 1.00 82.56 413 LYS A CA 1
ATOM 3299 C C . LYS A 1 413 ? 41.951 -4.548 -76.204 1.00 82.56 413 LYS A C 1
ATOM 3301 O O . LYS A 1 413 ? 42.896 -4.281 -76.941 1.00 82.56 413 LYS A O 1
ATOM 3306 N N . LEU A 1 414 ? 41.961 -5.565 -75.341 1.00 80.38 414 LEU A N 1
ATOM 3307 C CA . LEU A 1 414 ? 43.036 -6.553 -75.215 1.00 80.38 414 LEU A CA 1
ATOM 3308 C C . LEU A 1 414 ? 42.939 -7.671 -76.263 1.00 80.38 414 LEU A C 1
ATOM 3310 O O . LEU A 1 414 ? 43.977 -8.198 -76.661 1.00 80.38 414 LEU A O 1
ATOM 3314 N N . HIS A 1 415 ? 41.719 -8.027 -76.671 1.00 76.25 415 HIS A N 1
ATOM 3315 C CA . HIS A 1 415 ? 41.415 -8.965 -77.755 1.00 76.25 415 HIS A CA 1
ATOM 3316 C C . HIS A 1 415 ? 41.070 -8.215 -79.036 1.00 76.25 415 HIS A C 1
ATOM 3318 O O . HIS A 1 415 ? 41.459 -8.719 -80.113 1.00 76.25 415 HIS A O 1
#

pLDDT: mean 75.4, std 18.3, range [26.89, 94.56]

InterPro domains:
  IPR017978 GPCR family 3, C-terminal [PF00003] (325-413)
  IPR017978 GPCR family 3, C-terminal [PS50259] (327-415)
  IPR043458 G-protein coupled receptor 158/179 [PTHR32546] (1-415)
  IPR054714 GPR158/179, extracellular domain [PF22572] (177-272)

Secondary structure (DSSP, 8-state):
-TTT--HHHHHTSB-SS-EEPP--S--------HHHHHHHHHHHHHHHHHHHHHHH-GGGGT-TTTTHHHHHHHHHHHHHH-TTEEEEEEEE-SSSS-SS-SEEEEEEEETTEEEEEE-GGGGGGGTS--GGGHHHHHHHHHTSSSSSSSSS-S----TTSGGG--------GGGPEEPPPEE-EETTEE-SS-EEEEEEEEEEE-TTS-EEEEEEEEEEEE-TTSPP-SSSSSSTTTT-----TTTEEEEEPPSS-S-TT-EEEEEPTTEE--------S-----------SSSTTTGGGPPEEPPTT-SS-SSS--SS----HHHHHHHHHHHHHHHHHHHHHHHHHHHGGG-TTGGGS-HHHHHHHHHHHHHHHHHHHHTTSPP-HHHHHHHHHHHHHHHHHHHHHHHHHH-

Foldseek 3Di:
DQAPLDQVVQQVAFDDWKFFDDQPDDPDPPPDDPLCVQLLVLQLVLQQVLQVCLAPDVVCLVCVVVCVVVVQVSQVVSCVSHVQFFKKWKFFDSDLPDLFGQWIKMWGDDPHDIDIDTCNVVRVVLSPPDPVNCLWVVLSVVPPPPPPPPPPPDDDDDDDPPPPPCPRPRQDSVQKDKGGWMWGHDPRGTDSFTKMKIKHWHFHADPVRDTGTTIMMMTIGTQQQPFDDCCDPDDSNDVVDLADPPFWHKAAAHRRTSHPPRIATHGAFQWEQPPPPPPDPDDDDDDDDDDDDDDVVNSNRDIDGEDPPHRDDHDNDDPDDPDPPPVLVVVVVVLVVVLVVLVVVLVVLVVCVVPPVCVVPPSVLVNQQSVLVNLCSVLSVLVVDDDDPVSVVSSVVSNVSSVCRNVVSVVVVVD